Protein AF-0000000086188198 (afdb_homodimer)

Radius of gyration: 20.61 Å; Cα contacts (8 Å, |Δi|>4): 1036; chains: 2; bounding box: 50×57×45 Å

pLDDT: mean 93.38, std 11.37, range [44.91, 98.94]

Sequence (434 aa):
MPHGRLPADLADRFAPARVVSRSTAFEGRVWDVVTDRVDLGAAGEVTRDYVQHPGAVGVVAMRGAGGTEEVLLIQQYRHPVGTYDWEVPAGLLDVPGEDPQAAAARELSEEADLAADTWHVLVDLFTSPGGLSENIRYYLARDVKPCVATDFERAGEESDMPTGWLPLDDAVTAALAGRMHNGPGIAALLAAAAARARDWRDLRPADAPWPVHPAYRMPHGRLPADLADRFAPARVVSRSTAFEGRVWDVVTDRVDLGAAGEVTRDYVQHPGAVGVVAMRGAGGTEEVLLIQQYRHPVGTYDWEVPAGLLDVPGEDPQAAAARELSEEADLAADTWHVLVDLFTSPGGLSENIRYYLARDVKPCVATDFERAGEESDMPTGWLPLDDAVTAALAGRMHNGPGIAALLAAAAARARDWRDLRPADAPWPVHPAYR

Secondary structure (DSSP, 8-state):
---EEPPTT---EE-PPEEEEEEEEEE-SS-EEEEEEEE-GGG-EEEEEEEE---EEEEEEEE--TT--EEEEEEEEEGGGTEEEEE--EEE--STT--HHHHHHHHHHHHHSEEEEEEEEEEEEESSTTTB--EEEEEEEEEEEE----S----GGGTT--EEEEEHHHHHHHHHTTS--BHHHHHHHHHHHHHHHTTTTTPEETT---TTSGGG-/---EEPPTT---EE-PPEEEEEEEEEE-SS-EEEEEEEE-GGG-EEEEEEEE---EEEEEEEE--TT--EEEEEEEEEGGGTEEEEE--EEE--STT--HHHHHHHHHHHHHSEEEEEEEEEEEEESSTTTB--EEEEEEEEEEEE----S----GGGTT--EEEEEHHHHHHHHHTTS--BHHHHHHHHHHHHHHHTTTTTPEETT---TTSGGG-

Solvent-accessible surface area (backbone atoms only — not comparable to full-atom values): 22683 Å² total; per-residue (Å²): 128,85,66,44,78,48,64,76,80,55,57,46,42,83,56,63,65,53,68,77,44,76,46,79,72,34,87,53,95,86,41,32,31,34,37,33,35,32,44,59,64,93,66,34,74,46,78,46,69,28,36,48,43,70,26,32,27,26,35,48,38,36,44,78,62,95,86,60,32,26,29,46,38,35,39,45,78,23,70,52,57,20,23,38,35,48,34,42,42,54,44,71,46,79,55,86,85,58,54,66,61,58,50,29,48,50,31,34,26,76,73,65,31,29,42,60,77,41,62,25,34,45,40,43,25,26,37,45,34,86,40,24,31,32,37,36,42,30,28,38,29,27,72,61,41,83,37,84,63,62,91,66,67,69,64,69,79,63,65,77,42,58,53,21,34,33,46,45,68,41,52,49,48,23,31,42,66,58,31,32,39,38,27,62,40,47,29,50,53,36,45,49,52,54,33,53,75,56,73,51,71,63,60,36,57,55,80,56,85,46,61,80,40,81,90,49,94,130,84,66,45,79,47,63,76,79,54,55,45,43,83,58,63,64,52,66,78,44,77,46,79,71,36,87,54,94,85,38,33,31,34,36,32,35,32,45,58,63,94,64,35,74,47,78,44,69,27,36,48,44,71,26,31,26,26,34,49,36,35,45,78,62,94,88,59,32,26,30,47,37,35,38,44,78,22,71,51,57,20,24,37,34,49,33,42,41,52,42,72,45,80,57,89,82,58,54,63,60,58,51,30,50,50,30,34,25,76,72,66,30,29,43,61,76,41,62,24,34,46,39,45,27,25,36,46,34,84,41,23,31,32,37,36,41,30,28,39,30,27,72,60,40,84,36,84,64,62,90,67,68,71,64,68,79,63,65,79,41,60,53,21,36,33,46,45,69,39,53,50,48,22,31,43,66,58,29,32,38,38,26,61,42,47,30,50,53,36,46,49,53,53,34,55,76,53,72,52,70,64,61,35,56,55,80,55,85,45,62,82,40,82,88,49,93

Organism: NCBI:txid1656884

InterPro domains:
  IPR000086 NUDIX hydrolase domain [PF00293] (54-176)
  IPR000086 NUDIX hydrolase domain [PS51462] (52-193)
  IPR015797 NUDIX hydrolase-like domain superfamily [SSF55811] (19-194)

Structure (mmCIF, N/CA/C/O backbone):
data_AF-0000000086188198-model_v1
#
loop_
_entity.id
_entity.type
_entity.pdbx_description
1 polymer 'NUDIX hydrolase'
#
loop_
_atom_site.group_PDB
_atom_site.id
_atom_site.type_symbol
_atom_site.label_atom_id
_atom_site.label_alt_id
_atom_site.label_comp_id
_atom_site.label_asym_id
_atom_site.label_entity_id
_atom_site.label_seq_id
_atom_site.pdbx_PDB_ins_code
_atom_site.Cartn_x
_atom_site.Cartn_y
_atom_site.Cartn_z
_atom_site.occupancy
_atom_site.B_iso_or_equiv
_atom_site.auth_seq_id
_atom_site.auth_comp_id
_atom_site.auth_asym_id
_atom_site.auth_atom_id
_atom_site.pdbx_PDB_model_num
ATOM 1 N N . MET A 1 1 ? -3.91 -28.141 -11.5 1 55.56 1 MET A N 1
ATOM 2 C CA . MET A 1 1 ? -4.836 -28.625 -10.477 1 55.56 1 MET A CA 1
ATOM 3 C C . MET A 1 1 ? -5.773 -27.516 -10.016 1 55.56 1 MET A C 1
ATOM 5 O O . MET A 1 1 ? -5.406 -26.344 -10.031 1 55.56 1 MET A O 1
ATOM 9 N N . PRO A 1 2 ? -7.055 -27.875 -9.789 1 79.31 2 PRO A N 1
ATOM 10 C CA . PRO A 1 2 ? -8.016 -26.859 -9.352 1 79.31 2 PRO A CA 1
ATOM 11 C C . PRO A 1 2 ? -7.633 -26.203 -8.031 1 79.31 2 PRO A C 1
ATOM 13 O O . PRO A 1 2 ? -7.066 -26.859 -7.152 1 79.31 2 PRO A O 1
ATOM 16 N N . HIS A 1 3 ? -7.535 -24.984 -7.984 1 88.5 3 HIS A N 1
ATOM 17 C CA . HIS A 1 3 ? -7.316 -24.25 -6.738 1 88.5 3 HIS A CA 1
ATOM 18 C C . HIS A 1 3 ? -8.438 -24.531 -5.738 1 88.5 3 HIS A C 1
ATOM 20 O O . HIS A 1 3 ? -9.617 -24.438 -6.078 1 88.5 3 HIS A O 1
ATOM 26 N N . GLY A 1 4 ? -8.102 -24.969 -4.609 1 93.12 4 GLY A N 1
ATOM 27 C CA . GLY A 1 4 ? -9.086 -25.297 -3.588 1 93.12 4 GLY A CA 1
ATOM 28 C C . GLY A 1 4 ? -9.578 -24.094 -2.818 1 93.12 4 GLY A C 1
ATOM 29 O O . GLY A 1 4 ? -9.25 -22.953 -3.168 1 93.12 4 GLY A O 1
ATOM 30 N N . ARG A 1 5 ? -10.469 -24.406 -1.89 1 95.88 5 ARG A N 1
ATOM 31 C CA . ARG A 1 5 ? -10.977 -23.359 -1.006 1 95.88 5 ARG A CA 1
ATOM 32 C C . ARG A 1 5 ? -10.016 -23.094 0.143 1 95.88 5 ARG A C 1
ATOM 34 O O . ARG A 1 5 ? -9.477 -24.031 0.739 1 95.88 5 ARG A O 1
ATOM 41 N N . LEU A 1 6 ? -9.758 -21.828 0.383 1 97.56 6 LEU A N 1
ATOM 42 C CA . LEU A 1 6 ? -8.938 -21.438 1.518 1 97.56 6 LEU A CA 1
ATOM 43 C C . LEU A 1 6 ? -9.781 -21.281 2.777 1 97.56 6 LEU A C 1
ATOM 45 O O . LEU A 1 6 ? -10.977 -21 2.697 1 97.56 6 LEU A O 1
ATOM 49 N N . PRO A 1 7 ? -9.188 -21.5 3.91 1 96.75 7 PRO A N 1
ATOM 50 C CA . PRO A 1 7 ? -9.945 -21.359 5.156 1 96.75 7 PRO A CA 1
ATOM 51 C C . PRO A 1 7 ? -10.32 -19.906 5.449 1 96.75 7 PRO A C 1
ATOM 53 O O . PRO A 1 7 ? -9.531 -18.984 5.176 1 96.75 7 PRO A O 1
ATOM 56 N N . ALA A 1 8 ? -11.453 -19.734 6.074 1 95.94 8 ALA A N 1
ATOM 57 C CA . ALA A 1 8 ? -11.977 -18.406 6.375 1 95.94 8 ALA A CA 1
ATOM 58 C C . ALA A 1 8 ? -11.07 -17.656 7.352 1 95.94 8 ALA A C 1
ATOM 60 O O . ALA A 1 8 ? -11.023 -16.438 7.355 1 95.94 8 ALA A O 1
ATOM 61 N N . ASP A 1 9 ? -10.312 -18.375 8.133 1 96.38 9 ASP A N 1
ATOM 62 C CA . ASP A 1 9 ? -9.469 -17.75 9.148 1 96.38 9 ASP A CA 1
ATOM 63 C C . ASP A 1 9 ? -8.008 -17.719 8.711 1 96.38 9 ASP A C 1
ATOM 65 O O . ASP A 1 9 ? -7.102 -17.703 9.547 1 96.38 9 ASP A O 1
ATOM 69 N N . LEU A 1 10 ? -7.816 -17.734 7.383 1 97 10 LEU A N 1
ATOM 70 C CA . LEU A 1 10 ? -6.449 -17.703 6.871 1 97 10 LEU A CA 1
ATOM 71 C C . LEU A 1 10 ? -5.672 -16.531 7.469 1 97 10 LEU A C 1
ATOM 73 O O . LEU A 1 10 ? -6.246 -15.484 7.766 1 97 10 LEU A O 1
ATOM 77 N N . ALA A 1 11 ? -4.391 -16.672 7.672 1 98.19 11 ALA A N 1
ATOM 78 C CA . ALA A 1 11 ? -3.484 -15.672 8.227 1 98.19 11 ALA A CA 1
ATOM 79 C C . ALA A 1 11 ? -2.08 -15.82 7.645 1 98.19 11 ALA A C 1
ATOM 81 O O . ALA A 1 11 ? -1.656 -16.922 7.309 1 98.19 11 ALA A O 1
ATOM 82 N N . ASP A 1 12 ? -1.441 -14.703 7.508 1 98.12 12 ASP A N 1
ATOM 83 C CA . ASP A 1 12 ? -0.012 -14.758 7.215 1 98.12 12 ASP A CA 1
ATOM 84 C C . ASP A 1 12 ? 0.734 -15.562 8.273 1 98.12 12 ASP A C 1
ATOM 86 O O . ASP A 1 12 ? 0.235 -15.742 9.391 1 98.12 12 ASP A O 1
ATOM 90 N N . ARG A 1 13 ? 1.849 -16.078 7.832 1 96.06 13 ARG A N 1
ATOM 91 C CA . ARG A 1 13 ? 2.707 -16.781 8.781 1 96.06 13 ARG A CA 1
ATOM 92 C C . ARG A 1 13 ? 4.055 -16.078 8.922 1 96.06 13 ARG A C 1
ATOM 94 O O . ARG A 1 13 ? 4.852 -16.062 7.984 1 96.06 13 ARG A O 1
ATOM 101 N N . PHE A 1 14 ? 4.27 -15.5 10.062 1 94.94 14 PHE A N 1
ATOM 102 C CA . PHE A 1 14 ? 5.562 -14.898 10.367 1 94.94 14 PHE A CA 1
ATOM 103 C C . PHE A 1 14 ? 6.609 -15.969 10.648 1 94.94 14 PHE A C 1
ATOM 105 O O . PHE A 1 14 ? 6.531 -16.672 11.656 1 94.94 14 PHE A O 1
ATOM 112 N N . ALA A 1 15 ? 7.523 -16.094 9.773 1 9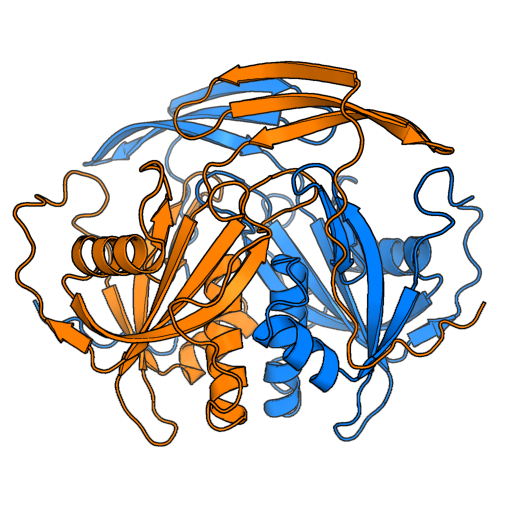3.88 15 ALA A N 1
ATOM 113 C CA . ALA A 1 15 ? 8.539 -17.141 9.844 1 93.88 15 ALA A CA 1
ATOM 114 C C . ALA A 1 15 ? 9.82 -16.719 9.133 1 93.88 15 ALA A C 1
ATOM 116 O O . ALA A 1 15 ? 10.117 -17.188 8.031 1 93.88 15 ALA A O 1
ATOM 117 N N . PRO A 1 16 ? 10.609 -15.883 9.781 1 94.12 16 PRO A N 1
ATOM 118 C CA . PRO A 1 16 ? 11.836 -15.422 9.133 1 94.12 16 PRO A CA 1
ATOM 119 C C . PRO A 1 16 ? 12.805 -16.562 8.82 1 94.12 16 PRO A C 1
ATOM 121 O O . PRO A 1 16 ? 13.016 -17.438 9.664 1 94.12 16 PRO A O 1
ATOM 124 N N . ALA A 1 17 ? 13.336 -16.547 7.586 1 95.69 17 ALA A N 1
ATOM 125 C CA . ALA A 1 17 ? 14.336 -17.531 7.18 1 95.69 17 ALA A CA 1
ATOM 126 C C . ALA A 1 17 ? 15.688 -17.234 7.82 1 95.69 17 ALA A C 1
ATOM 128 O O . ALA A 1 17 ? 15.961 -16.094 8.219 1 95.69 17 ALA A O 1
ATOM 129 N N . ARG A 1 18 ? 16.469 -18.234 7.879 1 96.5 18 ARG A N 1
ATOM 130 C CA . ARG A 1 18 ? 17.797 -18.062 8.461 1 96.5 18 ARG A CA 1
ATOM 131 C C . ARG A 1 18 ? 18.688 -17.219 7.562 1 96.5 18 ARG A C 1
ATOM 133 O O . ARG A 1 18 ? 18.859 -17.531 6.379 1 96.5 18 ARG A O 1
ATOM 140 N N . VAL A 1 19 ? 19.25 -16.172 8.094 1 97.69 19 VAL A N 1
ATOM 141 C CA . VAL A 1 19 ? 20.219 -15.328 7.402 1 97.69 19 VAL A CA 1
ATOM 142 C C . VAL A 1 19 ? 21.641 -15.828 7.684 1 97.69 19 VAL A C 1
ATOM 144 O O . VAL A 1 19 ? 22.078 -15.836 8.836 1 97.69 19 VAL A O 1
ATOM 147 N N . VAL A 1 20 ? 22.328 -16.219 6.652 1 98.06 20 VAL A N 1
ATOM 148 C CA . VAL A 1 20 ? 23.688 -16.734 6.746 1 98.06 20 VAL A CA 1
ATOM 149 C C . VAL A 1 20 ? 24.672 -15.586 6.957 1 98.06 20 VAL A C 1
ATOM 151 O O . VAL A 1 20 ? 25.625 -15.719 7.723 1 98.06 20 VAL A O 1
ATOM 154 N N . SER A 1 21 ? 24.5 -14.586 6.234 1 98.12 21 SER A N 1
ATOM 155 C CA . SER A 1 21 ? 25.297 -13.375 6.371 1 98.12 21 SER A CA 1
ATOM 156 C C . SER A 1 21 ? 24.5 -12.133 5.973 1 98.12 21 SER A C 1
ATOM 158 O O . SER A 1 21 ? 23.578 -12.219 5.16 1 98.12 21 SER A O 1
ATOM 160 N N . ARG A 1 22 ? 24.828 -11.094 6.578 1 97.88 22 ARG A N 1
ATOM 161 C CA . ARG A 1 22 ? 24.172 -9.812 6.32 1 97.88 22 ARG A CA 1
ATOM 162 C C . ARG A 1 22 ? 25.203 -8.695 6.195 1 97.88 22 ARG A C 1
ATOM 164 O O . ARG A 1 22 ? 26.188 -8.656 6.949 1 97.88 22 ARG A O 1
ATOM 171 N N . SER A 1 23 ? 25 -7.773 5.242 1 97.94 23 SER A N 1
ATOM 172 C CA . SER A 1 23 ? 25.812 -6.57 5.105 1 97.94 23 SER A CA 1
ATOM 173 C C . SER A 1 23 ? 24.969 -5.359 4.754 1 97.94 23 SER A C 1
ATOM 175 O O . SER A 1 23 ? 23.891 -5.5 4.172 1 97.94 23 SER A O 1
ATOM 177 N N . THR A 1 24 ? 25.391 -4.16 5.141 1 97.75 24 THR A N 1
ATOM 178 C CA . THR A 1 24 ? 24.781 -2.914 4.684 1 97.75 24 THR A CA 1
ATOM 179 C C . THR A 1 24 ? 25.359 -2.5 3.326 1 97.75 24 THR A C 1
ATOM 181 O O . THR A 1 24 ? 26.516 -2.094 3.23 1 97.75 24 THR A O 1
ATOM 184 N N . ALA A 1 25 ? 24.531 -2.566 2.336 1 97.06 25 ALA A N 1
ATOM 185 C CA . ALA A 1 25 ? 24.984 -2.338 0.969 1 97.06 25 ALA A CA 1
ATOM 186 C C . ALA A 1 25 ? 24.922 -0.85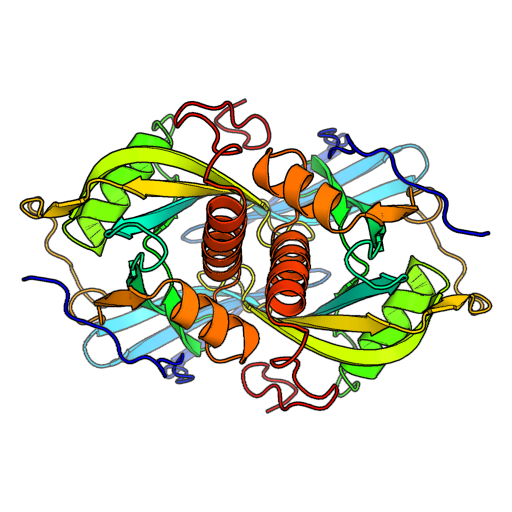5 0.611 1 97.06 25 ALA A C 1
ATOM 188 O O . ALA A 1 25 ? 25.609 -0.404 -0.313 1 97.06 25 ALA A O 1
ATOM 189 N N . PHE A 1 26 ? 24.047 -0.145 1.254 1 97.62 26 PHE A N 1
ATOM 190 C CA . PHE A 1 26 ? 23.875 1.293 1.083 1 97.62 26 PHE A CA 1
ATOM 191 C C . PHE A 1 26 ? 23.375 1.937 2.371 1 97.62 26 PHE A C 1
ATOM 193 O O . PHE A 1 26 ? 22.375 1.504 2.939 1 97.62 26 PHE A O 1
ATOM 200 N N . GLU A 1 27 ? 24.062 2.938 2.877 1 96.12 27 GLU A N 1
ATOM 201 C CA . GLU A 1 27 ? 23.641 3.746 4.012 1 96.12 27 GLU A CA 1
ATOM 202 C C . GLU A 1 27 ? 22.969 5.039 3.549 1 96.12 27 GLU A C 1
ATOM 204 O O . GLU A 1 27 ? 23.656 5.945 3.057 1 96.12 27 GLU A O 1
ATOM 209 N N . GLY A 1 28 ? 21.688 5.082 3.781 1 93 28 GLY A N 1
ATOM 210 C CA . GLY A 1 28 ? 20.969 6.258 3.314 1 93 28 GLY A CA 1
ATOM 211 C C . GLY A 1 28 ? 20.578 7.203 4.434 1 93 28 GLY A C 1
ATOM 212 O O . GLY A 1 28 ? 21.016 7.039 5.574 1 93 28 GLY A O 1
ATOM 213 N N . ARG A 1 29 ? 19.875 8.273 4.098 1 85.94 29 ARG A N 1
ATOM 214 C CA . ARG A 1 29 ? 19.484 9.32 5.035 1 85.94 29 ARG A CA 1
ATOM 215 C C . ARG A 1 29 ? 18.344 8.852 5.938 1 85.94 29 ARG A C 1
ATOM 217 O O . ARG A 1 29 ? 18.344 9.125 7.141 1 85.94 29 ARG A O 1
ATOM 224 N N . VAL A 1 30 ? 17.344 8.109 5.379 1 88.06 30 VAL A N 1
ATOM 225 C CA . VAL A 1 30 ? 16.156 7.688 6.102 1 88.06 30 VAL A CA 1
ATOM 226 C C . VAL A 1 30 ? 16.203 6.18 6.328 1 88.06 30 VAL A C 1
ATOM 228 O O . VAL A 1 30 ? 15.781 5.691 7.383 1 88.06 30 VAL A O 1
ATOM 231 N N . TRP A 1 31 ? 16.734 5.469 5.422 1 94.62 31 TRP A N 1
ATOM 232 C CA . TRP A 1 31 ? 16.797 4.012 5.426 1 94.62 31 TRP A CA 1
ATOM 233 C C . TRP A 1 31 ? 18.078 3.52 4.77 1 94.62 31 TRP A C 1
ATOM 235 O O . TRP A 1 31 ? 18.766 4.285 4.082 1 94.62 31 TRP A O 1
ATOM 245 N N . ASP A 1 32 ? 18.406 2.254 5.031 1 97.12 32 ASP A N 1
ATOM 246 C CA . ASP A 1 32 ? 19.562 1.575 4.441 1 97.12 32 ASP A CA 1
ATOM 247 C C . ASP A 1 32 ? 19.109 0.47 3.484 1 97.12 32 ASP A C 1
ATOM 249 O O . ASP A 1 32 ? 17.953 0.071 3.492 1 97.12 32 ASP A O 1
ATOM 253 N N . VAL A 1 33 ? 20 0.129 2.621 1 98.31 33 VAL A N 1
ATOM 254 C CA . VAL A 1 33 ? 19.859 -1.123 1.887 1 98.31 33 VAL A CA 1
ATOM 255 C C . VAL A 1 33 ? 20.719 -2.205 2.527 1 98.31 33 VAL A C 1
ATOM 257 O O . VAL A 1 33 ? 21.906 -1.993 2.771 1 98.31 33 VAL A O 1
ATOM 260 N N . VAL A 1 34 ? 20.062 -3.307 2.799 1 98.06 34 VAL A N 1
ATOM 261 C CA . VAL A 1 34 ? 20.781 -4.457 3.342 1 98.06 34 VAL A CA 1
ATOM 262 C C . VAL A 1 34 ? 20.766 -5.598 2.324 1 98.06 34 VAL A C 1
ATOM 264 O O . VAL A 1 34 ? 19.828 -5.734 1.545 1 98.06 34 VAL A O 1
ATOM 267 N N . THR A 1 35 ? 21.859 -6.348 2.303 1 97.94 35 THR A N 1
ATOM 268 C CA . THR A 1 35 ? 21.984 -7.566 1.511 1 97.94 35 THR A CA 1
ATOM 269 C C . THR A 1 35 ? 22.141 -8.781 2.414 1 97.94 35 THR A C 1
ATOM 271 O O . THR A 1 35 ? 23.078 -8.852 3.205 1 97.94 35 THR A O 1
ATOM 274 N N . ASP A 1 36 ? 21.203 -9.672 2.268 1 97.69 36 ASP A N 1
ATOM 275 C CA . ASP A 1 36 ? 21.234 -10.906 3.039 1 97.69 36 ASP A CA 1
ATOM 276 C C . ASP A 1 36 ? 21.547 -12.102 2.143 1 97.69 36 ASP A C 1
ATOM 278 O O . ASP A 1 36 ? 21.031 -12.195 1.025 1 97.69 36 ASP A O 1
ATOM 282 N N . ARG A 1 37 ? 22.406 -12.891 2.584 1 97.94 37 ARG A N 1
ATOM 283 C CA . ARG A 1 37 ? 22.391 -14.273 2.121 1 97.94 37 ARG A CA 1
ATOM 284 C C . ARG A 1 37 ? 21.469 -15.133 2.979 1 97.94 37 ARG A C 1
ATOM 286 O O . ARG A 1 37 ? 21.672 -15.258 4.188 1 97.94 37 ARG A O 1
ATOM 293 N N . VAL A 1 38 ? 20.469 -15.688 2.373 1 97.25 38 VAL A N 1
ATOM 294 C CA . VAL A 1 38 ? 19.375 -16.312 3.104 1 97.25 38 VAL A CA 1
ATOM 295 C C . VAL A 1 38 ? 19.312 -17.797 2.783 1 97.25 38 VAL A C 1
ATOM 297 O O . VAL A 1 38 ? 19.375 -18.188 1.616 1 97.25 38 VAL A O 1
ATOM 300 N N . ASP A 1 39 ? 19.188 -18.641 3.828 1 95.5 39 ASP A N 1
ATOM 301 C CA . ASP A 1 39 ? 18.984 -20.078 3.68 1 95.5 39 ASP A CA 1
ATOM 302 C C . ASP A 1 39 ? 17.5 -20.406 3.607 1 95.5 39 ASP A C 1
ATOM 304 O O . ASP A 1 39 ? 16.781 -20.297 4.605 1 95.5 39 ASP A O 1
ATOM 308 N N . LEU A 1 40 ? 17.047 -20.844 2.451 1 91.25 40 LEU A N 1
ATOM 309 C CA . LEU A 1 40 ? 15.625 -21.141 2.248 1 91.25 40 LEU A CA 1
ATOM 310 C C . LEU A 1 40 ? 15.383 -22.656 2.299 1 91.25 40 LEU A C 1
ATOM 312 O O . LEU A 1 40 ? 14.422 -23.141 1.714 1 91.25 40 LEU A O 1
ATOM 316 N N . GLY A 1 41 ? 16.297 -23.344 2.967 1 89.81 41 GLY A N 1
ATOM 317 C CA . GLY A 1 41 ? 16.156 -24.781 3.125 1 89.81 41 GLY A CA 1
ATOM 318 C C . GLY A 1 41 ? 16.375 -25.547 1.832 1 89.81 41 GLY A C 1
ATOM 319 O O . GLY A 1 41 ? 17.406 -25.406 1.183 1 89.81 41 GLY A O 1
ATOM 320 N N . ALA A 1 42 ? 15.289 -26.25 1.43 1 86.06 42 ALA A N 1
ATOM 321 C CA . ALA A 1 42 ? 15.375 -27.109 0.25 1 86.06 42 ALA A CA 1
ATOM 322 C C . ALA A 1 42 ? 15.586 -26.281 -1.015 1 86.06 42 ALA A C 1
ATOM 324 O O . ALA A 1 42 ? 16.219 -26.734 -1.969 1 86.06 42 ALA A O 1
ATOM 325 N N . ALA A 1 43 ? 15.141 -25.016 -0.957 1 82.94 43 ALA A N 1
ATOM 326 C CA . ALA A 1 43 ? 15.25 -24.141 -2.121 1 82.94 43 ALA A CA 1
ATOM 327 C C . ALA A 1 43 ? 16.656 -23.562 -2.248 1 82.94 43 ALA A C 1
ATOM 329 O O . ALA A 1 43 ? 16.984 -22.938 -3.262 1 82.94 43 ALA A O 1
ATOM 330 N N . GLY A 1 44 ? 17.516 -23.828 -1.195 1 90.06 44 GLY A N 1
ATOM 331 C CA . GLY A 1 44 ? 18.906 -23.391 -1.263 1 90.06 44 GLY A CA 1
ATOM 332 C C . GLY A 1 44 ? 19.109 -22 -0.694 1 90.06 44 GLY A C 1
ATOM 333 O O . GLY A 1 44 ? 18.25 -21.484 0.016 1 90.06 44 GLY A O 1
ATOM 334 N N . GLU A 1 45 ? 20.312 -21.547 -0.996 1 94.62 45 GLU A N 1
ATOM 335 C CA . GLU A 1 45 ? 20.672 -20.219 -0.527 1 94.62 45 GLU A CA 1
ATOM 336 C C . GLU A 1 45 ? 20.469 -19.172 -1.623 1 94.62 45 GLU A C 1
ATOM 338 O O . GLU A 1 45 ? 20.781 -19.422 -2.789 1 94.62 45 GLU A O 1
ATOM 343 N N . VAL A 1 46 ? 19.906 -18.031 -1.203 1 94.62 46 VAL A N 1
ATOM 344 C CA . VAL A 1 46 ? 19.703 -16.953 -2.152 1 94.62 46 VAL A CA 1
ATOM 345 C C . VAL A 1 46 ? 20.203 -15.641 -1.551 1 94.62 46 VAL A C 1
ATOM 347 O O . VAL A 1 46 ? 20.328 -15.516 -0.331 1 94.62 46 VAL A O 1
ATOM 350 N N . THR A 1 47 ? 20.609 -14.711 -2.396 1 95.69 47 THR A N 1
ATOM 351 C CA . THR A 1 47 ? 20.969 -13.359 -1.979 1 95.69 47 THR A CA 1
ATOM 352 C C . THR A 1 47 ? 19.812 -12.391 -2.229 1 95.69 47 THR A C 1
ATOM 354 O O . THR A 1 47 ? 19.234 -12.367 -3.316 1 95.69 47 THR A O 1
ATOM 357 N N . ARG A 1 48 ? 19.453 -11.641 -1.17 1 96.25 48 ARG A N 1
ATOM 358 C CA . ARG A 1 48 ? 18.359 -10.68 -1.27 1 96.25 48 ARG A CA 1
ATOM 359 C C . ARG A 1 48 ? 18.828 -9.281 -0.864 1 96.25 48 ARG A C 1
ATOM 361 O O . ARG A 1 48 ? 19.453 -9.109 0.184 1 96.25 48 ARG A O 1
ATOM 368 N N . ASP A 1 49 ? 18.609 -8.312 -1.758 1 97.44 49 ASP A N 1
ATOM 369 C CA . ASP A 1 49 ? 18.703 -6.902 -1.393 1 97.44 49 ASP A CA 1
ATOM 370 C C . ASP A 1 49 ? 17.344 -6.34 -1.011 1 97.44 49 ASP A C 1
ATOM 372 O O . ASP A 1 49 ? 16.344 -6.594 -1.695 1 97.44 49 ASP A O 1
ATOM 376 N N . TYR A 1 50 ? 17.312 -5.613 0.138 1 98.06 50 TYR A N 1
ATOM 377 C CA . TYR A 1 50 ? 16.062 -4.938 0.464 1 98.06 50 TYR A CA 1
ATOM 378 C C . TYR A 1 50 ? 16.312 -3.688 1.297 1 98.06 50 TYR A C 1
ATOM 380 O O . TYR A 1 50 ? 17.391 -3.529 1.873 1 98.06 50 TYR A O 1
ATOM 388 N N . VAL A 1 51 ? 15.383 -2.76 1.229 1 98.25 51 VAL A N 1
ATOM 389 C CA . VAL A 1 51 ? 15.422 -1.55 2.043 1 98.25 51 VAL A CA 1
ATOM 390 C C . VAL A 1 51 ? 14.992 -1.875 3.473 1 98.25 51 VAL A C 1
ATOM 392 O O . VAL A 1 51 ? 13.898 -2.398 3.693 1 98.25 51 VAL A O 1
ATOM 395 N N . GLN A 1 52 ? 15.867 -1.636 4.375 1 97.12 52 GLN A N 1
ATOM 396 C CA . GLN A 1 52 ? 15.523 -1.723 5.793 1 97.12 52 GLN A CA 1
ATOM 397 C C . GLN A 1 52 ? 14.93 -0.412 6.297 1 97.12 52 GLN A C 1
ATOM 399 O O . GLN A 1 52 ? 15.617 0.608 6.355 1 97.12 52 GLN A O 1
ATOM 404 N N . HIS A 1 53 ? 13.727 -0.431 6.691 1 96.5 53 HIS A N 1
ATOM 405 C CA . HIS A 1 53 ? 12.93 0.749 7.004 1 96.5 53 HIS A CA 1
ATOM 406 C C . HIS A 1 53 ? 12.477 0.742 8.461 1 96.5 53 HIS A C 1
ATOM 408 O O . HIS A 1 53 ? 12.102 -0.305 8.992 1 96.5 53 HIS A O 1
ATOM 414 N N . PRO A 1 54 ? 12.469 1.856 9.133 1 94.88 54 PRO A N 1
ATOM 415 C CA . PRO A 1 54 ? 12.125 1.892 10.555 1 94.88 54 PRO A CA 1
ATOM 416 C C . PRO A 1 54 ? 10.648 1.601 10.812 1 94.88 54 PRO A C 1
ATOM 418 O O . PRO A 1 54 ? 10.258 1.325 11.945 1 94.88 54 PRO A O 1
ATOM 421 N N . GLY A 1 55 ? 9.836 1.648 9.797 1 96.31 55 GLY A N 1
ATOM 422 C CA . GLY A 1 55 ? 8.391 1.581 9.953 1 96.31 55 GLY A CA 1
ATOM 423 C C . GLY A 1 55 ? 7.742 2.945 10.086 1 96.31 55 GLY A C 1
ATOM 424 O O . GLY A 1 55 ? 8.43 3.967 10.125 1 96.31 55 GLY A O 1
ATOM 425 N N . ALA A 1 56 ? 6.457 2.951 10.094 1 98.25 56 ALA A N 1
ATOM 426 C CA . ALA A 1 56 ? 5.711 4.207 10.133 1 98.25 56 ALA A CA 1
ATOM 427 C C . ALA A 1 56 ? 4.34 4.012 10.773 1 98.25 56 ALA A C 1
ATOM 429 O O . ALA A 1 56 ? 3.941 2.881 11.07 1 98.25 56 ALA A O 1
ATOM 430 N N . VAL A 1 57 ? 3.717 5.125 11.062 1 98.75 57 VAL A N 1
ATOM 431 C CA . VAL A 1 57 ? 2.318 5.172 11.484 1 98.75 57 VAL A CA 1
ATOM 432 C C . VAL A 1 57 ? 1.562 6.199 10.648 1 98.75 57 VAL A C 1
ATOM 434 O O . VAL A 1 57 ? 2.164 7.113 10.078 1 98.75 57 VAL A O 1
ATOM 437 N N . GLY A 1 58 ? 0.288 5.965 10.469 1 98.81 58 GLY A N 1
ATOM 438 C CA . GLY A 1 58 ? -0.613 6.91 9.836 1 98.81 58 GLY A CA 1
ATOM 439 C C . GLY A 1 58 ? -1.937 7.059 10.555 1 98.81 58 GLY A C 1
ATOM 440 O O . GLY A 1 58 ? -2.248 6.273 11.461 1 98.81 58 GLY A O 1
ATOM 441 N N . VAL A 1 59 ? -2.662 8.086 10.172 1 98.94 59 VAL A N 1
ATOM 442 C CA . VAL A 1 59 ? -3.889 8.398 10.898 1 98.94 59 VAL A CA 1
ATOM 443 C C . VAL A 1 59 ? -5 8.742 9.914 1 98.94 59 VAL A C 1
ATOM 445 O O . VAL A 1 59 ? -4.859 9.68 9.117 1 98.94 59 VAL A O 1
ATOM 448 N N . VAL A 1 60 ? -6.055 7.973 9.945 1 98.94 60 VAL A N 1
ATOM 449 C CA . VAL A 1 60 ? -7.316 8.422 9.367 1 98.94 60 VAL A CA 1
ATOM 450 C C . VAL A 1 60 ? -8.117 9.195 10.422 1 98.94 60 VAL A C 1
ATOM 452 O O . VAL A 1 60 ? -8.836 8.594 11.219 1 98.94 60 VAL A O 1
ATOM 455 N N . ALA A 1 61 ? -7.902 10.484 10.414 1 98.88 61 ALA A N 1
ATOM 456 C CA . ALA A 1 61 ? -8.727 11.344 11.266 1 98.88 61 ALA A CA 1
ATOM 457 C C . ALA A 1 61 ? -10.125 11.508 10.68 1 98.88 61 ALA A C 1
ATOM 459 O O . ALA A 1 61 ? -10.281 11.867 9.508 1 98.88 61 ALA A O 1
ATOM 460 N N . MET A 1 62 ? -11.094 11.242 11.461 1 98.75 62 MET A N 1
ATOM 461 C CA . MET A 1 62 ? -12.461 11.203 10.961 1 98.75 62 MET A CA 1
ATOM 462 C C . MET A 1 62 ? -13.391 12.023 11.859 1 98.75 62 MET A C 1
ATOM 464 O O . MET A 1 62 ? -13.281 11.969 13.086 1 98.75 62 MET A O 1
ATOM 468 N N . ARG A 1 63 ? -14.211 12.781 11.25 1 98.12 63 ARG A N 1
ATOM 469 C CA . ARG A 1 63 ? -15.281 13.492 11.953 1 98.12 63 ARG A CA 1
ATOM 470 C C . ARG A 1 63 ? -16.641 13.227 11.305 1 98.12 63 ARG A C 1
ATOM 472 O O . ARG A 1 63 ? -16.703 12.688 10.195 1 98.12 63 ARG A O 1
ATOM 479 N N . GLY A 1 64 ? -17.672 13.57 12.031 1 95.69 64 GLY A N 1
ATOM 480 C CA . GLY A 1 64 ? -19.016 13.336 11.531 1 95.69 64 GLY A CA 1
ATOM 481 C C . GLY A 1 64 ? -19.562 11.977 11.914 1 95.69 64 GLY A C 1
ATOM 482 O O . GLY A 1 64 ? -18.906 11.211 12.625 1 95.69 64 GLY A O 1
ATOM 483 N N . ALA A 1 65 ? -20.875 11.719 11.578 1 88.94 65 ALA A N 1
ATOM 484 C CA . ALA A 1 65 ? -21.531 10.461 11.906 1 88.94 65 ALA A CA 1
ATOM 485 C C . ALA A 1 65 ? -22.609 10.133 10.875 1 88.94 65 ALA A C 1
ATOM 487 O O . ALA A 1 65 ? -22.922 10.953 10.008 1 88.94 65 ALA A O 1
ATOM 488 N N . GLY A 1 66 ? -23.047 8.844 11.039 1 88.25 66 GLY A N 1
ATOM 489 C CA . GLY A 1 66 ? -24.266 8.469 10.336 1 88.25 66 GLY A CA 1
ATOM 490 C C . GLY A 1 66 ? -24.047 8.273 8.844 1 88.25 66 GLY A C 1
ATOM 491 O O . GLY A 1 66 ? -24.938 8.555 8.039 1 88.25 66 GLY A O 1
ATOM 492 N N . GLY A 1 67 ? -22.859 8 8.344 1 90.25 67 GLY A N 1
ATOM 493 C CA . GLY A 1 67 ? -22.609 7.699 6.938 1 90.25 67 GLY A CA 1
ATOM 494 C C . GLY A 1 67 ? -22.109 8.891 6.148 1 90.25 67 GLY A C 1
ATOM 495 O O . GLY A 1 67 ? -21.875 8.789 4.941 1 90.25 67 GLY A O 1
ATOM 496 N N . THR A 1 68 ? -21.969 9.969 6.816 1 93.31 68 THR A N 1
ATOM 497 C CA . THR A 1 68 ? -21.5 11.172 6.152 1 93.31 68 THR A CA 1
ATOM 498 C C . THR A 1 68 ? -20.141 11.602 6.707 1 93.31 68 THR A C 1
ATOM 500 O O . THR A 1 68 ? -19.812 12.789 6.711 1 93.31 68 THR A O 1
ATOM 503 N N . GLU A 1 69 ? -19.453 10.617 7.195 1 97.88 69 GLU A N 1
ATOM 504 C CA . GLU A 1 69 ? -18.156 10.93 7.816 1 97.88 69 GLU A CA 1
ATOM 505 C C . GLU A 1 69 ? -17.219 11.586 6.816 1 97.88 69 GLU A C 1
ATOM 507 O O . GLU A 1 69 ? -17.219 11.25 5.633 1 97.88 69 GLU A O 1
ATOM 512 N N . GLU A 1 70 ? -16.469 12.516 7.352 1 98.69 70 GLU A N 1
ATOM 513 C CA . GLU A 1 70 ? -15.391 13.156 6.602 1 98.69 70 GLU A CA 1
ATOM 514 C C . GLU A 1 70 ? -14.023 12.766 7.156 1 98.69 70 GLU A C 1
ATOM 516 O O . GLU A 1 70 ? -13.891 12.469 8.344 1 98.69 70 GLU A O 1
ATOM 521 N N . VAL A 1 71 ? -13.055 12.727 6.297 1 98.88 71 VAL A N 1
ATOM 522 C CA . VAL A 1 71 ? -11.68 12.398 6.676 1 98.88 71 VAL A CA 1
ATOM 523 C C . VAL A 1 71 ? -10.75 13.547 6.309 1 98.88 71 VAL A C 1
ATOM 525 O O . VAL A 1 71 ? -11.023 14.289 5.363 1 98.88 71 VAL A O 1
ATOM 528 N N . LEU A 1 72 ? -9.688 13.703 7.102 1 98.75 72 LEU A N 1
ATOM 529 C CA . LEU A 1 72 ? -8.695 14.742 6.859 1 98.75 72 LEU A CA 1
ATOM 530 C C . LEU A 1 72 ? -7.621 14.258 5.895 1 98.75 72 LEU A C 1
ATOM 532 O O . LEU A 1 72 ? -7.055 13.18 6.078 1 98.75 72 LEU A O 1
ATOM 536 N N . LEU A 1 73 ? -7.395 15 4.816 1 98.75 73 LEU A N 1
ATOM 537 C CA . LEU A 1 73 ? -6.297 14.742 3.893 1 98.75 73 LEU A CA 1
ATOM 538 C C . LEU A 1 73 ? -5.305 15.898 3.883 1 98.75 73 LEU A C 1
ATOM 540 O O . LEU A 1 73 ? -5.672 17.047 4.188 1 98.75 73 LEU A O 1
ATOM 544 N N . ILE A 1 74 ? -4.102 15.602 3.627 1 98 74 ILE A N 1
ATOM 545 C CA . ILE A 1 74 ? -3.039 16.562 3.387 1 98 74 ILE A CA 1
ATOM 546 C C . ILE A 1 74 ? -2.385 16.297 2.033 1 98 74 ILE A C 1
ATOM 548 O O . ILE A 1 74 ? -2.469 15.172 1.514 1 98 74 ILE A O 1
ATOM 552 N N . GLN A 1 75 ? -1.824 17.266 1.443 1 97 75 GLN A N 1
ATOM 553 C CA . GLN A 1 75 ? -1.081 17.062 0.204 1 97 75 GLN A CA 1
ATOM 554 C C . GLN A 1 75 ? 0.414 17.281 0.417 1 97 75 GLN A C 1
ATOM 556 O O . GLN A 1 75 ? 0.815 18.25 1.07 1 97 75 GLN A O 1
ATOM 561 N N . GLN A 1 76 ? 1.213 16.422 -0.023 1 94.94 76 GLN A N 1
ATOM 562 C CA . GLN A 1 76 ? 2.664 16.5 0.099 1 94.94 76 GLN A CA 1
ATOM 563 C C . GLN A 1 76 ? 3.346 16.125 -1.215 1 94.94 76 GLN A C 1
ATOM 565 O O . GLN A 1 76 ? 2.9 15.211 -1.917 1 94.94 76 GLN A O 1
ATOM 570 N N . TYR A 1 77 ? 4.438 16.859 -1.529 1 95.19 77 TYR A N 1
ATOM 571 C CA . TYR A 1 77 ? 5.238 16.469 -2.686 1 95.19 77 TYR A CA 1
ATOM 572 C C . TYR A 1 77 ? 6.074 15.234 -2.377 1 95.19 77 TYR A C 1
ATOM 574 O O . TYR A 1 77 ? 6.797 15.203 -1.378 1 95.19 77 TYR A O 1
ATOM 582 N N . ARG A 1 78 ? 5.973 14.25 -3.207 1 96.75 78 ARG A N 1
ATOM 583 C CA . ARG A 1 78 ? 6.766 13.031 -3.123 1 96.75 78 ARG A CA 1
ATOM 584 C C . ARG A 1 78 ? 7.684 12.891 -4.332 1 96.75 78 ARG A C 1
ATOM 586 O O . ARG A 1 78 ? 7.238 12.5 -5.414 1 96.75 78 ARG A O 1
ATOM 593 N N . HIS A 1 79 ? 8.906 13.039 -4.148 1 96.62 79 HIS A N 1
ATOM 594 C CA . HIS A 1 79 ? 9.883 13.164 -5.23 1 96.62 79 HIS A CA 1
ATOM 595 C C . HIS A 1 79 ? 10.016 11.852 -6.004 1 96.62 79 HIS A C 1
ATOM 597 O O . HIS A 1 79 ? 10.07 11.859 -7.234 1 96.62 79 HIS A O 1
ATOM 603 N N . PRO A 1 80 ? 10.062 10.688 -5.348 1 97.44 80 PRO A N 1
ATOM 604 C CA . PRO A 1 80 ? 10.281 9.453 -6.102 1 97.44 80 PRO A CA 1
ATOM 605 C C . PRO A 1 80 ? 9.234 9.234 -7.195 1 97.44 80 PRO A C 1
ATOM 607 O O . PRO A 1 80 ? 9.516 8.578 -8.203 1 97.44 80 PRO A O 1
ATOM 610 N N . VAL A 1 81 ? 8.055 9.836 -6.934 1 97.69 81 VAL A N 1
ATOM 611 C CA . VAL A 1 81 ? 6.984 9.625 -7.898 1 97.69 81 VAL A CA 1
ATOM 612 C C . VAL A 1 81 ? 6.656 10.938 -8.602 1 97.69 81 VAL A C 1
ATOM 614 O O . VAL A 1 81 ? 5.762 10.992 -9.453 1 97.69 81 VAL A O 1
ATOM 617 N N . GLY A 1 82 ? 7.316 12.031 -8.273 1 96.06 82 GLY A N 1
ATOM 618 C CA . GLY A 1 82 ? 7.148 13.328 -8.914 1 96.06 82 GLY A CA 1
ATOM 619 C C . GLY A 1 82 ? 5.738 13.875 -8.789 1 96.06 82 GLY A C 1
ATOM 620 O O . GLY A 1 82 ? 5.191 14.422 -9.742 1 96.06 82 GLY A O 1
ATOM 621 N N . THR A 1 83 ? 5.121 13.672 -7.633 1 96.81 83 THR A N 1
ATOM 622 C CA . THR A 1 83 ? 3.695 13.945 -7.512 1 96.81 83 THR A CA 1
ATOM 623 C C . THR A 1 83 ? 3.391 14.672 -6.203 1 96.81 83 THR A C 1
ATOM 625 O O . THR A 1 83 ? 3.943 14.328 -5.156 1 96.81 83 THR A O 1
ATOM 628 N N . TYR A 1 84 ? 2.578 15.758 -6.32 1 96.19 84 TYR A N 1
ATOM 629 C CA . TYR A 1 84 ? 1.884 16.234 -5.129 1 96.19 84 TYR A CA 1
ATOM 630 C C . TYR A 1 84 ? 0.731 15.305 -4.766 1 96.19 84 TYR A C 1
ATOM 632 O O . TYR A 1 84 ? -0.34 15.367 -5.371 1 96.19 84 TYR A O 1
ATOM 640 N N . ASP A 1 85 ? 1.024 14.5 -3.742 1 96.81 85 ASP A N 1
ATOM 641 C CA . ASP A 1 85 ? 0.173 13.367 -3.377 1 96.81 85 ASP A CA 1
ATOM 642 C C . ASP A 1 85 ? -0.789 13.75 -2.254 1 96.81 85 ASP A C 1
ATOM 644 O O . ASP A 1 85 ? -0.38 14.344 -1.251 1 96.81 85 ASP A O 1
ATOM 648 N N . TRP A 1 86 ? -2.094 13.438 -2.494 1 98.38 86 TRP A N 1
ATOM 649 C CA . TRP A 1 86 ? -3.01 13.469 -1.359 1 98.38 86 TRP A CA 1
ATOM 650 C C . TRP A 1 86 ? -2.848 12.227 -0.493 1 98.38 86 TRP A C 1
ATOM 652 O O . TRP A 1 86 ? -2.801 11.109 -1.008 1 98.38 86 TRP A O 1
ATOM 662 N N . GLU A 1 87 ? -2.691 12.422 0.766 1 98.5 87 GLU A N 1
ATOM 663 C CA . GLU A 1 87 ? -2.488 11.328 1.719 1 98.5 87 GLU A CA 1
ATOM 664 C C . GLU A 1 87 ? -3.111 11.664 3.072 1 98.5 87 GLU A C 1
ATOM 666 O O . GLU A 1 87 ? -3.684 12.742 3.252 1 98.5 87 GLU A O 1
ATOM 671 N N . VAL A 1 88 ? -3.152 10.719 3.98 1 98.75 88 VAL A N 1
ATOM 672 C CA . VAL A 1 88 ? -3.518 10.984 5.367 1 98.75 88 VAL A CA 1
ATOM 673 C C . VAL A 1 88 ? -2.262 11.289 6.184 1 98.75 88 VAL A C 1
ATOM 675 O O . VAL A 1 88 ? -1.158 10.883 5.809 1 98.75 88 VAL A O 1
ATOM 678 N N . PRO A 1 89 ? -2.406 12.008 7.266 1 97.94 89 PRO A N 1
ATOM 679 C CA . PRO A 1 89 ? -1.232 12.258 8.102 1 97.94 89 PRO A CA 1
ATOM 680 C C . PRO A 1 89 ? -0.497 10.977 8.484 1 97.94 89 PRO A C 1
ATOM 682 O O . PRO A 1 89 ? -1.132 9.961 8.781 1 97.94 89 PRO A O 1
ATOM 685 N N . ALA A 1 90 ? 0.785 11.047 8.398 1 98.31 90 ALA A N 1
ATOM 686 C CA . ALA A 1 90 ? 1.626 9.891 8.695 1 98.31 90 ALA A CA 1
ATOM 687 C C . ALA A 1 90 ? 3.053 10.32 9.023 1 98.31 90 ALA A C 1
ATOM 689 O O . ALA A 1 90 ? 3.438 11.461 8.766 1 98.31 90 ALA A O 1
ATOM 690 N N . GLY A 1 91 ? 3.83 9.359 9.602 1 97.06 91 GLY A N 1
ATOM 691 C CA . GLY A 1 91 ? 5.227 9.641 9.891 1 97.06 91 GLY A CA 1
ATOM 692 C C . GLY A 1 91 ? 6.012 8.406 10.289 1 97.06 91 GLY A C 1
ATOM 693 O O . GLY A 1 91 ? 5.426 7.363 10.586 1 97.06 91 GLY A O 1
ATOM 694 N N . LEU A 1 92 ? 7.301 8.586 10.32 1 96.38 92 LEU A N 1
ATOM 695 C CA . LEU A 1 92 ? 8.227 7.496 10.594 1 96.38 92 LEU A CA 1
ATOM 696 C C . LEU A 1 92 ? 8.211 7.133 12.078 1 96.38 92 LEU A C 1
ATOM 698 O O . LEU A 1 92 ? 7.992 7.992 12.93 1 96.38 92 LEU A O 1
ATOM 702 N N . LEU A 1 93 ? 8.352 5.832 12.32 1 95.88 93 LEU A N 1
ATOM 703 C CA . LEU A 1 93 ? 8.68 5.348 13.664 1 95.88 93 LEU A CA 1
ATOM 704 C C . LEU A 1 93 ? 10.188 5.367 13.891 1 95.88 93 LEU A C 1
ATOM 706 O O . LEU A 1 93 ? 10.828 4.316 13.922 1 95.88 93 LEU A O 1
ATOM 710 N N . ASP A 1 94 ? 10.703 6.594 14.141 1 87.75 94 ASP A N 1
ATOM 711 C CA . ASP A 1 94 ? 12.156 6.758 14.195 1 87.75 94 ASP A CA 1
ATOM 712 C C . ASP A 1 94 ? 12.633 6.945 15.633 1 87.75 94 ASP A C 1
ATOM 714 O O . ASP A 1 94 ? 13.828 7.07 15.883 1 87.75 94 ASP A O 1
ATOM 718 N N . VAL A 1 95 ? 11.695 6.965 16.562 1 90.25 95 VAL A N 1
ATOM 719 C CA . VAL A 1 95 ? 12.047 7.027 17.969 1 90.25 95 VAL A CA 1
ATOM 720 C C . VAL A 1 95 ? 11.953 5.633 18.594 1 90.25 95 VAL A C 1
ATOM 722 O O . VAL A 1 95 ? 10.859 5.07 18.703 1 90.25 95 VAL A O 1
ATOM 725 N N . PRO A 1 96 ? 13.094 5.121 19.016 1 87.94 96 PRO A N 1
ATOM 726 C CA . PRO A 1 96 ? 13.094 3.762 19.547 1 87.94 96 PRO A CA 1
ATOM 727 C C . PRO A 1 96 ? 12.141 3.594 20.734 1 87.94 96 PRO A C 1
ATOM 729 O O . PRO A 1 96 ? 12.18 4.383 21.672 1 87.94 96 PRO A O 1
ATOM 732 N N . GLY A 1 97 ? 11.289 2.662 20.672 1 86.06 97 GLY A N 1
ATOM 733 C CA . GLY A 1 97 ? 10.422 2.283 21.781 1 86.06 97 GLY A CA 1
ATOM 734 C C . GLY A 1 97 ? 9.188 3.154 21.891 1 86.06 97 GLY A C 1
ATOM 735 O O . GLY A 1 97 ? 8.383 2.977 22.812 1 86.06 97 GLY A O 1
ATOM 736 N N . GLU A 1 98 ? 9.078 4.074 21.031 1 93.56 98 GLU A N 1
ATOM 737 C CA . GLU A 1 98 ? 7.895 4.93 21.094 1 93.56 98 GLU A CA 1
ATOM 738 C C . GLU A 1 98 ? 6.617 4.121 20.875 1 93.56 98 GLU A C 1
ATOM 740 O O . GLU A 1 98 ? 6.566 3.26 20 1 93.56 98 GLU A O 1
ATOM 745 N N . ASP A 1 99 ? 5.664 4.398 21.781 1 96.69 99 ASP A N 1
ATOM 746 C CA . ASP A 1 99 ? 4.344 3.811 21.578 1 96.69 99 ASP A CA 1
ATOM 747 C C . ASP A 1 99 ? 3.76 4.234 20.234 1 96.69 99 ASP A C 1
ATOM 749 O O . ASP A 1 99 ? 3.719 5.426 19.922 1 96.69 99 ASP A O 1
ATOM 753 N N . PRO A 1 100 ? 3.318 3.246 19.438 1 97.81 100 PRO A N 1
ATOM 754 C CA . PRO A 1 100 ? 2.869 3.584 18.094 1 97.81 100 PRO A CA 1
ATOM 755 C C . PRO A 1 100 ? 1.697 4.562 18.078 1 97.81 100 PRO A C 1
ATOM 757 O O . PRO A 1 100 ? 1.623 5.438 17.219 1 97.81 100 PRO A O 1
ATOM 760 N N . GLN A 1 101 ? 0.755 4.414 18.984 1 98.44 101 GLN A N 1
ATOM 761 C CA . GLN A 1 101 ? -0.367 5.344 19.031 1 98.44 101 GLN A CA 1
ATOM 762 C C . GLN A 1 101 ? 0.099 6.75 19.406 1 98.44 101 GLN A C 1
ATOM 764 O O . GLN A 1 101 ? -0.407 7.738 18.875 1 98.44 101 GLN A O 1
ATOM 769 N N . ALA A 1 102 ? 1.004 6.816 20.328 1 97.88 102 ALA A N 1
ATOM 770 C CA . ALA A 1 102 ? 1.575 8.109 20.688 1 97.88 102 ALA A CA 1
ATOM 771 C C . ALA A 1 102 ? 2.264 8.758 19.5 1 97.88 102 ALA A C 1
ATOM 773 O O . ALA A 1 102 ? 2.141 9.969 19.281 1 97.88 102 ALA A O 1
ATOM 774 N N . ALA A 1 103 ? 2.994 7.965 18.766 1 97.75 103 ALA A N 1
ATOM 775 C CA . ALA A 1 103 ? 3.629 8.461 17.547 1 97.75 103 ALA A CA 1
ATOM 776 C C . ALA A 1 103 ? 2.59 8.992 16.562 1 97.75 103 ALA A C 1
ATOM 778 O O . ALA A 1 103 ? 2.77 10.07 15.977 1 97.75 103 ALA A O 1
ATOM 779 N N . ALA A 1 104 ? 1.5 8.25 16.391 1 98.5 104 ALA A N 1
ATOM 780 C CA . ALA A 1 104 ? 0.425 8.664 15.492 1 98.5 104 ALA A CA 1
ATOM 781 C C . ALA A 1 104 ? -0.181 9.992 15.945 1 98.5 104 ALA A C 1
ATOM 783 O O . ALA A 1 104 ? -0.425 10.875 15.117 1 98.5 104 ALA A O 1
ATOM 784 N N . ALA A 1 105 ? -0.38 10.078 17.234 1 98 105 ALA A N 1
ATOM 785 C CA . ALA A 1 105 ? -0.931 11.312 17.781 1 98 105 ALA A CA 1
ATOM 786 C C . ALA A 1 105 ? 0.019 12.492 17.562 1 98 105 ALA A C 1
ATOM 788 O O . ALA A 1 105 ? -0.417 13.594 17.234 1 98 105 ALA A O 1
ATOM 789 N N . ARG A 1 106 ? 1.254 12.242 17.766 1 96.38 106 ARG A N 1
ATOM 790 C CA . ARG A 1 106 ? 2.26 13.273 17.531 1 96.38 106 ARG A CA 1
ATOM 791 C C . ARG A 1 106 ? 2.236 13.727 16.078 1 96.38 106 ARG A C 1
ATOM 793 O O . ARG A 1 106 ? 2.225 14.93 15.797 1 96.38 106 ARG A O 1
ATOM 800 N N . GLU A 1 107 ? 2.234 12.781 15.141 1 96.81 107 GLU A N 1
ATOM 801 C CA . GLU A 1 107 ? 2.213 13.117 13.719 1 96.81 107 GLU A CA 1
ATOM 802 C C . GLU A 1 107 ? 0.955 13.898 13.359 1 96.81 107 GLU A C 1
ATOM 804 O O . GLU A 1 107 ? 1.005 14.82 12.539 1 96.81 107 GLU A O 1
ATOM 809 N N . LEU A 1 108 ? -0.229 13.477 13.875 1 97.25 108 LEU A N 1
ATOM 810 C CA . LEU A 1 108 ? -1.481 14.18 13.625 1 97.25 108 LEU A CA 1
ATOM 811 C C . LEU A 1 108 ? -1.395 15.633 14.078 1 97.25 108 LEU A C 1
ATOM 813 O O . LEU A 1 108 ? -1.833 16.531 13.367 1 97.25 108 LEU A O 1
ATOM 817 N N . SER A 1 109 ? -0.819 15.852 15.219 1 95.69 109 SER A N 1
ATOM 818 C CA . SER A 1 109 ? -0.635 17.203 15.742 1 95.69 109 SER A CA 1
ATOM 819 C C . SER A 1 109 ? 0.31 18.016 14.867 1 95.69 109 SER A C 1
ATOM 821 O O . SER A 1 109 ? 0 19.141 14.492 1 95.69 109 SER A O 1
ATOM 823 N N . GLU A 1 110 ? 1.438 17.469 14.469 1 93.19 110 GLU A N 1
ATOM 824 C CA . GLU A 1 110 ? 2.473 18.156 13.703 1 93.19 110 GLU A CA 1
ATOM 825 C C . GLU A 1 110 ? 1.983 18.5 12.297 1 93.19 110 GLU A C 1
ATOM 827 O O . GLU A 1 110 ? 2.277 19.578 11.781 1 93.19 110 GLU A O 1
ATOM 832 N N . GLU A 1 111 ? 1.224 17.594 11.711 1 94.38 111 GLU A N 1
ATOM 833 C CA . GLU A 1 111 ? 0.912 17.766 10.297 1 94.38 111 GLU A CA 1
ATOM 834 C C . GLU A 1 111 ? -0.454 18.422 10.102 1 94.38 111 GLU A C 1
ATOM 836 O O . GLU A 1 111 ? -0.755 18.938 9.031 1 94.38 111 GLU A O 1
ATOM 841 N N . ALA A 1 112 ? -1.334 18.422 11.148 1 94.44 112 ALA A N 1
ATOM 842 C CA . ALA A 1 112 ? -2.699 18.891 10.906 1 94.44 112 ALA A CA 1
ATOM 843 C C . ALA A 1 112 ? -3.188 19.75 12.062 1 94.44 112 ALA A C 1
ATOM 845 O O . ALA A 1 112 ? -4.316 20.25 12.047 1 94.44 112 ALA A O 1
ATOM 846 N N . ASP A 1 113 ? -2.34 19.906 13.078 1 94.38 113 ASP A N 1
ATOM 847 C CA . ASP A 1 113 ? -2.721 20.688 14.242 1 94.38 113 ASP A CA 1
ATOM 848 C C . ASP A 1 113 ? -4 20.156 14.883 1 94.38 113 ASP A C 1
ATOM 850 O O . ASP A 1 113 ? -4.883 20.922 15.258 1 94.38 113 ASP A O 1
ATOM 854 N N . LEU A 1 114 ? -4.09 18.828 14.93 1 96.62 114 LEU A N 1
ATOM 855 C CA . LEU A 1 114 ? -5.27 18.188 15.5 1 96.62 114 LEU A CA 1
ATOM 856 C C . LEU A 1 114 ? -4.875 17.188 16.578 1 96.62 114 LEU A C 1
ATOM 858 O O . LEU A 1 114 ? -3.77 16.641 16.562 1 96.62 114 LEU A O 1
ATOM 862 N N . ALA A 1 115 ? -5.746 17 17.516 1 97.81 115 ALA A N 1
ATOM 863 C CA . ALA A 1 115 ? -5.734 15.906 18.484 1 97.81 115 ALA A CA 1
ATOM 864 C C . ALA A 1 115 ? -7.012 15.078 18.406 1 97.81 115 ALA A C 1
ATOM 866 O O . ALA A 1 115 ? -7.98 15.492 17.75 1 97.81 115 ALA A O 1
ATOM 867 N N . ALA A 1 116 ? -7.012 13.93 18.969 1 98.44 116 ALA A N 1
ATOM 868 C CA . ALA A 1 116 ? -8.18 13.055 19 1 98.44 116 ALA A CA 1
ATOM 869 C C . ALA A 1 116 ? -8.289 12.312 20.328 1 98.44 116 ALA A C 1
ATOM 871 O O . ALA A 1 116 ? -7.285 12.094 21 1 98.44 116 ALA A O 1
ATOM 872 N N . ASP A 1 117 ? -9.508 11.891 20.641 1 98.31 117 ASP A N 1
ATOM 873 C CA . ASP A 1 117 ? -9.734 11.234 21.922 1 98.31 117 ASP A CA 1
ATOM 874 C C . ASP A 1 117 ? -9.984 9.742 21.75 1 98.31 117 ASP A C 1
ATOM 876 O O . ASP A 1 117 ? -9.82 8.961 22.688 1 98.31 117 ASP A O 1
ATOM 880 N N . THR A 1 118 ? -10.469 9.32 20.656 1 98.69 118 THR A N 1
ATOM 881 C CA . THR A 1 118 ? -10.797 7.926 20.406 1 98.69 118 THR A CA 1
ATOM 882 C C . THR A 1 118 ? -9.914 7.348 19.297 1 98.69 118 THR A C 1
ATOM 884 O O . THR A 1 118 ? -9.836 7.91 18.203 1 98.69 118 THR A O 1
ATOM 887 N N . TRP A 1 119 ? -9.266 6.277 19.672 1 98.88 119 TRP A N 1
ATOM 888 C CA . TRP A 1 119 ? -8.305 5.668 18.766 1 98.88 119 TRP A CA 1
ATOM 889 C C . TRP A 1 119 ? -8.562 4.172 18.609 1 98.88 119 TRP A C 1
ATOM 891 O O . TRP A 1 119 ? -8.859 3.488 19.594 1 98.88 119 TRP A O 1
ATOM 901 N N . HIS A 1 120 ? -8.477 3.66 17.422 1 98.94 120 HIS A N 1
ATOM 902 C CA . HIS A 1 120 ? -8.484 2.238 17.094 1 98.94 120 HIS A CA 1
ATOM 903 C C . HIS A 1 120 ? -7.457 1.914 16.016 1 98.94 120 HIS A C 1
ATOM 905 O O . HIS A 1 120 ? -7.117 2.771 15.195 1 98.94 120 HIS A O 1
ATOM 911 N N . VAL A 1 121 ? -6.879 0.73 16.047 1 98.88 121 VAL A N 1
ATOM 912 C CA . VAL A 1 121 ? -6.082 0.248 14.922 1 98.88 121 VAL A CA 1
ATOM 913 C C . VAL A 1 121 ? -7.004 -0.092 13.75 1 98.88 121 VAL A C 1
ATOM 915 O O . VAL A 1 121 ? -7.973 -0.837 13.906 1 98.88 121 VAL A O 1
ATOM 918 N N . LEU A 1 122 ? -6.703 0.503 12.68 1 98.75 122 LEU A N 1
ATOM 919 C CA . LEU A 1 122 ? -7.531 0.301 11.492 1 98.75 122 LEU A CA 1
ATOM 920 C C . LEU A 1 122 ? -6.969 -0.818 10.625 1 98.75 122 LEU A C 1
ATOM 922 O O . LEU A 1 122 ? -7.695 -1.736 10.234 1 98.75 122 LEU A O 1
ATOM 926 N N . VAL A 1 123 ? -5.664 -0.797 10.289 1 98.75 123 VAL A N 1
ATOM 927 C CA . VAL A 1 123 ? -5.051 -1.79 9.406 1 98.75 123 VAL A CA 1
ATOM 928 C C . VAL A 1 123 ? -3.531 -1.728 9.539 1 98.75 123 VAL A C 1
ATOM 930 O O . VAL A 1 123 ? -2.967 -0.662 9.797 1 98.75 123 VAL A O 1
ATOM 933 N N . ASP A 1 124 ? -2.807 -2.84 9.461 1 98.75 124 ASP A N 1
ATOM 934 C CA . ASP A 1 124 ? -1.357 -2.988 9.383 1 98.75 124 ASP A CA 1
ATOM 935 C C . ASP A 1 124 ? -0.925 -3.426 7.984 1 98.75 124 ASP A C 1
ATOM 937 O O . ASP A 1 124 ? -1.51 -4.344 7.41 1 98.75 124 ASP A O 1
ATOM 941 N N . LEU A 1 125 ? 0.118 -2.748 7.453 1 98.88 125 LEU A N 1
ATOM 942 C CA . LEU A 1 125 ? 0.484 -3.033 6.07 1 98.88 125 LEU A CA 1
ATOM 943 C C . LEU A 1 125 ? 1.993 -3.195 5.93 1 98.88 125 LEU A C 1
ATOM 945 O O . LEU A 1 125 ? 2.762 -2.443 6.531 1 98.88 125 LEU A O 1
ATOM 949 N N . PHE A 1 126 ? 2.412 -4.203 5.125 1 98.81 126 PHE A N 1
ATOM 950 C CA . PHE A 1 126 ? 3.699 -4.156 4.438 1 98.81 126 PHE A CA 1
ATOM 951 C C . PHE A 1 126 ? 3.59 -3.377 3.133 1 98.81 126 PHE A C 1
ATOM 953 O O . PHE A 1 126 ? 2.811 -3.74 2.25 1 98.81 126 PHE A O 1
ATOM 960 N N . THR A 1 127 ? 4.324 -2.332 2.939 1 98.75 127 THR A N 1
ATOM 961 C CA . THR A 1 127 ? 4.039 -1.417 1.841 1 98.75 127 THR A CA 1
ATOM 962 C C . THR A 1 127 ? 4.543 -1.985 0.518 1 98.75 127 THR A C 1
ATOM 964 O O . THR A 1 127 ? 3.918 -1.791 -0.526 1 98.75 127 THR A O 1
ATOM 967 N N . SER A 1 128 ? 5.613 -2.664 0.503 1 98.38 128 SER A N 1
ATOM 968 C CA . SER A 1 128 ? 6.211 -3.334 -0.647 1 98.38 128 SER A CA 1
ATOM 969 C C . SER A 1 128 ? 7.109 -4.484 -0.211 1 98.38 128 SER A C 1
ATOM 971 O O . SER A 1 128 ? 8.328 -4.422 -0.371 1 98.38 128 SER A O 1
ATOM 973 N N . PRO A 1 129 ? 6.52 -5.57 0.218 1 98 129 PRO A N 1
ATOM 974 C CA . PRO A 1 129 ? 7.246 -6.57 0.998 1 98 129 PRO A CA 1
ATOM 975 C C . PRO A 1 129 ? 8.25 -7.359 0.158 1 98 129 PRO A C 1
ATOM 977 O O . PRO A 1 129 ? 9.094 -8.07 0.706 1 98 129 PRO A O 1
ATOM 980 N N . GLY A 1 130 ? 8.211 -7.285 -1.122 1 96.44 130 GLY A N 1
ATOM 981 C CA . GLY A 1 130 ? 9.211 -7.941 -1.956 1 96.44 130 GLY A CA 1
ATOM 982 C C . GLY A 1 130 ? 10.586 -7.316 -1.85 1 96.44 130 GLY A C 1
ATOM 983 O O . GLY A 1 130 ? 11.594 -7.965 -2.152 1 96.44 130 GLY A O 1
ATOM 984 N N . GLY A 1 131 ? 10.641 -6.008 -1.436 1 97.44 131 GLY A N 1
ATOM 985 C CA . GLY A 1 131 ? 11.922 -5.324 -1.438 1 97.44 131 GLY A CA 1
ATOM 986 C C . GLY A 1 131 ? 12.062 -4.305 -0.324 1 97.44 131 GLY A C 1
ATOM 987 O O . GLY A 1 131 ? 13.07 -3.602 -0.238 1 97.44 131 GLY A O 1
ATOM 988 N N . LEU A 1 132 ? 11.117 -4.188 0.449 1 98.19 132 LEU A N 1
ATOM 989 C CA . LEU A 1 132 ? 11.039 -3.158 1.48 1 98.19 132 LEU A CA 1
ATOM 990 C C . LEU A 1 132 ? 10.508 -3.738 2.787 1 98.19 132 LEU A C 1
ATOM 992 O O . LEU A 1 132 ? 9.484 -4.422 2.793 1 98.19 132 LEU A O 1
ATOM 996 N N . SER A 1 133 ? 11.172 -3.461 3.914 1 97.94 133 SER A N 1
ATOM 997 C CA . SER A 1 133 ? 10.758 -4.02 5.195 1 97.94 133 SER A CA 1
ATOM 998 C C . SER A 1 133 ? 9.742 -3.117 5.891 1 97.94 133 SER A C 1
ATOM 1000 O O . SER A 1 133 ? 9.344 -3.381 7.027 1 97.94 133 SER A O 1
ATOM 1002 N N . GLU A 1 134 ? 9.312 -2.053 5.266 1 98 134 GLU A N 1
ATOM 1003 C CA . GLU A 1 134 ? 8.43 -1.058 5.875 1 98 134 GLU A CA 1
ATOM 1004 C C . GLU A 1 134 ? 7.109 -1.682 6.312 1 98 134 GLU A C 1
ATOM 1006 O O . GLU A 1 134 ? 6.375 -2.234 5.488 1 98 134 GLU A O 1
ATOM 1011 N N . ASN A 1 135 ? 6.867 -1.605 7.609 1 97.69 135 ASN A N 1
ATOM 1012 C CA . ASN A 1 135 ? 5.578 -1.829 8.25 1 97.69 135 ASN A CA 1
ATOM 1013 C C . ASN A 1 135 ? 4.898 -0.513 8.617 1 97.69 135 ASN A C 1
ATOM 1015 O O . ASN A 1 135 ? 5.523 0.363 9.227 1 97.69 135 ASN A O 1
ATOM 1019 N N . ILE A 1 136 ? 3.705 -0.365 8.211 1 98.75 136 ILE A N 1
ATOM 1020 C CA . ILE A 1 136 ? 2.988 0.84 8.617 1 98.75 136 ILE A CA 1
ATOM 1021 C C . ILE A 1 136 ? 1.66 0.457 9.266 1 98.75 136 ILE A C 1
ATOM 1023 O O . ILE A 1 136 ? 0.951 -0.421 8.773 1 98.75 136 ILE A O 1
ATOM 1027 N N . ARG A 1 137 ? 1.377 1.022 10.438 1 98.81 137 ARG A N 1
ATOM 1028 C CA . ARG A 1 137 ? 0.094 0.87 11.117 1 98.81 137 ARG A CA 1
ATOM 1029 C C . ARG A 1 137 ? -0.741 2.141 11 1 98.81 137 ARG A C 1
ATOM 1031 O O . ARG A 1 137 ? -0.262 3.234 11.305 1 98.81 137 ARG A O 1
ATOM 1038 N N . TYR A 1 138 ? -1.964 1.965 10.539 1 98.94 138 TYR A N 1
ATOM 1039 C CA . TYR A 1 138 ? -2.895 3.086 10.469 1 98.94 138 TYR A CA 1
ATOM 1040 C C . TYR A 1 138 ? -3.906 3.027 11.609 1 98.94 138 TYR A C 1
ATOM 1042 O O . TYR A 1 138 ? -4.484 1.972 11.883 1 98.94 138 TYR A O 1
ATOM 1050 N N . TYR A 1 139 ? -4.148 4.164 12.172 1 98.94 139 TYR A N 1
ATOM 1051 C CA . TYR A 1 139 ? -5.164 4.34 13.203 1 98.94 139 TYR A CA 1
ATOM 1052 C C . TYR A 1 139 ? -6.367 5.098 12.656 1 98.94 139 TYR A C 1
ATOM 1054 O O . TYR A 1 139 ? -6.227 5.949 11.773 1 98.94 139 TYR A O 1
ATOM 1062 N N . LEU A 1 140 ? -7.508 4.719 13.133 1 98.94 140 LEU A N 1
ATOM 1063 C CA . LEU A 1 140 ? -8.695 5.562 13.047 1 98.94 140 LEU A CA 1
ATOM 1064 C C . LEU A 1 140 ? -8.82 6.461 14.273 1 98.94 140 LEU A C 1
ATOM 1066 O O . LEU A 1 140 ? -8.875 5.973 15.398 1 98.94 140 LEU A O 1
ATOM 1070 N N . ALA A 1 141 ? -8.734 7.703 14.047 1 98.94 141 ALA A N 1
ATOM 1071 C CA . ALA A 1 141 ? -8.859 8.68 15.125 1 98.94 141 ALA A CA 1
ATOM 1072 C C . ALA A 1 141 ? -10.18 9.438 15.031 1 98.94 141 ALA A C 1
ATOM 1074 O O . ALA A 1 141 ? -10.492 10.031 14 1 98.94 141 ALA A O 1
ATOM 1075 N N . ARG A 1 142 ? -10.953 9.445 16.062 1 98.44 142 ARG A N 1
ATOM 1076 C CA . ARG A 1 142 ? -12.25 10.117 16.125 1 98.44 142 ARG A CA 1
ATOM 1077 C C . ARG A 1 142 ? -12.32 11.047 17.328 1 98.44 142 ARG A C 1
ATOM 1079 O O . ARG A 1 142 ? -11.383 11.109 18.125 1 98.44 142 ARG A O 1
ATOM 1086 N N . ASP A 1 143 ? -13.414 11.836 17.375 1 98.06 143 ASP A N 1
ATOM 1087 C CA . ASP A 1 143 ? -13.523 12.883 18.391 1 98.06 143 ASP A CA 1
ATOM 1088 C C . ASP A 1 143 ? -12.336 13.844 18.312 1 98.06 143 ASP A C 1
ATOM 1090 O O . ASP A 1 143 ? -11.664 14.094 19.312 1 98.06 143 ASP A O 1
ATOM 1094 N N . VAL A 1 144 ? -12.133 14.352 17.141 1 97.75 144 VAL A N 1
ATOM 1095 C CA . VAL A 1 144 ? -10.984 15.188 16.797 1 97.75 144 VAL A CA 1
ATOM 1096 C C . VAL A 1 144 ? -11.227 16.609 17.281 1 97.75 144 VAL A C 1
ATOM 1098 O O . VAL A 1 144 ? -12.359 17.094 17.266 1 97.75 144 VAL A O 1
ATOM 1101 N N . LYS A 1 145 ? -10.18 17.281 17.672 1 96.12 145 LYS A N 1
ATOM 1102 C CA . LYS A 1 145 ? -10.227 18.672 18.125 1 96.12 145 LYS A CA 1
ATOM 1103 C C . LYS A 1 145 ? -8.938 19.406 17.75 1 96.12 145 LYS A C 1
ATOM 1105 O O . LYS A 1 145 ? -7.883 18.781 17.594 1 96.12 145 LYS A O 1
ATOM 1110 N N . PRO A 1 146 ? -9.141 20.703 17.609 1 94.12 146 PRO A N 1
ATOM 1111 C CA . PRO A 1 146 ? -7.91 21.469 17.375 1 94.12 146 PRO A CA 1
ATOM 1112 C C . PRO A 1 146 ? -6.926 21.359 18.547 1 94.12 146 PRO A C 1
ATOM 1114 O O . PRO A 1 146 ? -7.336 21.234 19.703 1 94.12 146 PRO A O 1
ATOM 1117 N N . CYS A 1 147 ? -5.711 21.234 18.203 1 87.75 147 CYS A N 1
ATOM 1118 C CA . CYS A 1 147 ? -4.711 21.266 19.266 1 87.75 147 CYS A CA 1
ATOM 1119 C C . CYS A 1 147 ? -3.623 22.297 18.953 1 87.75 147 CYS A C 1
ATOM 1121 O O . CYS A 1 147 ? -3.381 22.609 17.797 1 87.75 147 CYS A O 1
ATOM 1123 N N . VAL A 1 148 ? -3.307 23.25 20 1 69.94 148 VAL A N 1
ATOM 1124 C CA . VAL A 1 148 ? -2.314 24.312 19.844 1 69.94 148 VAL A CA 1
ATOM 1125 C C . VAL A 1 148 ? -0.977 23.703 19.422 1 69.94 148 VAL A C 1
ATOM 1127 O O . VAL A 1 148 ? -0.527 22.703 20 1 69.94 148 VAL A O 1
ATOM 1130 N N . ALA A 1 149 ? -0.727 24.031 18.141 1 59.75 149 ALA A N 1
ATOM 1131 C CA . ALA A 1 149 ? 0.511 23.578 17.516 1 59.75 149 ALA A CA 1
ATOM 1132 C C . ALA A 1 149 ? 1.69 23.688 18.469 1 59.75 149 ALA A C 1
ATOM 1134 O O . ALA A 1 149 ? 1.816 24.688 19.188 1 59.75 149 ALA A O 1
ATOM 1135 N N . THR A 1 150 ? 2.076 22.625 18.984 1 54.81 150 THR A N 1
ATOM 1136 C CA . THR A 1 150 ? 3.365 22.766 19.641 1 54.81 150 THR A CA 1
ATOM 1137 C C . THR A 1 150 ? 4.328 23.578 18.797 1 54.81 150 THR A C 1
ATOM 1139 O O . THR A 1 150 ? 4.133 23.719 17.578 1 54.81 150 THR A O 1
ATOM 1142 N N . ASP A 1 151 ? 5.352 24.344 19.406 1 49.06 151 ASP A N 1
ATOM 1143 C CA . ASP A 1 151 ? 6.434 25.156 18.859 1 49.06 151 ASP A CA 1
ATOM 1144 C C . ASP A 1 151 ? 6.98 24.531 17.578 1 49.06 151 ASP A C 1
ATOM 1146 O O . ASP A 1 151 ? 8.094 24.859 17.156 1 49.06 151 ASP A O 1
ATOM 1150 N N . PHE A 1 152 ? 6.266 23.531 17.094 1 49.34 152 PHE A N 1
ATOM 1151 C CA . PHE A 1 152 ? 6.945 23 15.93 1 49.34 152 PHE A CA 1
ATOM 1152 C C . PHE A 1 152 ? 6.812 23.953 14.742 1 49.34 152 PHE A C 1
ATOM 1154 O O . PHE A 1 152 ? 5.703 24.219 14.273 1 49.34 152 PHE A O 1
ATOM 1161 N N . GLU A 1 153 ? 7.641 24.922 14.742 1 48.09 153 GLU A N 1
ATOM 1162 C CA . GLU A 1 153 ? 7.766 25.75 13.547 1 48.09 153 GLU A CA 1
ATOM 1163 C C . GLU A 1 153 ? 7.816 24.891 12.281 1 48.09 153 GLU A C 1
ATOM 1165 O O . GLU A 1 153 ? 8.648 24 12.164 1 48.09 153 GLU A O 1
ATOM 1170 N N . ARG A 1 154 ? 6.605 24.594 11.641 1 51.28 154 ARG A N 1
ATOM 1171 C CA . ARG A 1 154 ? 6.664 23.922 10.336 1 51.28 154 ARG A CA 1
ATOM 1172 C C . ARG A 1 154 ? 7.723 24.562 9.445 1 51.28 154 ARG A C 1
ATOM 1174 O O . ARG A 1 154 ? 7.664 25.766 9.164 1 51.28 154 ARG A O 1
ATOM 1181 N N . ALA A 1 155 ? 8.828 24.094 9.617 1 45.25 155 ALA A N 1
ATOM 1182 C CA . ALA A 1 155 ? 9.961 24.562 8.82 1 45.25 155 ALA A CA 1
ATOM 1183 C C . ALA A 1 155 ? 9.883 24.031 7.391 1 45.25 155 ALA A C 1
ATOM 1185 O O . ALA A 1 155 ? 9.438 22.906 7.16 1 45.25 155 ALA A O 1
ATOM 1186 N N . GLY A 1 156 ? 10.141 24.781 6.359 1 46.62 156 GLY A N 1
ATOM 1187 C CA . GLY A 1 156 ? 10.445 24.547 4.957 1 46.62 156 GLY A CA 1
ATOM 1188 C C . GLY A 1 156 ? 9.219 24.25 4.121 1 46.62 156 GLY A C 1
ATOM 1189 O O . GLY A 1 156 ? 8.234 25 4.164 1 46.62 156 GLY A O 1
ATOM 1190 N N . GLU A 1 157 ? 9.227 23.016 3.342 1 46.5 157 GLU A N 1
ATOM 1191 C CA . GLU A 1 157 ? 8.344 22.562 2.273 1 46.5 157 GLU A CA 1
ATOM 1192 C C . GLU A 1 157 ? 6.949 22.25 2.803 1 46.5 157 GLU A C 1
ATOM 1194 O O . GLU A 1 157 ? 5.984 22.203 2.039 1 46.5 157 GLU A O 1
ATOM 1199 N N . GLU A 1 158 ? 6.734 22.094 4.105 1 52.09 158 GLU A N 1
ATOM 1200 C CA . GLU A 1 158 ? 5.473 21.594 4.648 1 52.09 158 GLU A CA 1
ATOM 1201 C C . GLU A 1 158 ? 4.504 22.75 4.918 1 52.09 158 GLU A C 1
ATOM 1203 O O . GLU A 1 158 ? 3.299 22.531 5.066 1 52.09 158 GLU A O 1
ATOM 1208 N N . SER A 1 159 ? 5.004 24.031 4.992 1 50.59 159 SER A N 1
ATOM 1209 C CA . SER A 1 159 ? 4.188 25.141 5.473 1 50.59 159 SER A CA 1
ATOM 1210 C C . SER A 1 159 ? 3.033 25.422 4.52 1 50.59 159 SER A C 1
ATOM 1212 O O . SER A 1 159 ? 1.996 25.953 4.934 1 50.59 159 SER A O 1
ATOM 1214 N N . ASP A 1 160 ? 3.166 25.031 3.244 1 60.69 160 ASP A N 1
ATOM 1215 C CA . ASP A 1 160 ? 2.125 25.516 2.344 1 60.69 160 ASP A CA 1
ATOM 1216 C C . ASP A 1 160 ? 1.336 24.359 1.738 1 60.69 160 ASP A C 1
ATOM 1218 O O . ASP A 1 160 ? 0.666 24.516 0.717 1 60.69 160 ASP A O 1
ATOM 1222 N N . MET A 1 161 ? 1.329 23.297 2.605 1 76.44 161 MET A N 1
ATOM 1223 C CA . MET A 1 161 ? 0.661 22.219 1.883 1 76.44 161 MET A CA 1
ATOM 1224 C C . MET A 1 161 ? -0.825 22.188 2.223 1 76.44 161 MET A C 1
ATOM 1226 O O . MET A 1 161 ? -1.205 22.328 3.385 1 76.44 161 MET A O 1
ATOM 1230 N N . PRO A 1 162 ? -1.668 22.062 1.146 1 89.5 162 PRO A N 1
ATOM 1231 C CA . PRO A 1 162 ? -3.119 21.984 1.327 1 89.5 162 PRO A CA 1
ATOM 1232 C C . PRO A 1 162 ? -3.537 20.875 2.281 1 89.5 162 PRO A C 1
ATOM 1234 O O . PRO A 1 162 ? -2.932 19.797 2.281 1 89.5 162 PRO A O 1
ATOM 1237 N N . THR A 1 163 ? -4.391 21.219 3.182 1 95.38 163 THR A N 1
ATOM 1238 C CA . THR A 1 163 ? -5.016 20.297 4.129 1 95.38 163 THR A CA 1
ATOM 1239 C C . THR A 1 163 ? -6.508 20.594 4.258 1 95.38 163 THR A C 1
ATOM 1241 O O . THR A 1 163 ? -6.922 21.75 4.246 1 95.38 163 THR A O 1
ATOM 1244 N N . GLY A 1 164 ? -7.34 19.547 4.352 1 97.62 164 GLY A N 1
ATOM 1245 C CA . GLY A 1 164 ? -8.766 19.766 4.504 1 97.62 164 GLY A CA 1
ATOM 1246 C C . GLY A 1 164 ? -9.555 18.484 4.672 1 97.62 164 GLY A C 1
ATOM 1247 O O . GLY A 1 164 ? -8.984 17.391 4.691 1 97.62 164 GLY A O 1
ATOM 1248 N N . TRP A 1 165 ? -10.867 18.688 4.871 1 98.44 165 TRP A N 1
ATOM 1249 C CA . TRP A 1 165 ? -11.789 17.578 5.105 1 98.44 165 TRP A CA 1
ATOM 1250 C C . TRP A 1 165 ? -12.484 17.172 3.812 1 98.44 165 TRP A C 1
ATOM 1252 O O . TRP A 1 165 ? -12.883 18.016 3.018 1 98.44 165 TRP A O 1
ATOM 1262 N N . LEU A 1 166 ? -12.609 15.922 3.592 1 98.62 166 LEU A N 1
ATOM 1263 C CA . LEU A 1 166 ? -13.289 15.328 2.447 1 98.62 166 LEU A CA 1
ATOM 1264 C C . LEU A 1 166 ? -14.227 14.211 2.893 1 98.62 166 LEU A C 1
ATOM 1266 O O . LEU A 1 166 ? -13.859 13.383 3.727 1 98.62 166 LEU A O 1
ATOM 1270 N N . PRO A 1 167 ? -15.5 14.188 2.387 1 98.69 167 PRO A N 1
ATOM 1271 C CA . PRO A 1 167 ? -16.297 12.992 2.674 1 98.69 167 PRO A CA 1
ATOM 1272 C C . PRO A 1 167 ? -15.57 11.695 2.344 1 98.69 167 PRO A C 1
ATOM 1274 O O . PRO A 1 167 ? -14.93 11.594 1.295 1 98.69 167 PRO A O 1
ATOM 1277 N N . LEU A 1 168 ? -15.648 10.734 3.264 1 98.69 168 LEU A N 1
ATOM 1278 C CA . LEU A 1 168 ? -14.969 9.461 3.07 1 98.69 168 LEU A CA 1
ATOM 1279 C C . LEU A 1 168 ? -15.336 8.844 1.724 1 98.69 168 LEU A C 1
ATOM 1281 O O . LEU A 1 168 ? -14.469 8.32 1.02 1 98.69 168 LEU A O 1
ATOM 1285 N N . ASP A 1 169 ? -16.625 8.961 1.347 1 98.19 169 ASP A N 1
ATOM 1286 C CA . ASP A 1 169 ? -17.078 8.367 0.093 1 98.19 169 ASP A CA 1
ATOM 1287 C C . ASP A 1 169 ? -16.406 9.031 -1.105 1 98.19 169 ASP A C 1
ATOM 1289 O O . ASP A 1 169 ? -16.141 8.375 -2.117 1 98.19 169 ASP A O 1
ATOM 1293 N N . ASP A 1 170 ? -16.141 10.328 -1.024 1 98.5 170 ASP A N 1
ATOM 1294 C CA . ASP A 1 170 ? -15.445 11.016 -2.104 1 98.5 170 ASP A CA 1
ATOM 1295 C C . ASP A 1 170 ? -13.984 10.586 -2.176 1 98.5 170 ASP A C 1
ATOM 1297 O O . ASP A 1 170 ? -13.406 10.508 -3.262 1 98.5 170 ASP A O 1
ATOM 1301 N N . ALA A 1 171 ? -13.344 10.305 -1.044 1 98.75 171 ALA A N 1
ATOM 1302 C CA . ALA A 1 171 ? -11.984 9.781 -1.037 1 98.75 171 ALA A CA 1
ATOM 1303 C C . ALA A 1 171 ? -11.914 8.406 -1.697 1 98.75 171 ALA A C 1
ATOM 1305 O O . ALA A 1 171 ? -11 8.125 -2.473 1 98.75 171 ALA A O 1
ATOM 1306 N N . VAL A 1 172 ? -12.906 7.562 -1.366 1 98.62 172 VAL A N 1
ATOM 1307 C CA . VAL A 1 172 ? -13 6.25 -1.991 1 98.62 172 VAL A CA 1
ATOM 1308 C C . VAL A 1 172 ? -13.156 6.402 -3.502 1 98.62 172 VAL A C 1
ATOM 1310 O O . VAL A 1 172 ? -12.477 5.73 -4.277 1 98.62 172 VAL A O 1
ATOM 1313 N N . THR A 1 173 ? -14.008 7.34 -3.895 1 98.62 173 THR A N 1
ATOM 1314 C CA . THR A 1 173 ? -14.227 7.594 -5.316 1 98.62 173 THR A CA 1
ATOM 1315 C C . THR A 1 173 ? -12.93 8.055 -5.984 1 98.62 173 THR A C 1
ATOM 1317 O O . THR A 1 173 ? -12.602 7.602 -7.086 1 98.62 173 THR A O 1
ATOM 1320 N N . ALA A 1 174 ? -12.195 8.922 -5.34 1 98.62 174 ALA A N 1
ATOM 1321 C CA . ALA A 1 174 ? -10.938 9.422 -5.895 1 98.62 174 ALA A CA 1
ATOM 1322 C C . ALA A 1 174 ? -9.945 8.289 -6.102 1 98.62 174 ALA A C 1
ATOM 1324 O O . ALA A 1 174 ? -9.25 8.234 -7.125 1 98.62 174 ALA A O 1
ATOM 1325 N N . ALA A 1 175 ? -9.875 7.375 -5.164 1 98.5 175 ALA A N 1
ATOM 1326 C CA . ALA A 1 175 ? -8.984 6.23 -5.262 1 98.5 175 ALA A CA 1
ATOM 1327 C C . ALA A 1 175 ? -9.375 5.324 -6.426 1 98.5 175 ALA A C 1
ATOM 1329 O O . ALA A 1 175 ? -8.531 4.969 -7.258 1 98.5 175 ALA A O 1
ATOM 1330 N N . LEU A 1 176 ? -10.664 5.004 -6.539 1 98.56 176 LEU A N 1
ATOM 1331 C CA . LEU A 1 176 ? -11.141 4.078 -7.562 1 98.56 176 LEU A CA 1
ATOM 1332 C C . LEU A 1 176 ? -11.039 4.707 -8.945 1 98.56 176 LEU A C 1
ATOM 1334 O O . LEU A 1 176 ? -10.812 4.004 -9.938 1 98.56 176 LEU A O 1
ATOM 1338 N N . ALA A 1 177 ? -11.102 6.039 -8.977 1 98.12 177 ALA A N 1
ATOM 1339 C CA . ALA A 1 177 ? -11.062 6.758 -10.25 1 98.12 177 ALA A CA 1
ATOM 1340 C C . ALA A 1 177 ? -9.625 7.004 -10.695 1 98.12 177 ALA A C 1
ATOM 1342 O O . ALA A 1 177 ? -9.391 7.512 -11.797 1 98.12 177 ALA A O 1
ATOM 1343 N N . GLY A 1 178 ? -8.664 6.648 -9.906 1 97.88 178 GLY A N 1
ATOM 1344 C CA . GLY A 1 178 ? -7.273 6.875 -10.258 1 97.88 178 GLY A CA 1
ATOM 1345 C C . GLY A 1 178 ? -6.848 8.32 -10.102 1 97.88 178 GLY A C 1
ATOM 1346 O O . GLY A 1 178 ? -5.945 8.789 -10.805 1 97.88 178 GLY A O 1
ATOM 1347 N N . ARG A 1 179 ? -7.543 9.062 -9.219 1 98.19 179 ARG A N 1
ATOM 1348 C CA . ARG A 1 179 ? -7.188 10.453 -8.969 1 98.19 179 ARG A CA 1
ATOM 1349 C C . ARG A 1 179 ? -6.254 10.57 -7.77 1 98.19 179 ARG A C 1
ATOM 1351 O O . ARG A 1 179 ? -5.586 11.594 -7.594 1 98.19 179 ARG A O 1
ATOM 1358 N N . MET A 1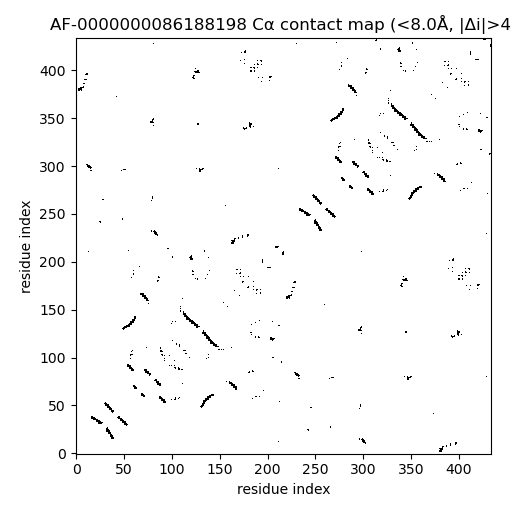 180 ? -6.262 9.641 -6.852 1 98.38 180 MET A N 1
ATOM 1359 C CA . MET A 1 180 ? -5.34 9.492 -5.727 1 98.38 180 MET A CA 1
ATOM 1360 C C . MET A 1 180 ? -4.492 8.234 -5.875 1 98.38 180 MET A C 1
ATOM 1362 O O . MET A 1 180 ? -4.992 7.191 -6.305 1 98.38 180 MET A O 1
ATOM 1366 N N . HIS A 1 181 ? -3.182 8.312 -5.387 1 98.75 181 HIS A N 1
ATOM 1367 C CA . HIS A 1 181 ? -2.318 7.188 -5.711 1 98.75 181 HIS A CA 1
ATOM 1368 C C . HIS A 1 181 ? -1.526 6.73 -4.492 1 98.75 181 HIS A C 1
ATOM 1370 O O . HIS A 1 181 ? -0.872 5.684 -4.527 1 98.75 181 HIS A O 1
ATOM 1376 N N . ASN A 1 182 ? -1.514 7.48 -3.379 1 98.81 182 ASN A N 1
ATOM 1377 C CA . ASN A 1 182 ? -0.773 7.062 -2.193 1 98.81 182 ASN A CA 1
ATOM 1378 C C . ASN A 1 182 ? -1.282 5.73 -1.657 1 98.81 182 ASN A C 1
ATOM 1380 O O . ASN A 1 182 ? -2.316 5.68 -0.987 1 98.81 182 ASN A O 1
ATOM 1384 N N . GLY A 1 183 ? -0.592 4.672 -1.93 1 98.81 183 GLY A N 1
ATOM 1385 C CA . GLY A 1 183 ? -1.039 3.309 -1.698 1 98.81 183 GLY A CA 1
ATOM 1386 C C . GLY A 1 183 ? -1.439 3.049 -0.259 1 98.81 183 GLY A C 1
ATOM 1387 O O . GLY A 1 183 ? -2.572 2.645 0.013 1 98.81 183 GLY A O 1
ATOM 1388 N N . PRO A 1 184 ? -0.493 3.287 0.672 1 98.75 184 PRO A N 1
ATOM 1389 C CA . PRO A 1 184 ? -0.841 3.049 2.074 1 98.75 184 PRO A CA 1
ATOM 1390 C C . PRO A 1 184 ? -2.039 3.875 2.535 1 98.75 184 PRO A C 1
ATOM 1392 O O . PRO A 1 184 ? -2.92 3.359 3.227 1 98.75 184 PRO A O 1
ATOM 1395 N N . GLY A 1 185 ? -2.084 5.137 2.146 1 98.81 185 GLY A N 1
ATOM 1396 C CA . GLY A 1 185 ? -3.225 5.977 2.484 1 98.81 185 GLY A CA 1
ATOM 1397 C C . GLY A 1 185 ? -4.527 5.48 1.888 1 98.81 185 GLY A C 1
ATOM 1398 O O . GLY A 1 185 ? -5.566 5.492 2.553 1 98.81 185 GLY A O 1
ATOM 1399 N N . ILE A 1 186 ? -4.477 5.074 0.635 1 98.94 186 ILE A N 1
ATOM 1400 C CA . ILE A 1 186 ? -5.648 4.527 -0.046 1 98.94 186 ILE A CA 1
ATOM 1401 C C . ILE A 1 186 ? -6.133 3.277 0.683 1 98.94 186 ILE A C 1
ATOM 1403 O O . ILE A 1 186 ? -7.332 3.115 0.919 1 98.94 186 ILE A O 1
ATOM 1407 N N . ALA A 1 187 ? -5.199 2.379 1.052 1 98.94 187 ALA A N 1
ATOM 1408 C CA . ALA A 1 187 ? -5.582 1.184 1.802 1 98.94 187 ALA A CA 1
ATOM 1409 C C . ALA A 1 187 ? -6.289 1.553 3.102 1 98.94 187 ALA A C 1
ATOM 1411 O O . ALA A 1 187 ? -7.293 0.936 3.465 1 98.94 187 ALA A O 1
ATOM 1412 N N . ALA A 1 188 ? -5.773 2.539 3.785 1 98.94 188 ALA A N 1
ATOM 1413 C CA . ALA A 1 188 ? -6.359 2.965 5.055 1 98.94 188 ALA A CA 1
ATOM 1414 C C . ALA A 1 188 ? -7.758 3.535 4.852 1 98.94 188 ALA A C 1
ATOM 1416 O O . ALA A 1 188 ? -8.672 3.238 5.621 1 98.94 188 ALA A O 1
ATOM 1417 N N . LEU A 1 189 ? -7.918 4.371 3.816 1 98.94 189 LEU A N 1
ATOM 1418 C CA . LEU A 1 189 ? -9.219 4.973 3.529 1 98.94 189 LEU A CA 1
ATOM 1419 C C . LEU A 1 189 ? -10.234 3.908 3.131 1 98.94 189 LEU A C 1
ATOM 1421 O O . LEU A 1 189 ? -11.383 3.939 3.58 1 98.94 189 LEU A O 1
ATOM 1425 N N . LEU A 1 190 ? -9.797 2.986 2.311 1 98.94 190 LEU A N 1
ATOM 1426 C CA . LEU A 1 190 ? -10.672 1.895 1.915 1 98.94 190 LEU A CA 1
ATOM 1427 C C . LEU A 1 190 ? -11.008 1.003 3.107 1 98.94 190 LEU A C 1
ATOM 1429 O O . LEU A 1 190 ? -12.117 0.485 3.213 1 98.94 190 LEU A O 1
ATOM 1433 N N . ALA A 1 191 ? -10.023 0.772 3.984 1 98.94 191 ALA A N 1
ATOM 1434 C CA . ALA A 1 191 ? -10.273 0.025 5.215 1 98.94 191 ALA A CA 1
ATOM 1435 C C . ALA A 1 191 ? -11.32 0.724 6.078 1 98.94 191 ALA A C 1
ATOM 1437 O O . ALA A 1 191 ? -12.195 0.072 6.652 1 98.94 191 ALA A O 1
ATOM 1438 N N . ALA A 1 192 ? -11.211 2.041 6.188 1 98.88 192 ALA A N 1
ATOM 1439 C CA . ALA A 1 192 ? -12.203 2.799 6.941 1 98.88 192 ALA A CA 1
ATOM 1440 C C . ALA A 1 192 ? -13.602 2.615 6.352 1 98.88 192 ALA A C 1
ATOM 1442 O O . ALA A 1 192 ? -14.57 2.426 7.09 1 98.88 192 ALA A O 1
ATOM 1443 N N . ALA A 1 193 ? -13.711 2.689 5.02 1 98.62 193 ALA A N 1
ATOM 1444 C CA . ALA A 1 193 ? -15 2.49 4.355 1 98.62 193 ALA A CA 1
ATOM 1445 C C . ALA A 1 193 ? -15.547 1.092 4.629 1 98.62 193 ALA A C 1
ATOM 1447 O O . ALA A 1 193 ? -16.734 0.923 4.871 1 98.62 193 ALA A O 1
ATOM 1448 N N . ALA A 1 194 ? -14.664 0.093 4.586 1 98.56 194 ALA A N 1
ATOM 1449 C CA . ALA A 1 194 ? -15.078 -1.279 4.867 1 98.56 194 ALA A CA 1
ATOM 1450 C C . ALA A 1 194 ? -15.547 -1.427 6.309 1 98.56 194 ALA A C 1
ATOM 1452 O O . ALA A 1 194 ? -16.547 -2.086 6.578 1 98.56 194 ALA A O 1
ATOM 1453 N N . ALA A 1 195 ? -14.781 -0.856 7.227 1 98.44 195 ALA A N 1
ATOM 1454 C CA . ALA A 1 195 ? -15.156 -0.898 8.641 1 98.44 195 ALA A CA 1
ATOM 1455 C C . ALA A 1 195 ? -16.516 -0.23 8.859 1 98.44 195 ALA A C 1
ATOM 1457 O O . ALA A 1 195 ? -17.344 -0.751 9.602 1 98.44 195 ALA A O 1
ATOM 1458 N N . ARG A 1 196 ? -16.672 0.915 8.227 1 98.19 196 ARG A N 1
ATOM 1459 C CA . ARG A 1 196 ? -17.953 1.627 8.336 1 98.19 196 ARG A CA 1
ATOM 1460 C C . ARG A 1 196 ? -19.109 0.77 7.836 1 98.19 196 ARG A C 1
ATOM 1462 O O . ARG A 1 196 ? -20.156 0.712 8.469 1 98.19 196 ARG A O 1
ATOM 1469 N N . ALA A 1 197 ? -18.891 0.145 6.742 1 96.69 197 ALA A N 1
ATOM 1470 C CA . ALA A 1 197 ? -19.922 -0.699 6.152 1 96.69 197 ALA A CA 1
ATOM 1471 C C . ALA A 1 197 ? -20.297 -1.851 7.082 1 96.69 197 ALA A C 1
ATOM 1473 O O . ALA A 1 197 ? -21.359 -2.459 6.938 1 96.69 197 ALA A O 1
ATOM 1474 N N . ARG A 1 198 ? -19.438 -2.125 7.992 1 96.75 198 ARG A N 1
ATOM 1475 C CA . ARG A 1 198 ? -19.641 -3.201 8.953 1 96.75 198 ARG A CA 1
ATOM 1476 C C . ARG A 1 198 ? -20 -2.645 10.328 1 96.75 198 ARG A C 1
ATOM 1478 O O . ARG A 1 198 ? -19.797 -3.314 11.344 1 96.75 198 ARG A O 1
ATOM 1485 N N . ASP A 1 199 ? -20.359 -1.417 10.383 1 96.81 199 ASP A N 1
ATOM 1486 C CA . ASP A 1 199 ? -20.781 -0.704 11.586 1 96.81 199 ASP A CA 1
ATOM 1487 C C . ASP A 1 199 ? -19.656 -0.644 12.617 1 96.81 199 ASP A C 1
ATOM 1489 O O . ASP A 1 199 ? -19.906 -0.757 13.82 1 96.81 199 ASP A O 1
ATOM 1493 N N . TRP A 1 200 ? -18.406 -0.671 12.188 1 96.62 200 TRP A N 1
ATOM 1494 C CA . TRP A 1 200 ? -17.203 -0.488 12.992 1 96.62 200 TRP A CA 1
ATOM 1495 C C . TRP A 1 200 ? -17.016 -1.648 13.969 1 96.62 200 TRP A C 1
ATOM 1497 O O . TRP A 1 200 ? -16.312 -1.521 14.969 1 96.62 200 TRP A O 1
ATOM 1507 N N . ARG A 1 201 ? -17.547 -2.791 13.719 1 95.12 201 ARG A N 1
ATOM 1508 C CA . ARG A 1 201 ? -17.547 -3.916 14.648 1 95.12 201 ARG A CA 1
ATOM 1509 C C . ARG A 1 201 ? -16.172 -4.594 14.672 1 95.12 201 ARG A C 1
ATOM 1511 O O . ARG A 1 201 ? -15.844 -5.293 15.633 1 95.12 201 ARG A O 1
ATOM 1518 N N . ASP A 1 202 ? -15.367 -4.391 13.664 1 90 202 ASP A N 1
ATOM 1519 C CA . ASP A 1 202 ? -14.117 -5.137 13.523 1 90 202 ASP A CA 1
ATOM 1520 C C . ASP A 1 202 ? -12.922 -4.289 13.953 1 90 202 ASP A C 1
ATOM 1522 O O . ASP A 1 202 ? -11.773 -4.703 13.797 1 90 202 ASP A O 1
ATOM 1526 N N . LEU A 1 203 ? -13.148 -3.123 14.484 1 97.94 203 LEU A N 1
ATOM 1527 C CA . LEU A 1 203 ? -12.031 -2.27 14.875 1 97.94 203 LEU A CA 1
ATOM 1528 C C . LEU A 1 203 ? -11.242 -2.893 16.016 1 97.94 203 LEU A C 1
ATOM 1530 O O . LEU A 1 203 ? -11.828 -3.385 16.984 1 97.94 203 LEU A O 1
ATOM 1534 N N . ARG A 1 204 ? -9.977 -2.863 15.883 1 98.75 204 ARG A N 1
ATOM 1535 C CA . ARG A 1 204 ? -9.109 -3.375 16.938 1 98.75 204 ARG A CA 1
ATOM 1536 C C . ARG A 1 204 ? -8.766 -2.281 17.938 1 98.75 204 ARG A C 1
ATOM 1538 O O . ARG A 1 204 ? -8.703 -1.103 17.594 1 98.75 204 ARG A O 1
ATOM 1545 N N . PRO A 1 205 ? -8.562 -2.676 19.234 1 98.56 205 PRO A N 1
ATOM 1546 C CA . PRO A 1 205 ? -8.164 -1.662 20.219 1 98.56 205 PRO A CA 1
ATOM 1547 C C . PRO A 1 205 ? -6.859 -0.965 19.844 1 98.56 205 PRO A C 1
ATOM 1549 O O . PRO A 1 205 ? -6.02 -1.541 19.141 1 98.56 205 PRO A O 1
ATOM 1552 N N . ALA A 1 206 ? -6.711 0.239 20.281 1 98.44 206 ALA A N 1
ATOM 1553 C CA . ALA A 1 206 ? -5.57 1.078 19.922 1 98.44 206 ALA A CA 1
ATOM 1554 C C . ALA A 1 206 ? -4.258 0.43 20.344 1 98.44 206 ALA A C 1
ATOM 1556 O O . ALA A 1 206 ? -3.213 0.673 19.719 1 98.44 206 ALA A O 1
ATOM 1557 N N . ASP A 1 207 ? -4.305 -0.409 21.344 1 97.19 207 ASP A N 1
ATOM 1558 C CA . ASP A 1 207 ? -3.088 -1.026 21.875 1 97.19 207 ASP A CA 1
ATOM 1559 C C . ASP A 1 207 ? -2.953 -2.469 21.391 1 97.19 207 ASP A C 1
ATOM 1561 O O . ASP A 1 207 ? -2.246 -3.271 22 1 97.19 207 ASP A O 1
ATOM 1565 N N . ALA A 1 208 ? -3.719 -2.783 20.328 1 97.88 208 ALA A N 1
ATOM 1566 C CA . ALA A 1 208 ? -3.594 -4.125 19.766 1 97.88 208 ALA A CA 1
ATOM 1567 C C . ALA A 1 208 ? -2.135 -4.461 19.469 1 97.88 208 ALA A C 1
ATOM 1569 O O . ALA A 1 208 ? -1.388 -3.611 18.969 1 97.88 208 ALA A O 1
ATOM 1570 N N . PRO A 1 209 ? -1.74 -5.699 19.75 1 95.81 209 PRO A N 1
ATOM 1571 C CA . PRO A 1 209 ? -0.36 -6.098 19.453 1 95.81 209 PRO A CA 1
ATOM 1572 C C . PRO A 1 209 ? 0.004 -5.926 17.984 1 95.81 209 PRO A C 1
ATOM 1574 O O . PRO A 1 209 ? -0.872 -5.984 17.125 1 95.81 209 PRO A O 1
ATOM 1577 N N . TRP A 1 210 ? 1.232 -5.645 17.734 1 95.75 210 TRP A N 1
ATOM 1578 C CA . TRP A 1 210 ? 1.795 -5.484 16.391 1 95.75 210 TRP A CA 1
ATOM 1579 C C . TRP A 1 210 ? 3.041 -6.344 16.219 1 95.75 210 TRP A C 1
ATOM 1581 O O . TRP A 1 210 ? 4.129 -5.828 15.961 1 95.75 210 TRP A O 1
ATOM 1591 N N . PRO A 1 211 ? 2.898 -7.684 16.219 1 92 211 PRO A N 1
ATOM 1592 C CA . PRO A 1 211 ? 4.055 -8.578 16.312 1 92 211 PRO A CA 1
ATOM 1593 C C . PRO A 1 211 ? 4.863 -8.633 15.016 1 92 211 PRO A C 1
ATOM 1595 O O . PRO A 1 211 ? 6.02 -9.062 15.023 1 92 211 PRO A O 1
ATOM 1598 N N . VAL A 1 212 ? 4.309 -8.203 13.945 1 92.19 212 VAL A N 1
ATOM 1599 C CA . VAL A 1 212 ? 5.035 -8.32 12.688 1 92.19 212 VAL A CA 1
ATOM 1600 C C . VAL A 1 212 ? 6.078 -7.207 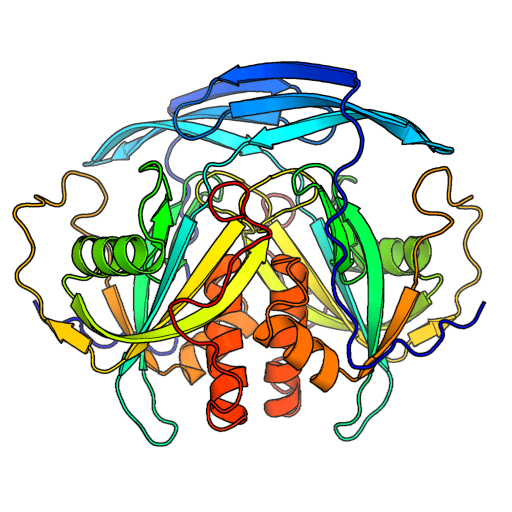12.586 1 92.19 212 VAL A C 1
ATOM 1602 O O . VAL A 1 212 ? 7.008 -7.289 11.781 1 92.19 212 VAL A O 1
ATOM 1605 N N . HIS A 1 213 ? 5.816 -6.148 13.281 1 93.56 213 HIS A N 1
ATOM 1606 C CA . HIS A 1 213 ? 6.848 -5.121 13.375 1 93.56 213 HIS A CA 1
ATOM 1607 C C . HIS A 1 213 ? 7.941 -5.523 14.359 1 93.56 213 HIS A C 1
ATOM 1609 O O . HIS A 1 213 ? 7.66 -5.812 15.523 1 93.56 213 HIS A O 1
ATOM 1615 N N . PRO A 1 214 ? 9.164 -5.477 13.922 1 89 214 PRO A N 1
ATOM 1616 C CA . PRO A 1 214 ? 10.25 -5.992 14.75 1 89 214 PRO A CA 1
ATOM 1617 C C . PRO A 1 214 ? 10.383 -5.254 16.078 1 89 214 PRO A C 1
ATOM 1619 O O . PRO A 1 214 ? 10.758 -5.855 17.094 1 89 214 PRO A O 1
ATOM 1622 N N . ALA A 1 215 ? 10.016 -4.016 16.141 1 90.75 215 ALA A N 1
ATOM 1623 C CA . ALA A 1 215 ? 10.211 -3.213 17.344 1 90.75 215 ALA A CA 1
ATOM 1624 C C . ALA A 1 215 ? 9.102 -3.479 18.359 1 90.75 215 ALA A C 1
ATOM 1626 O O . ALA A 1 215 ? 9.195 -3.07 19.516 1 90.75 215 ALA A O 1
ATOM 1627 N N . TYR A 1 216 ? 8.094 -4.207 17.969 1 90.38 216 TYR A N 1
ATOM 1628 C CA . TYR A 1 216 ? 6.93 -4.312 18.844 1 90.38 216 TYR A CA 1
ATOM 1629 C C . TYR A 1 216 ? 6.508 -5.77 19.016 1 90.38 216 TYR A C 1
ATOM 1631 O O . TYR A 1 216 ? 5.332 -6.055 19.25 1 90.38 216 TYR A O 1
ATOM 1639 N N . ARG A 1 217 ? 7.449 -6.582 18.812 1 84.06 217 ARG A N 1
ATOM 1640 C CA . ARG A 1 217 ? 7.215 -8.008 19.016 1 84.06 217 ARG A CA 1
ATOM 1641 C C . ARG A 1 217 ? 7.078 -8.336 20.484 1 84.06 217 ARG A C 1
ATOM 1643 O O . ARG A 1 217 ? 7.695 -7.688 21.344 1 84.06 217 ARG A O 1
ATOM 1650 N N . MET B 1 1 ? -5.48 27.359 12 1 55.56 1 MET B N 1
ATOM 1651 C CA . MET B 1 1 ? -6.625 27.688 11.156 1 55.56 1 MET B CA 1
ATOM 1652 C C . MET B 1 1 ? -7.469 26.453 10.859 1 55.56 1 MET B C 1
ATOM 1654 O O . MET B 1 1 ? -6.945 25.344 10.805 1 55.56 1 MET B O 1
ATOM 1658 N N . PRO B 1 2 ? -8.797 26.609 10.867 1 79.31 2 PRO B N 1
ATOM 1659 C CA . PRO B 1 2 ? -9.672 25.469 10.609 1 79.31 2 PRO B CA 1
ATOM 1660 C C . PRO B 1 2 ? -9.438 24.844 9.234 1 79.31 2 PRO B C 1
ATOM 1662 O O . PRO B 1 2 ? -9.133 25.562 8.273 1 79.31 2 PRO B O 1
ATOM 1665 N N . HIS B 1 3 ? -9.203 23.641 9.164 1 88.5 3 HIS B N 1
ATOM 1666 C CA . HIS B 1 3 ? -9.117 22.922 7.898 1 88.5 3 HIS B CA 1
ATOM 1667 C C . HIS B 1 3 ? -10.414 23.047 7.105 1 88.5 3 HIS B C 1
ATOM 1669 O O . HIS B 1 3 ? -11.5 22.828 7.648 1 88.5 3 HIS B O 1
ATOM 1675 N N . GLY B 1 4 ? -10.336 23.531 5.938 1 93.06 4 GLY B N 1
ATOM 1676 C CA . GLY B 1 4 ? -11.508 23.719 5.102 1 93.06 4 GLY B CA 1
ATOM 1677 C C . GLY B 1 4 ? -11.961 22.438 4.414 1 93.06 4 GLY B C 1
ATOM 1678 O O . GLY B 1 4 ? -11.445 21.359 4.695 1 93.06 4 GLY B O 1
ATOM 1679 N N . ARG B 1 5 ? -13.031 22.625 3.654 1 95.88 5 ARG B N 1
ATOM 1680 C CA . ARG B 1 5 ? -13.547 21.516 2.859 1 95.88 5 ARG B CA 1
ATOM 1681 C C . ARG B 1 5 ? -12.766 21.359 1.563 1 95.88 5 ARG B C 1
ATOM 1683 O O . ARG B 1 5 ? -12.461 22.344 0.891 1 95.88 5 ARG B O 1
ATOM 1690 N N . LEU B 1 6 ? -12.391 20.141 1.275 1 97.56 6 LEU B N 1
ATOM 1691 C CA . LEU B 1 6 ? -11.727 19.828 0.015 1 97.56 6 LEU B CA 1
ATOM 1692 C C . LEU B 1 6 ? -12.742 19.562 -1.089 1 97.56 6 LEU B C 1
ATOM 1694 O O . LEU B 1 6 ? -13.859 19.125 -0.813 1 97.56 6 LEU B O 1
ATOM 1698 N N . PRO B 1 7 ? -12.367 19.859 -2.303 1 96.75 7 PRO B N 1
ATOM 1699 C CA . PRO B 1 7 ? -13.297 19.594 -3.404 1 96.75 7 PRO B CA 1
ATOM 1700 C C . PRO B 1 7 ? -13.531 18.109 -3.645 1 96.75 7 PRO B C 1
ATOM 1702 O O . PRO B 1 7 ? -12.602 17.312 -3.516 1 96.75 7 PRO B O 1
ATOM 1705 N N . ALA B 1 8 ? -14.727 17.781 -4.07 1 95.94 8 ALA B N 1
ATOM 1706 C CA . ALA B 1 8 ? -15.117 16.391 -4.289 1 95.94 8 ALA B CA 1
ATOM 1707 C C . ALA B 1 8 ? -14.297 15.766 -5.414 1 95.94 8 ALA B C 1
ATOM 1709 O O . ALA B 1 8 ? -14.102 14.555 -5.441 1 95.94 8 ALA B O 1
ATOM 1710 N N . ASP B 1 9 ? -13.781 16.562 -6.305 1 96.38 9 ASP B N 1
ATOM 1711 C CA . ASP B 1 9 ? -13.055 16.047 -7.457 1 96.38 9 ASP B CA 1
ATOM 1712 C C . ASP B 1 9 ? -11.547 16.188 -7.277 1 96.38 9 ASP B C 1
ATOM 1714 O O . ASP B 1 9 ? -10.805 16.281 -8.258 1 96.38 9 ASP B O 1
ATOM 1718 N N . LEU B 1 10 ? -11.133 16.266 -5.992 1 97 10 LEU B N 1
ATOM 1719 C CA . LEU B 1 10 ? -9.711 16.422 -5.73 1 97 10 LEU B CA 1
ATOM 1720 C C . LEU B 1 10 ? -8.898 15.344 -6.461 1 97 10 LEU B C 1
ATOM 1722 O O . LEU B 1 10 ? -9.383 14.227 -6.656 1 97 10 LEU B O 1
ATOM 1726 N N . ALA B 1 11 ? -7.695 15.664 -6.883 1 98.19 11 ALA B N 1
ATOM 1727 C CA . ALA B 1 11 ? -6.781 14.766 -7.586 1 98.19 11 ALA B CA 1
ATOM 1728 C C . ALA B 1 11 ? -5.328 15.094 -7.258 1 98.19 11 ALA B C 1
ATOM 1730 O O . ALA B 1 11 ? -4.996 16.25 -6.98 1 98.19 11 ALA B O 1
ATOM 1731 N N . ASP B 1 12 ? -4.543 14.062 -7.246 1 98.06 12 ASP B N 1
ATOM 1732 C CA . ASP B 1 12 ? -3.102 14.297 -7.199 1 98.06 12 ASP B CA 1
ATOM 1733 C C . ASP B 1 12 ? -2.65 15.172 -8.359 1 98.06 12 ASP B C 1
ATOM 1735 O O . ASP B 1 12 ? -3.342 15.273 -9.375 1 98.06 12 ASP B O 1
ATOM 1739 N N . ARG B 1 13 ? -1.564 15.828 -8.109 1 95.94 13 ARG B N 1
ATOM 1740 C CA . ARG B 1 13 ? -0.972 16.625 -9.172 1 95.94 13 ARG B CA 1
ATOM 1741 C C . ARG B 1 13 ? 0.407 16.094 -9.555 1 95.94 13 ARG B C 1
ATOM 1743 O O . ARG B 1 13 ? 1.35 16.188 -8.766 1 95.94 13 ARG B O 1
ATOM 1750 N N . PHE B 1 14 ? 0.505 15.547 -10.719 1 94.75 14 PHE B N 1
ATOM 1751 C CA . PHE B 1 14 ? 1.792 15.102 -11.242 1 94.75 14 PHE B CA 1
ATOM 1752 C C . PHE B 1 14 ? 2.635 16.297 -11.688 1 94.75 14 PHE B C 1
ATOM 1754 O O . PHE B 1 14 ? 2.305 16.969 -12.664 1 94.75 14 PHE B O 1
ATOM 1761 N N . ALA B 1 15 ? 3.658 16.547 -10.969 1 93.75 15 ALA B N 1
ATOM 1762 C CA . ALA B 1 15 ? 4.504 17.719 -11.203 1 93.75 15 ALA B CA 1
ATOM 1763 C C . ALA B 1 15 ? 5.93 17.469 -10.719 1 93.75 15 ALA B C 1
ATOM 1765 O O . ALA B 1 15 ? 6.336 17.984 -9.672 1 93.75 15 ALA B O 1
ATOM 1766 N N . PRO B 1 16 ? 6.699 16.734 -11.5 1 94 16 PRO B N 1
ATOM 1767 C CA . PRO B 1 16 ? 8.07 16.438 -11.07 1 94 16 PRO B CA 1
ATOM 1768 C C . PRO B 1 16 ? 8.922 17.688 -10.914 1 94 16 PRO B C 1
ATOM 1770 O O . PRO B 1 16 ? 8.883 18.578 -11.781 1 94 16 PRO B O 1
ATOM 1773 N N . ALA B 1 17 ? 9.648 17.766 -9.789 1 95.62 17 ALA B N 1
ATOM 1774 C CA . ALA B 1 17 ? 10.57 18.875 -9.547 1 95.62 17 ALA B CA 1
ATOM 1775 C C . ALA B 1 17 ? 11.82 18.734 -10.406 1 95.62 17 ALA B C 1
ATOM 1777 O O . ALA B 1 17 ? 12.164 17.641 -10.852 1 95.62 17 ALA B O 1
ATOM 1778 N N . ARG B 1 18 ? 12.438 19.828 -10.594 1 96.44 18 ARG B N 1
ATOM 1779 C CA . ARG B 1 18 ? 13.656 19.828 -11.398 1 96.44 18 ARG B CA 1
ATOM 1780 C C . ARG B 1 18 ? 14.789 19.109 -10.672 1 96.44 18 ARG B C 1
ATOM 1782 O O . ARG B 1 18 ? 15.109 19.453 -9.523 1 96.44 18 ARG B O 1
ATOM 1789 N N . VAL B 1 19 ? 15.391 18.141 -11.297 1 97.69 19 VAL B N 1
ATOM 1790 C CA . VAL B 1 19 ? 16.562 17.438 -10.789 1 97.69 19 VAL B CA 1
ATOM 1791 C C . VAL B 1 19 ? 17.828 18.109 -11.297 1 97.69 19 VAL B C 1
ATOM 1793 O O . VAL B 1 19 ? 18.078 18.156 -12.508 1 97.69 19 VAL B O 1
ATOM 1796 N N . VAL B 1 20 ? 18.641 18.594 -10.398 1 98.06 20 VAL B N 1
ATOM 1797 C CA . VAL B 1 20 ? 19.875 19.281 -10.719 1 98.06 20 VAL B CA 1
ATOM 1798 C C . VAL B 1 20 ? 20.953 18.266 -11.102 1 98.06 20 VAL B C 1
ATOM 1800 O O . VAL B 1 20 ? 21.75 18.516 -12.016 1 98.06 20 VAL B O 1
ATOM 1803 N N . SER B 1 21 ? 21.031 17.25 -10.359 1 98.12 21 SER B N 1
ATOM 1804 C CA . SER B 1 21 ? 21.953 16.156 -10.641 1 98.12 21 SER B CA 1
ATOM 1805 C C . SER B 1 21 ? 21.391 14.836 -10.133 1 98.12 21 SER B C 1
ATOM 1807 O O . SER B 1 21 ? 20.609 14.805 -9.172 1 98.12 21 SER B O 1
ATOM 1809 N N . ARG B 1 22 ? 21.734 13.844 -10.797 1 97.88 22 ARG B N 1
ATOM 1810 C CA . ARG B 1 22 ? 21.312 12.484 -10.453 1 97.88 22 ARG B CA 1
ATOM 1811 C C . ARG B 1 22 ? 22.484 11.516 -10.508 1 97.88 22 ARG B C 1
ATOM 1813 O O . ARG B 1 22 ? 23.312 11.586 -11.414 1 97.88 22 ARG B O 1
ATOM 1820 N N . SER B 1 23 ? 22.562 10.586 -9.531 1 97.94 23 SER B N 1
ATOM 1821 C CA . SER B 1 23 ? 23.531 9.5 -9.539 1 97.94 23 SER B CA 1
ATOM 1822 C C . SER B 1 23 ? 22.906 8.195 -9.055 1 97.94 23 SER B C 1
ATOM 1824 O O . SER B 1 23 ? 21.938 8.203 -8.312 1 97.94 23 SER B O 1
ATOM 1826 N N . THR B 1 24 ? 23.438 7.055 -9.516 1 97.75 24 THR B N 1
ATOM 1827 C CA . THR B 1 24 ? 23.078 5.75 -8.977 1 97.75 24 THR B CA 1
ATOM 1828 C C . THR B 1 24 ? 23.906 5.43 -7.734 1 97.75 24 THR B C 1
ATOM 1830 O O . THR B 1 24 ? 25.109 5.172 -7.836 1 97.75 24 THR B O 1
ATOM 1833 N N . ALA B 1 25 ? 23.25 5.406 -6.613 1 97 25 ALA B N 1
ATOM 1834 C CA . ALA B 1 25 ? 23.953 5.254 -5.344 1 97 25 ALA B CA 1
ATOM 1835 C C . ALA B 1 25 ? 24.141 3.779 -4.996 1 97 25 ALA B C 1
ATOM 1837 O O . ALA B 1 25 ? 25.031 3.43 -4.203 1 97 25 ALA B O 1
ATOM 1838 N N . PHE B 1 26 ? 23.266 2.955 -5.492 1 97.56 26 PHE B N 1
ATOM 1839 C CA . PHE B 1 26 ? 23.312 1.509 -5.312 1 97.56 26 PHE B CA 1
ATOM 1840 C C . PHE B 1 26 ? 22.703 0.795 -6.512 1 97.56 26 PHE B C 1
ATOM 1842 O O . PHE B 1 26 ? 21.578 1.093 -6.902 1 97.56 26 PHE B O 1
ATOM 1849 N N . GLU B 1 27 ? 23.422 -0.12 -7.133 1 96.12 27 GLU B N 1
ATOM 1850 C CA . GLU B 1 27 ? 22.922 -0.99 -8.188 1 96.12 27 GLU B CA 1
ATOM 1851 C C . GLU B 1 27 ? 22.516 -2.355 -7.637 1 96.12 27 GLU B C 1
ATOM 1853 O O . GLU B 1 27 ? 23.391 -3.158 -7.273 1 96.12 27 GLU B O 1
ATOM 1858 N N . GLY B 1 28 ? 21.234 -2.568 -7.656 1 92.94 28 GLY B N 1
ATOM 1859 C CA . GLY B 1 28 ? 20.766 -3.822 -7.09 1 92.94 28 GLY B CA 1
ATOM 1860 C C . GLY B 1 28 ? 20.312 -4.82 -8.141 1 92.94 28 GLY B C 1
ATOM 1861 O O . GLY B 1 28 ? 20.547 -4.621 -9.336 1 92.94 28 GLY B O 1
ATOM 1862 N N . ARG B 1 29 ? 19.797 -5.961 -7.707 1 86.06 29 ARG B N 1
ATOM 1863 C CA . ARG B 1 29 ? 19.391 -7.055 -8.586 1 86.06 29 ARG B CA 1
ATOM 1864 C C . ARG B 1 29 ? 18.062 -6.746 -9.281 1 86.06 29 ARG B C 1
ATOM 1866 O O . ARG B 1 29 ? 17.906 -7.02 -10.469 1 86.06 29 ARG B O 1
ATOM 1873 N N . VAL B 1 30 ? 17.094 -6.145 -8.547 1 88.06 30 VAL B N 1
ATOM 1874 C CA . VAL B 1 30 ? 15.758 -5.883 -9.062 1 88.06 30 VAL B CA 1
ATOM 1875 C C . VAL B 1 30 ? 15.57 -4.379 -9.273 1 88.06 30 VAL B C 1
ATOM 1877 O O . VAL B 1 30 ? 14.914 -3.959 -10.227 1 88.06 30 VAL B O 1
ATOM 1880 N N . TRP B 1 31 ? 16.156 -3.6 -8.461 1 94.44 31 TRP B N 1
ATOM 1881 C CA . TRP B 1 31 ? 16.031 -2.146 -8.453 1 94.44 31 TRP B CA 1
ATOM 1882 C C . TRP B 1 31 ? 17.328 -1.488 -8.016 1 94.44 31 TRP B C 1
ATOM 1884 O O . TRP B 1 31 ? 18.219 -2.152 -7.477 1 94.44 31 TRP B O 1
ATOM 1894 N N . ASP B 1 32 ? 17.438 -0.19 -8.305 1 97.06 32 ASP B N 1
ATOM 1895 C CA . ASP B 1 32 ? 18.578 0.64 -7.91 1 97.06 32 ASP B CA 1
ATOM 1896 C C . ASP B 1 32 ? 18.156 1.688 -6.883 1 97.06 32 ASP B C 1
ATOM 1898 O O . ASP B 1 32 ? 16.953 1.935 -6.691 1 97.06 32 ASP B O 1
ATOM 1902 N N . VAL B 1 33 ? 19.125 2.152 -6.18 1 98.31 33 VAL B N 1
ATOM 1903 C CA . VAL B 1 33 ? 18.938 3.383 -5.418 1 98.31 33 VAL B CA 1
ATOM 1904 C C . VAL B 1 33 ? 19.531 4.559 -6.184 1 98.31 33 VAL B C 1
ATOM 1906 O O . VAL B 1 33 ? 20.688 4.5 -6.613 1 98.31 33 VAL B O 1
ATOM 1909 N N . VAL B 1 34 ? 18.719 5.555 -6.344 1 98.06 34 VAL B N 1
ATOM 1910 C CA . VAL B 1 34 ? 19.172 6.781 -6.992 1 98.06 34 VAL B CA 1
ATOM 1911 C C . VAL B 1 34 ? 19.188 7.926 -5.98 1 98.06 34 VAL B C 1
ATOM 1913 O O . VAL B 1 34 ? 18.375 7.953 -5.051 1 98.06 34 VAL B O 1
ATOM 1916 N N . THR B 1 35 ? 20.156 8.812 -6.125 1 97.94 35 THR B N 1
ATOM 1917 C CA . THR B 1 35 ? 20.266 10.047 -5.352 1 97.94 35 THR B CA 1
ATOM 1918 C C . THR B 1 35 ? 20.109 11.258 -6.262 1 97.94 35 THR B C 1
ATOM 1920 O O . THR B 1 35 ? 20.891 11.445 -7.199 1 97.94 35 THR B O 1
ATOM 1923 N N . ASP B 1 36 ? 19.109 12.016 -5.949 1 97.75 36 ASP B N 1
ATOM 1924 C CA . ASP B 1 36 ? 18.844 13.242 -6.703 1 97.75 36 ASP B CA 1
ATOM 1925 C C . ASP B 1 36 ? 19.141 14.477 -5.863 1 97.75 36 ASP B C 1
ATOM 1927 O O . ASP B 1 36 ? 18.812 14.516 -4.676 1 97.75 36 ASP B O 1
ATOM 1931 N N . ARG B 1 37 ? 19.797 15.367 -6.43 1 98 37 ARG B N 1
ATOM 1932 C CA . ARG B 1 37 ? 19.703 16.75 -5.961 1 98 37 ARG B CA 1
ATOM 1933 C C . ARG B 1 37 ? 18.547 17.469 -6.641 1 98 37 ARG B C 1
ATOM 1935 O O . ARG B 1 37 ? 18.516 17.609 -7.867 1 98 37 ARG B O 1
ATOM 1942 N N . VAL B 1 38 ? 17.609 17.891 -5.859 1 97.25 38 VAL B N 1
ATOM 1943 C CA . VAL B 1 38 ? 16.328 18.359 -6.391 1 97.25 38 VAL B CA 1
ATOM 1944 C C . VAL B 1 38 ? 16.141 19.828 -6.051 1 97.25 38 VAL B C 1
ATOM 1946 O O . VAL B 1 38 ? 16.344 20.25 -4.91 1 97.25 38 VAL B O 1
ATOM 1949 N N . ASP B 1 39 ? 15.742 20.625 -7.055 1 95.56 39 ASP B N 1
ATOM 1950 C CA . ASP B 1 39 ? 15.375 22.031 -6.859 1 95.56 39 ASP B CA 1
ATOM 1951 C C . ASP B 1 39 ? 13.891 22.172 -6.535 1 95.56 39 ASP B C 1
ATOM 1953 O O . ASP B 1 39 ? 13.039 21.969 -7.406 1 95.56 39 ASP B O 1
ATOM 1957 N N . LEU B 1 40 ? 13.578 22.562 -5.312 1 91.12 40 LEU B N 1
ATOM 1958 C CA . LEU B 1 40 ? 12.188 22.688 -4.875 1 91.12 40 LEU B CA 1
ATOM 1959 C C . LEU B 1 40 ? 11.75 24.141 -4.875 1 91.12 40 LEU B C 1
ATOM 1961 O O . LEU B 1 40 ? 10.828 24.516 -4.148 1 91.12 40 LEU B O 1
ATOM 1965 N N . GLY B 1 41 ? 12.445 24.938 -5.664 1 89.81 41 GLY B N 1
ATOM 1966 C CA . GLY B 1 41 ? 12.102 26.344 -5.789 1 89.81 41 GLY B CA 1
ATOM 1967 C C . GLY B 1 41 ? 12.43 27.156 -4.543 1 89.81 41 GLY B C 1
ATOM 1968 O O . GLY B 1 41 ? 13.57 27.156 -4.082 1 89.81 41 GLY B O 1
ATOM 1969 N N . ALA B 1 42 ? 11.359 27.719 -3.963 1 86.06 42 ALA B N 1
ATOM 1970 C CA . ALA B 1 42 ? 11.523 28.594 -2.807 1 86.06 42 ALA B CA 1
ATOM 1971 C C . ALA B 1 42 ? 12.047 27.812 -1.602 1 86.06 42 ALA B C 1
ATOM 1973 O O . ALA B 1 42 ? 12.766 28.375 -0.765 1 86.06 42 ALA B O 1
ATOM 1974 N N . ALA B 1 43 ? 11.766 26.5 -1.595 1 82.94 43 ALA B N 1
ATOM 1975 C CA . ALA B 1 43 ? 12.172 25.672 -0.469 1 82.94 43 ALA B CA 1
ATOM 1976 C C . ALA B 1 43 ? 13.641 25.266 -0.584 1 82.94 43 ALA B C 1
ATOM 1978 O O . ALA B 1 43 ? 14.219 24.719 0.356 1 82.94 43 ALA B O 1
ATOM 1979 N N . GLY B 1 44 ? 14.281 25.641 -1.772 1 90.12 44 GLY B N 1
ATOM 1980 C CA . GLY B 1 44 ? 15.695 25.375 -1.938 1 90.12 44 GLY B CA 1
ATOM 1981 C C . GLY B 1 44 ? 15.984 24.016 -2.553 1 90.12 44 GLY B C 1
ATOM 1982 O O . GLY B 1 44 ? 15.086 23.391 -3.117 1 90.12 44 GLY B O 1
ATOM 1983 N N . GLU B 1 45 ? 17.266 23.719 -2.459 1 94.62 45 GLU B N 1
ATOM 1984 C CA . GLU B 1 45 ? 17.703 22.438 -2.996 1 94.62 45 GLU B CA 1
ATOM 1985 C C . GLU B 1 45 ? 17.828 21.391 -1.892 1 94.62 45 GLU B C 1
ATOM 1987 O O . GLU B 1 45 ? 18.297 21.688 -0.792 1 94.62 45 GLU B O 1
ATOM 1992 N N . VAL B 1 46 ? 17.344 20.188 -2.227 1 94.69 46 VAL B N 1
ATOM 1993 C CA . VAL B 1 46 ? 17.438 19.094 -1.269 1 94.69 46 VAL B CA 1
ATOM 1994 C C . VAL B 1 46 ? 18 17.859 -1.959 1 94.69 46 VAL B C 1
ATOM 1996 O O . VAL B 1 46 ? 17.938 17.734 -3.186 1 94.69 46 VAL B O 1
ATOM 1999 N N . THR B 1 47 ? 18.656 17 -1.2 1 95.75 47 THR B N 1
ATOM 2000 C CA . THR B 1 47 ? 19.125 15.695 -1.686 1 95.75 47 THR B CA 1
ATOM 2001 C C . THR B 1 47 ? 18.172 14.586 -1.253 1 95.75 47 THR B C 1
ATOM 2003 O O . THR B 1 47 ? 17.781 14.508 -0.083 1 95.75 47 THR B O 1
ATOM 2006 N N . ARG B 1 48 ? 17.734 13.789 -2.258 1 96.31 48 ARG B N 1
ATOM 2007 C CA . ARG B 1 48 ? 16.812 12.695 -1.984 1 96.31 48 ARG B CA 1
ATOM 2008 C C . ARG B 1 48 ? 17.375 11.367 -2.473 1 96.31 48 ARG B C 1
ATOM 2010 O O . ARG B 1 48 ? 17.828 11.258 -3.613 1 96.31 48 ARG B O 1
ATOM 2017 N N . ASP B 1 49 ? 17.422 10.391 -1.555 1 97.44 49 ASP B N 1
ATOM 2018 C CA . ASP B 1 49 ? 17.641 9 -1.939 1 97.44 49 ASP B CA 1
ATOM 2019 C C . ASP B 1 49 ? 16.312 8.258 -2.088 1 97.44 49 ASP B C 1
ATOM 2021 O O . ASP B 1 49 ? 15.43 8.383 -1.239 1 97.44 49 ASP B O 1
ATOM 2025 N N . TYR B 1 50 ? 16.172 7.516 -3.227 1 98.06 50 TYR B N 1
ATOM 2026 C CA . TYR B 1 50 ? 14.984 6.68 -3.346 1 98.06 50 TYR B CA 1
ATOM 2027 C C . TYR B 1 50 ? 15.258 5.465 -4.223 1 98.06 50 TYR B C 1
ATOM 2029 O O . TYR B 1 50 ? 16.234 5.438 -4.973 1 98.06 50 TYR B O 1
ATOM 2037 N N . VAL B 1 51 ? 14.469 4.43 -4 1 98.19 51 VAL B N 1
ATOM 2038 C CA . VAL B 1 51 ? 14.523 3.227 -4.824 1 98.19 51 VAL B CA 1
ATOM 2039 C C . VAL B 1 51 ? 13.82 3.479 -6.156 1 98.19 51 VAL B C 1
ATOM 2041 O O . VAL B 1 51 ? 12.648 3.852 -6.18 1 98.19 51 VAL B O 1
ATOM 2044 N N . GLN B 1 52 ? 14.562 3.348 -7.199 1 97 52 GLN B N 1
ATOM 2045 C CA . GLN B 1 52 ? 13.984 3.373 -8.531 1 97 52 GLN B CA 1
ATOM 2046 C C . GLN B 1 52 ? 13.477 1.99 -8.945 1 97 52 GLN B C 1
ATOM 2048 O O . GLN B 1 52 ? 14.273 1.066 -9.133 1 97 52 GLN B O 1
ATOM 2053 N N . HIS B 1 53 ? 12.227 1.852 -9.125 1 96.38 53 HIS B N 1
ATOM 2054 C CA . HIS B 1 53 ? 11.547 0.575 -9.312 1 96.38 53 HIS B CA 1
ATOM 2055 C C . HIS B 1 53 ? 10.859 0.509 -10.672 1 96.38 53 HIS B C 1
ATOM 2057 O O . HIS B 1 53 ? 10.273 1.494 -11.125 1 96.38 53 HIS B O 1
ATOM 2063 N N . PRO B 1 54 ? 10.883 -0.605 -11.336 1 94.62 54 PRO B N 1
ATOM 2064 C CA . PRO B 1 54 ? 10.305 -0.7 -12.688 1 94.62 54 PRO B CA 1
ATOM 2065 C C . PRO B 1 54 ? 8.781 -0.604 -12.688 1 94.62 54 PRO B C 1
ATOM 2067 O O . PRO B 1 54 ? 8.172 -0.397 -13.734 1 94.62 54 PRO B O 1
ATOM 2070 N N . GLY B 1 55 ? 8.164 -0.75 -11.555 1 96.19 55 GLY B N 1
ATOM 2071 C CA . GLY B 1 55 ? 6.719 -0.867 -11.461 1 96.19 55 GLY B CA 1
ATOM 2072 C C . GLY B 1 55 ? 6.23 -2.303 -11.5 1 96.19 55 GLY B C 1
ATOM 2073 O O . GLY B 1 55 ? 7.027 -3.229 -11.664 1 96.19 55 GLY B O 1
ATOM 2074 N N . ALA B 1 56 ? 4.977 -2.465 -11.289 1 98.19 56 ALA B N 1
ATOM 2075 C CA . ALA B 1 56 ? 4.398 -3.805 -11.219 1 98.19 56 ALA B CA 1
ATOM 2076 C C . ALA B 1 56 ? 2.926 -3.789 -11.625 1 98.19 56 ALA B C 1
ATOM 2078 O O . ALA B 1 56 ? 2.342 -2.721 -11.828 1 98.19 56 ALA B O 1
ATOM 2079 N N . VAL B 1 57 ? 2.402 -4.984 -11.82 1 98.75 57 VAL B N 1
ATOM 2080 C CA . VAL B 1 57 ? 0.971 -5.211 -12 1 98.75 57 VAL B CA 1
ATOM 2081 C C . VAL B 1 57 ? 0.504 -6.32 -11.062 1 98.75 57 VAL B C 1
ATOM 2083 O O . VAL B 1 57 ? 1.307 -7.145 -10.617 1 98.75 57 VAL B O 1
ATOM 2086 N N . GLY B 1 58 ? -0.738 -6.246 -10.672 1 98.81 58 GLY B N 1
ATOM 2087 C CA . GLY B 1 58 ? -1.387 -7.301 -9.906 1 98.81 58 GLY B CA 1
ATOM 2088 C C . GLY B 1 58 ? -2.787 -7.617 -10.398 1 98.81 58 GLY B C 1
ATOM 2089 O O . GLY B 1 58 ? -3.342 -6.891 -11.219 1 98.81 58 GLY B O 1
ATOM 2090 N N . VAL B 1 59 ? -3.301 -8.734 -9.914 1 98.94 59 VAL B N 1
ATOM 2091 C CA . VAL B 1 59 ? -4.586 -9.203 -10.422 1 98.94 59 VAL B CA 1
ATOM 2092 C C . VAL B 1 59 ? -5.461 -9.68 -9.266 1 98.94 59 VAL B C 1
ATOM 2094 O O . VAL B 1 59 ? -5.066 -10.578 -8.516 1 98.94 59 VAL B O 1
ATOM 2097 N N . VAL B 1 60 ? -6.59 -9.047 -9.102 1 98.94 60 VAL B N 1
ATOM 2098 C CA . VAL B 1 60 ? -7.668 -9.648 -8.32 1 98.94 60 VAL B CA 1
ATOM 2099 C C . VAL B 1 60 ? -8.531 -10.523 -9.227 1 98.94 60 VAL B C 1
ATOM 2101 O O . VAL B 1 60 ? -9.453 -10.039 -9.883 1 98.94 60 VAL B O 1
ATOM 2104 N N . ALA B 1 61 ? -8.156 -11.781 -9.273 1 98.88 61 ALA B N 1
ATOM 2105 C CA . ALA B 1 61 ? -8.992 -12.742 -9.977 1 98.88 61 ALA B CA 1
ATOM 2106 C C . ALA B 1 61 ? -10.242 -13.078 -9.164 1 98.88 61 ALA B C 1
ATOM 2108 O O . ALA B 1 61 ? -10.148 -13.445 -7.992 1 98.88 61 ALA B O 1
ATOM 2109 N N . MET B 1 62 ? -11.344 -12.945 -9.766 1 98.75 62 MET B N 1
ATOM 2110 C CA . MET B 1 62 ? -12.609 -13.078 -9.039 1 98.75 62 MET B CA 1
ATOM 2111 C C . MET B 1 62 ? -13.562 -14.016 -9.773 1 98.75 62 MET B C 1
ATOM 2113 O O . MET B 1 62 ? -13.672 -13.961 -11 1 98.75 62 MET B O 1
ATOM 2117 N N . ARG B 1 63 ? -14.18 -14.859 -9.047 1 98.12 63 ARG B N 1
ATOM 2118 C CA . ARG B 1 63 ? -15.242 -15.711 -9.57 1 98.12 63 ARG B CA 1
ATOM 2119 C C . ARG B 1 63 ? -16.484 -15.617 -8.695 1 98.12 63 ARG B C 1
ATOM 2121 O O . ARG B 1 63 ? -16.438 -15.086 -7.582 1 98.12 63 ARG B O 1
ATOM 2128 N N . GLY B 1 64 ? -17.578 -16.109 -9.242 1 95.69 64 GLY B N 1
ATOM 2129 C CA . GLY B 1 64 ? -18.844 -16.047 -8.523 1 95.69 64 GLY B CA 1
ATOM 2130 C C . GLY B 1 64 ? -19.609 -14.766 -8.781 1 95.69 64 GLY B C 1
ATOM 2131 O O . GLY B 1 64 ? -19.203 -13.93 -9.586 1 95.69 64 GLY B O 1
ATOM 2132 N N . ALA B 1 65 ? -20.859 -14.672 -8.211 1 89.31 65 ALA B N 1
ATOM 2133 C CA . ALA B 1 65 ? -21.734 -13.516 -8.406 1 89.31 65 ALA B CA 1
ATOM 2134 C C . ALA B 1 65 ? -22.656 -13.312 -7.199 1 89.31 65 ALA B C 1
ATOM 2136 O O . ALA B 1 65 ? -22.703 -14.156 -6.301 1 89.31 65 ALA B O 1
ATOM 2137 N N . GLY B 1 66 ? -23.281 -12.094 -7.277 1 88.19 66 GLY B N 1
ATOM 2138 C CA . GLY B 1 66 ? -24.391 -11.867 -6.359 1 88.19 66 GLY B CA 1
ATOM 2139 C C . GLY B 1 66 ? -23.938 -11.617 -4.934 1 88.19 66 GLY B C 1
ATOM 2140 O O . GLY B 1 66 ? -24.641 -11.992 -3.986 1 88.19 66 GLY B O 1
ATOM 2141 N N . GLY B 1 67 ? -22.734 -11.211 -4.648 1 90.25 67 GLY B N 1
ATOM 2142 C CA . GLY B 1 67 ? -22.297 -10.859 -3.309 1 90.25 67 GLY B CA 1
ATOM 2143 C C . GLY B 1 67 ? -21.516 -11.969 -2.625 1 90.25 67 GLY B C 1
ATOM 2144 O O . GLY B 1 67 ? -21.094 -11.82 -1.477 1 90.25 67 GLY B O 1
ATOM 2145 N N . THR B 1 68 ? -21.344 -13.023 -3.32 1 93.25 68 THR B N 1
ATOM 2146 C CA . THR B 1 68 ? -20.609 -14.156 -2.758 1 93.25 68 THR B CA 1
ATOM 2147 C C . THR B 1 68 ? -19.328 -14.414 -3.545 1 93.25 68 THR B C 1
ATOM 2149 O O . THR B 1 68 ? -18.859 -15.547 -3.611 1 93.25 68 THR B O 1
ATOM 2152 N N . GLU B 1 69 ? -18.875 -13.359 -4.145 1 97.88 69 GLU B N 1
ATOM 2153 C CA . GLU B 1 69 ? -17.688 -13.516 -4.977 1 97.88 69 GLU B CA 1
ATOM 2154 C C . GLU B 1 69 ? -16.5 -14.031 -4.16 1 97.88 69 GLU B C 1
ATOM 2156 O O . GLU B 1 69 ? -16.344 -13.68 -2.99 1 97.88 69 GLU B O 1
ATOM 2161 N N . GLU B 1 70 ? -15.734 -14.859 -4.824 1 98.62 70 GLU B N 1
ATOM 2162 C CA . GLU B 1 70 ? -14.477 -15.344 -4.273 1 98.62 70 GLU B CA 1
ATOM 2163 C C . GLU B 1 70 ? -13.281 -14.789 -5.047 1 98.62 70 GLU B C 1
ATOM 2165 O O . GLU B 1 70 ? -13.391 -14.5 -6.238 1 98.62 70 GLU B O 1
ATOM 2170 N N . VAL B 1 71 ? -12.195 -14.617 -4.363 1 98.88 71 VAL B N 1
ATOM 2171 C CA . VAL B 1 71 ? -10.969 -14.125 -4.969 1 98.88 71 VAL B CA 1
ATOM 2172 C C . VAL B 1 71 ? -9.844 -15.141 -4.777 1 98.88 71 VAL B C 1
ATOM 2174 O O . VAL B 1 71 ? -9.859 -15.914 -3.811 1 98.88 71 VAL B O 1
ATOM 2177 N N . LEU B 1 72 ? -8.93 -15.172 -5.742 1 98.75 72 LEU B N 1
ATOM 2178 C CA . LEU B 1 72 ? -7.785 -16.078 -5.688 1 98.75 72 LEU B CA 1
ATOM 2179 C C . LEU B 1 72 ? -6.633 -15.445 -4.914 1 98.75 72 LEU B C 1
ATOM 2181 O O . LEU B 1 72 ? -6.246 -14.305 -5.184 1 98.75 72 LEU B O 1
ATOM 2185 N N . LEU B 1 73 ? -6.137 -16.141 -3.902 1 98.75 73 LEU B N 1
ATOM 2186 C CA . LEU B 1 73 ? -4.938 -15.734 -3.178 1 98.75 73 LEU B CA 1
ATOM 2187 C C . LEU B 1 73 ? -3.82 -16.75 -3.35 1 98.75 73 LEU B C 1
ATOM 2189 O O . LEU B 1 73 ? -4.086 -17.938 -3.596 1 98.75 73 LEU B O 1
ATOM 2193 N N . ILE B 1 74 ? -2.635 -16.297 -3.309 1 98 74 ILE B N 1
ATOM 2194 C CA . ILE B 1 74 ? -1.431 -17.109 -3.26 1 98 74 ILE B CA 1
ATOM 2195 C C . ILE B 1 74 ? -0.598 -16.75 -2.035 1 98 74 ILE B C 1
ATOM 2197 O O . ILE B 1 74 ? -0.731 -15.641 -1.499 1 98 74 ILE B O 1
ATOM 2201 N N . GLN B 1 75 ? 0.172 -17.641 -1.553 1 97 75 GLN B N 1
ATOM 2202 C CA . GLN B 1 75 ? 1.081 -17.328 -0.452 1 97 75 GLN B CA 1
ATOM 2203 C C . GLN B 1 75 ? 2.535 -17.359 -0.916 1 97 75 GLN B C 1
ATOM 2205 O O . GLN B 1 75 ? 2.943 -18.281 -1.636 1 97 75 GLN B O 1
ATOM 2210 N N . GLN B 1 76 ? 3.277 -16.391 -0.606 1 94.94 76 GLN B N 1
ATOM 2211 C CA . GLN B 1 76 ? 4.684 -16.281 -0.975 1 94.94 76 GLN B CA 1
ATOM 2212 C C . GLN B 1 76 ? 5.527 -15.812 0.209 1 94.94 76 GLN B C 1
ATOM 2214 O O . GLN B 1 76 ? 5.098 -14.961 0.985 1 94.94 76 GLN B O 1
ATOM 2219 N N . TYR B 1 77 ? 6.742 -16.406 0.322 1 95.19 77 TYR B N 1
ATOM 2220 C CA . TYR B 1 77 ? 7.668 -15.898 1.332 1 95.19 77 TYR B CA 1
ATOM 2221 C C . TYR B 1 77 ? 8.273 -14.57 0.902 1 95.19 77 TYR B C 1
ATOM 2223 O O . TYR B 1 77 ? 8.805 -14.453 -0.204 1 95.19 77 TYR B O 1
ATOM 2231 N N . ARG B 1 78 ? 8.195 -13.602 1.749 1 96.75 78 ARG B N 1
ATOM 2232 C CA . ARG B 1 78 ? 8.797 -12.289 1.552 1 96.75 78 ARG B CA 1
ATOM 2233 C C . ARG B 1 78 ? 9.883 -12.023 2.592 1 96.75 78 ARG B C 1
ATOM 2235 O O . ARG B 1 78 ? 9.578 -11.68 3.736 1 96.75 78 ARG B O 1
ATOM 2242 N N . HIS B 1 79 ? 11.062 -12.023 2.201 1 96.62 79 HIS B N 1
ATOM 2243 C CA . HIS B 1 79 ? 12.211 -12.008 3.104 1 96.62 79 HIS B CA 1
ATOM 2244 C C . HIS B 1 79 ? 12.305 -10.688 3.857 1 96.62 79 HIS B C 1
ATOM 2246 O O . HIS B 1 79 ? 12.562 -10.672 5.062 1 96.62 79 HIS B O 1
ATOM 2252 N N . PRO B 1 80 ? 12.094 -9.523 3.215 1 97.44 80 PRO B N 1
ATOM 2253 C CA . PRO B 1 80 ? 12.281 -8.266 3.934 1 97.44 80 PRO B CA 1
ATOM 2254 C C . PRO B 1 80 ? 11.414 -8.164 5.188 1 97.44 80 PRO B C 1
ATOM 2256 O O . PRO B 1 80 ? 11.773 -7.465 6.137 1 97.44 80 PRO B O 1
ATOM 2259 N N . VAL B 1 81 ? 10.297 -8.914 5.125 1 97.69 81 VAL B N 1
ATOM 2260 C CA . VAL B 1 81 ? 9.383 -8.828 6.262 1 97.69 81 VAL B CA 1
ATOM 2261 C C . VAL B 1 81 ? 9.344 -10.164 6.996 1 97.69 81 VAL B C 1
ATOM 2263 O O . VAL B 1 81 ? 8.617 -10.32 7.984 1 97.69 81 VAL B O 1
ATOM 2266 N N . GLY B 1 82 ? 10.062 -11.172 6.547 1 96.19 82 GLY B N 1
ATOM 2267 C CA . GLY B 1 82 ? 10.172 -12.469 7.195 1 96.19 82 GLY B CA 1
ATOM 2268 C C . GLY B 1 82 ? 8.844 -13.203 7.297 1 96.19 82 GLY B C 1
ATOM 2269 O O . GLY B 1 82 ? 8.547 -13.812 8.328 1 96.19 82 GLY B O 1
ATOM 2270 N N . THR B 1 83 ? 8.031 -13.094 6.266 1 96.81 83 THR B N 1
ATOM 2271 C CA . THR B 1 83 ? 6.648 -13.547 6.383 1 96.81 83 THR B CA 1
ATOM 2272 C C . THR B 1 83 ? 6.227 -14.32 5.137 1 96.81 83 THR B C 1
ATOM 2274 O O . THR B 1 83 ? 6.547 -13.914 4.016 1 96.81 83 THR B O 1
ATOM 2277 N N . TYR B 1 84 ? 5.59 -15.5 5.371 1 96.19 84 TYR B N 1
ATOM 2278 C CA . TYR B 1 84 ? 4.77 -16.078 4.305 1 96.19 84 TYR B CA 1
ATOM 2279 C C . TYR B 1 84 ? 3.465 -15.297 4.152 1 96.19 84 TYR B C 1
ATOM 2281 O O . TYR B 1 84 ? 2.529 -15.484 4.934 1 96.19 84 TYR B O 1
ATOM 2289 N N . ASP B 1 85 ? 3.475 -14.477 3.107 1 96.75 85 ASP B N 1
ATOM 2290 C CA . ASP B 1 85 ? 2.441 -13.469 2.906 1 96.75 85 ASP B CA 1
ATOM 2291 C C . ASP B 1 85 ? 1.356 -13.977 1.957 1 96.75 85 ASP B C 1
ATOM 2293 O O . ASP B 1 85 ? 1.66 -14.508 0.89 1 96.75 85 ASP B O 1
ATOM 2297 N N . TRP B 1 86 ? 0.08 -13.828 2.414 1 98.38 86 TRP B N 1
ATOM 2298 C CA . TRP B 1 86 ? -1.007 -13.984 1.453 1 98.38 86 TRP B CA 1
ATOM 2299 C C . TRP B 1 86 ? -1.153 -12.742 0.587 1 98.38 86 TRP B C 1
ATOM 2301 O O . TRP B 1 86 ? -1.165 -11.617 1.1 1 98.38 86 TRP B O 1
ATOM 2311 N N . GLU B 1 87 ? -1.184 -12.922 -0.678 1 98.5 87 GLU B N 1
ATOM 2312 C CA . GLU B 1 87 ? -1.288 -11.828 -1.639 1 98.5 87 GLU B CA 1
ATOM 2313 C C . GLU B 1 87 ? -2.082 -12.25 -2.871 1 98.5 87 GLU B C 1
ATOM 2315 O O . GLU B 1 87 ? -2.535 -13.398 -2.963 1 98.5 87 GLU B O 1
ATOM 2320 N N . VAL B 1 88 ? -2.398 -11.328 -3.746 1 98.75 88 VAL B N 1
ATOM 2321 C CA . VAL B 1 88 ? -2.955 -11.656 -5.055 1 98.75 88 VAL B CA 1
ATOM 2322 C C . VAL B 1 88 ? -1.829 -11.805 -6.074 1 98.75 88 VAL B C 1
ATOM 2324 O O . VAL B 1 88 ? -0.739 -11.258 -5.887 1 98.75 88 VAL B O 1
ATOM 2327 N N . PRO B 1 89 ? -2.059 -12.555 -7.129 1 97.94 89 PRO B N 1
ATOM 2328 C CA . PRO B 1 89 ? -1.022 -12.664 -8.156 1 97.94 89 PRO B CA 1
ATOM 2329 C C . PRO B 1 89 ? -0.531 -11.305 -8.648 1 97.94 89 PRO B C 1
ATOM 2331 O O . PRO B 1 89 ? -1.331 -10.383 -8.82 1 97.94 89 PRO B O 1
ATOM 2334 N N . ALA B 1 90 ? 0.741 -11.211 -8.781 1 98.25 90 ALA B N 1
ATOM 2335 C CA . ALA B 1 90 ? 1.366 -9.961 -9.203 1 98.25 90 ALA B CA 1
ATOM 2336 C C . ALA B 1 90 ? 2.758 -10.203 -9.773 1 98.25 90 ALA B C 1
ATOM 2338 O O . ALA B 1 90 ? 3.316 -11.297 -9.617 1 98.25 90 ALA B O 1
ATOM 2339 N N . GLY B 1 91 ? 3.303 -9.164 -10.445 1 97 91 GLY B N 1
ATOM 2340 C CA . GLY B 1 91 ? 4.652 -9.266 -10.977 1 97 91 GLY B CA 1
ATOM 2341 C C . GLY B 1 91 ? 5.195 -7.941 -11.484 1 97 91 GLY B C 1
ATOM 2342 O O . GLY B 1 91 ? 4.441 -6.984 -11.664 1 97 91 GLY B O 1
ATOM 2343 N N . LEU B 1 92 ? 6.477 -7.949 -11.727 1 96.25 92 LEU B N 1
ATOM 2344 C CA . LEU B 1 92 ? 7.199 -6.75 -12.133 1 96.25 92 LEU B CA 1
ATOM 2345 C C . LEU B 1 92 ? 6.895 -6.402 -13.586 1 96.25 92 LEU B C 1
ATOM 2347 O O . LEU B 1 92 ? 6.648 -7.293 -14.406 1 96.25 92 LEU B O 1
ATOM 2351 N N . LEU B 1 93 ? 6.828 -5.102 -13.844 1 95.62 93 LEU B N 1
ATOM 2352 C CA . LEU B 1 93 ? 6.859 -4.594 -15.211 1 95.62 93 LEU B CA 1
ATOM 2353 C C . LEU B 1 93 ? 8.297 -4.414 -15.688 1 95.62 93 LEU B C 1
ATOM 2355 O O . LEU B 1 93 ? 8.781 -3.285 -15.789 1 95.62 93 LEU B O 1
ATOM 2359 N N . ASP B 1 94 ? 8.922 -5.562 -16.047 1 87.56 94 ASP B N 1
ATOM 2360 C CA . ASP B 1 94 ? 10.352 -5.531 -16.344 1 87.56 94 ASP B CA 1
ATOM 2361 C C . ASP B 1 94 ? 10.594 -5.652 -17.844 1 87.56 94 ASP B C 1
ATOM 2363 O O . ASP B 1 94 ? 11.742 -5.605 -18.297 1 87.56 94 ASP B O 1
ATOM 2367 N N . VAL B 1 95 ? 9.531 -5.793 -18.594 1 90.12 95 VAL B N 1
ATOM 2368 C CA . VAL B 1 95 ? 9.641 -5.809 -20.047 1 90.12 95 VAL B CA 1
ATOM 2369 C C . VAL B 1 95 ? 9.258 -4.441 -20.609 1 90.12 95 VAL B C 1
ATOM 2371 O O . VAL B 1 95 ? 8.102 -4.027 -20.516 1 90.12 95 VAL B O 1
ATOM 2374 N N . PRO B 1 96 ? 10.234 -3.781 -21.219 1 87.69 96 PRO B N 1
ATOM 2375 C CA . PRO B 1 96 ? 9.969 -2.428 -21.703 1 87.69 96 PRO B CA 1
ATOM 2376 C C . PRO B 1 96 ? 8.805 -2.383 -22.703 1 87.69 96 PRO B C 1
ATOM 2378 O O . PRO B 1 96 ? 8.781 -3.146 -23.672 1 87.69 96 PRO B O 1
ATOM 2381 N N . GLY B 1 97 ? 7.859 -1.571 -22.453 1 85.94 97 GLY B N 1
ATOM 2382 C CA . GLY B 1 97 ? 6.77 -1.294 -23.375 1 85.94 97 GLY B CA 1
ATOM 2383 C C . GLY B 1 97 ? 5.668 -2.334 -23.328 1 85.94 97 GLY B C 1
ATOM 2384 O O . GLY B 1 97 ? 4.707 -2.266 -24.094 1 85.94 97 GLY B O 1
ATOM 2385 N N . GLU B 1 98 ? 5.828 -3.289 -22.484 1 93.38 98 GLU B N 1
ATOM 2386 C CA . GLU B 1 98 ? 4.777 -4.301 -22.391 1 93.38 98 GLU B CA 1
ATOM 2387 C C . GLU B 1 98 ? 3.453 -3.68 -21.953 1 93.38 98 GLU B C 1
ATOM 2389 O O . GLU B 1 98 ? 3.422 -2.832 -21.062 1 93.38 98 GLU B O 1
ATOM 2394 N N . ASP B 1 99 ? 2.41 -4.09 -22.703 1 96.56 99 ASP B N 1
ATOM 2395 C CA . ASP B 1 99 ? 1.073 -3.691 -22.281 1 96.56 99 ASP B CA 1
ATOM 2396 C C . ASP B 1 99 ? 0.783 -4.176 -20.859 1 96.56 99 ASP B C 1
ATOM 2398 O O . ASP B 1 99 ? 0.951 -5.359 -20.562 1 96.56 99 ASP B O 1
ATOM 2402 N N . PRO B 1 100 ? 0.362 -3.252 -19.984 1 97.75 100 PRO B N 1
ATOM 2403 C CA . PRO B 1 100 ? 0.197 -3.633 -18.594 1 97.75 100 PRO B CA 1
ATOM 2404 C C . PRO B 1 100 ? -0.819 -4.758 -18.391 1 97.75 100 PRO B C 1
ATOM 2406 O O . PRO B 1 100 ? -0.628 -5.629 -17.547 1 97.75 100 PRO B O 1
ATOM 2409 N N . GLN B 1 101 ? -1.912 -4.73 -19.125 1 98.38 101 GLN B N 1
ATOM 2410 C CA . GLN B 1 101 ? -2.896 -5.801 -18.984 1 98.38 101 GLN B CA 1
ATOM 2411 C C . GLN B 1 101 ? -2.322 -7.137 -19.453 1 98.38 101 GLN B C 1
ATOM 2413 O O . GLN B 1 101 ? -2.596 -8.18 -18.859 1 98.38 101 GLN B O 1
ATOM 2418 N N . ALA B 1 102 ? -1.586 -7.094 -20.516 1 97.88 102 ALA B N 1
ATOM 2419 C CA . ALA B 1 102 ? -0.921 -8.305 -21 1 97.88 102 ALA B CA 1
ATOM 2420 C C . ALA B 1 102 ? 0.035 -8.852 -19.938 1 97.88 102 ALA B C 1
ATOM 2422 O O . ALA B 1 102 ? 0.104 -10.062 -19.719 1 97.88 102 ALA B O 1
ATOM 2423 N N . ALA B 1 103 ? 0.768 -7.969 -19.328 1 97.69 103 ALA B N 1
ATOM 2424 C CA . ALA B 1 103 ? 1.658 -8.367 -18.25 1 97.69 103 ALA B CA 1
ATOM 2425 C C . ALA B 1 103 ? 0.877 -9.016 -17.109 1 97.69 103 ALA B C 1
ATOM 2427 O O . ALA B 1 103 ? 1.287 -10.055 -16.578 1 97.69 103 ALA B O 1
ATOM 2428 N N . ALA B 1 104 ? -0.254 -8.422 -16.75 1 98.5 104 ALA B N 1
ATOM 2429 C CA . ALA B 1 104 ? -1.1 -8.961 -15.688 1 98.5 104 ALA B CA 1
ATOM 2430 C C . ALA B 1 104 ? -1.599 -10.359 -16.031 1 98.5 104 ALA B C 1
ATOM 2432 O O . ALA B 1 104 ? -1.585 -11.258 -15.195 1 98.5 104 ALA B O 1
ATOM 2433 N N . ALA B 1 105 ? -1.999 -10.484 -17.281 1 98 105 ALA B N 1
ATOM 2434 C CA . ALA B 1 105 ? -2.473 -11.781 -17.734 1 98 105 ALA B CA 1
ATOM 2435 C C . ALA B 1 105 ? -1.357 -12.82 -17.688 1 98 105 ALA B C 1
ATOM 2437 O O . ALA B 1 105 ? -1.588 -13.969 -17.297 1 98 105 ALA B O 1
ATOM 2438 N N . ARG B 1 106 ? -0.221 -12.422 -18.094 1 96.31 106 ARG B N 1
ATOM 2439 C CA . ARG B 1 106 ? 0.934 -13.312 -18.047 1 96.31 106 ARG B CA 1
ATOM 2440 C C . ARG B 1 106 ? 1.213 -13.758 -16.609 1 96.31 106 ARG B C 1
ATOM 2442 O O . ARG B 1 106 ? 1.398 -14.945 -16.344 1 96.31 106 ARG B O 1
ATOM 2449 N N . GLU B 1 107 ? 1.25 -12.812 -15.68 1 96.88 107 GLU B N 1
ATOM 2450 C CA . GLU B 1 107 ? 1.511 -13.133 -14.273 1 96.88 107 GLU B CA 1
ATOM 2451 C C . GLU B 1 107 ? 0.442 -14.062 -13.719 1 96.88 107 GLU B C 1
ATOM 2453 O O . GLU B 1 107 ? 0.747 -14.961 -12.93 1 96.88 107 GLU B O 1
ATOM 2458 N N . LEU B 1 108 ? -0.86 -13.805 -14.023 1 97.31 108 LEU B N 1
ATOM 2459 C CA . LEU B 1 108 ? -1.953 -14.656 -13.57 1 97.31 108 LEU B CA 1
ATOM 2460 C C . LEU B 1 108 ? -1.76 -16.094 -14.055 1 97.31 108 LEU B C 1
ATOM 2462 O O . LEU B 1 108 ? -1.954 -17.031 -13.289 1 97.31 108 LEU B O 1
ATOM 2466 N N . SER B 1 109 ? -1.354 -16.234 -15.273 1 95.75 109 SER B N 1
ATOM 2467 C CA . SER B 1 109 ? -1.092 -17.562 -15.844 1 95.75 109 SER B CA 1
ATOM 2468 C C . SER B 1 109 ? 0.083 -18.234 -15.141 1 95.75 109 SER B C 1
ATOM 2470 O O . SER B 1 109 ? -0.014 -19.391 -14.734 1 95.75 109 SER B O 1
ATOM 2472 N N . GLU B 1 110 ? 1.185 -17.562 -14.945 1 93.25 110 GLU B N 1
ATOM 2473 C CA . GLU B 1 110 ? 2.412 -18.109 -14.367 1 93.25 110 GLU B CA 1
ATOM 2474 C C . GLU B 1 110 ? 2.215 -18.484 -12.906 1 93.25 110 GLU B C 1
ATOM 2476 O O . GLU B 1 110 ? 2.727 -19.516 -12.453 1 93.25 110 GLU B O 1
ATOM 2481 N N . GLU B 1 111 ? 1.457 -17.672 -12.188 1 94.38 111 GLU B N 1
ATOM 2482 C CA . GLU B 1 111 ? 1.413 -17.859 -10.742 1 94.38 111 GLU B CA 1
ATOM 2483 C C . GLU B 1 111 ? 0.194 -18.688 -10.328 1 94.38 111 GLU B C 1
ATOM 2485 O O . GLU B 1 111 ? 0.148 -19.219 -9.219 1 94.38 111 GLU B O 1
ATOM 2490 N N . ALA B 1 112 ? -0.847 -18.812 -11.203 1 94.44 112 ALA B N 1
ATOM 2491 C CA . ALA B 1 112 ? -2.08 -19.453 -10.742 1 94.44 112 ALA B CA 1
ATOM 2492 C C . ALA B 1 112 ? -2.646 -20.375 -11.812 1 94.44 112 ALA B C 1
ATOM 2494 O O . ALA B 1 112 ? -3.682 -21.016 -11.602 1 94.44 112 ALA B O 1
ATOM 2495 N N . ASP B 1 113 ? -1.969 -20.422 -12.961 1 94.38 113 ASP B N 1
ATOM 2496 C CA . ASP B 1 113 ? -2.439 -21.281 -14.047 1 94.38 113 ASP B CA 1
ATOM 2497 C C . ASP B 1 113 ? -3.865 -20.906 -14.453 1 94.38 113 ASP B C 1
ATOM 2499 O O . ASP B 1 113 ? -4.699 -21.781 -14.68 1 94.38 113 ASP B O 1
ATOM 2503 N N . LEU B 1 114 ? -4.129 -19.609 -14.469 1 96.62 114 LEU B N 1
ATOM 2504 C CA . LEU B 1 114 ? -5.461 -19.125 -14.82 1 96.62 114 LEU B CA 1
ATOM 2505 C C . LEU B 1 114 ? -5.391 -18.094 -15.945 1 96.62 114 LEU B C 1
ATOM 2507 O O . LEU B 1 114 ? -4.375 -17.406 -16.109 1 96.62 114 LEU B O 1
ATOM 2511 N N . ALA B 1 115 ? -6.422 -18.031 -16.719 1 97.75 115 ALA B N 1
ATOM 2512 C CA . ALA B 1 115 ? -6.715 -16.953 -17.656 1 97.75 115 ALA B CA 1
ATOM 2513 C C . ALA B 1 115 ? -8.055 -16.297 -17.344 1 97.75 115 ALA B C 1
ATOM 2515 O O . ALA B 1 115 ? -8.836 -16.812 -16.547 1 97.75 115 ALA B O 1
ATOM 2516 N N . ALA B 1 116 ? -8.305 -15.172 -17.906 1 98.44 116 ALA B N 1
ATOM 2517 C CA . ALA B 1 116 ? -9.562 -14.453 -17.719 1 98.44 116 ALA B CA 1
ATOM 2518 C C . ALA B 1 116 ? -9.984 -13.75 -19 1 98.44 116 ALA B C 1
ATOM 2520 O O . ALA B 1 116 ? -9.148 -13.398 -19.828 1 98.44 116 ALA B O 1
ATOM 2521 N N . ASP B 1 117 ? -11.281 -13.492 -19.109 1 98.31 117 ASP B N 1
ATOM 2522 C CA . ASP B 1 117 ? -11.805 -12.883 -20.328 1 98.31 117 ASP B CA 1
ATOM 2523 C C . ASP B 1 117 ? -12.203 -11.43 -20.078 1 98.31 117 ASP B C 1
ATOM 2525 O O . ASP B 1 117 ? -12.297 -10.641 -21.031 1 98.31 117 ASP B O 1
ATOM 2529 N N . THR B 1 118 ? -12.547 -11.062 -18.922 1 98.69 118 THR B N 1
ATOM 2530 C CA . THR B 1 118 ? -13.016 -9.719 -18.609 1 98.69 118 THR B CA 1
ATOM 2531 C C . THR B 1 118 ? -12.039 -9.016 -17.656 1 98.69 118 THR B C 1
ATOM 2533 O O . THR B 1 118 ? -11.703 -9.555 -16.594 1 98.69 118 THR B O 1
ATOM 2536 N N . TRP B 1 119 ? -11.594 -7.879 -18.125 1 98.88 119 TRP B N 1
ATOM 2537 C CA . TRP B 1 119 ? -10.578 -7.141 -17.375 1 98.88 119 TRP B CA 1
ATOM 2538 C C . TRP B 1 119 ? -11 -5.691 -17.172 1 98.88 119 TRP B C 1
ATOM 2540 O O . TRP B 1 119 ? -11.539 -5.062 -18.078 1 98.88 119 TRP B O 1
ATOM 2550 N N . HIS B 1 120 ? -10.781 -5.156 -16 1 98.94 120 HIS B N 1
ATOM 2551 C CA . HIS B 1 120 ? -10.914 -3.744 -15.664 1 98.94 120 HIS B CA 1
ATOM 2552 C C . HIS B 1 120 ? -9.766 -3.279 -14.773 1 98.94 120 HIS B C 1
ATOM 2554 O O . HIS B 1 120 ? -9.188 -4.078 -14.031 1 98.94 120 HIS B O 1
ATOM 2560 N N . VAL B 1 121 ? -9.359 -2.041 -14.891 1 98.88 121 VAL B N 1
ATOM 2561 C CA . VAL B 1 121 ? -8.453 -1.448 -13.914 1 98.88 121 VAL B CA 1
ATOM 2562 C C . VAL B 1 121 ? -9.195 -1.215 -12.602 1 98.88 121 VAL B 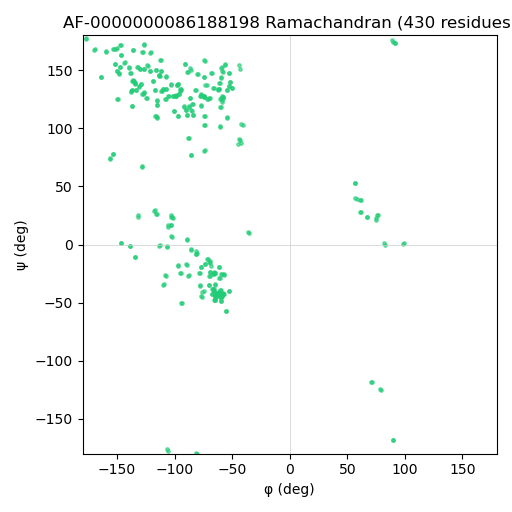C 1
ATOM 2564 O O . VAL B 1 121 ? -10.266 -0.609 -12.586 1 98.88 121 VAL B O 1
ATOM 2567 N N . LEU B 1 122 ? -8.641 -1.745 -11.594 1 98.75 122 LEU B N 1
ATOM 2568 C CA . LEU B 1 122 ? -9.273 -1.636 -10.281 1 98.75 122 LEU B CA 1
ATOM 2569 C C . LEU B 1 122 ? -8.719 -0.445 -9.508 1 98.75 122 LEU B C 1
ATOM 2571 O O . LEU B 1 122 ? -9.484 0.379 -9 1 98.75 122 LEU B O 1
ATOM 2575 N N . VAL B 1 123 ? -7.387 -0.296 -9.398 1 98.75 123 VAL B N 1
ATOM 2576 C CA . VAL B 1 123 ? -6.766 0.775 -8.625 1 98.75 123 VAL B CA 1
ATOM 2577 C C . VAL B 1 123 ? -5.297 0.908 -9.008 1 98.75 123 VAL B C 1
ATOM 2579 O O . VAL B 1 123 ? -4.652 -0.078 -9.383 1 98.75 123 VAL B O 1
ATOM 2582 N N . ASP B 1 124 ? -4.723 2.105 -9.047 1 98.75 124 ASP B N 1
ATOM 2583 C CA . ASP B 1 124 ? -3.311 2.439 -9.211 1 98.75 124 ASP B CA 1
ATOM 2584 C C . ASP B 1 124 ? -2.709 2.945 -7.902 1 98.75 124 ASP B C 1
ATOM 2586 O O . ASP B 1 124 ? -3.299 3.791 -7.227 1 98.75 124 ASP B O 1
ATOM 2590 N N . LEU B 1 125 ? -1.513 2.41 -7.555 1 98.88 125 LEU B N 1
ATOM 2591 C CA . LEU B 1 125 ? -0.956 2.754 -6.25 1 98.88 125 LEU B CA 1
ATOM 2592 C C . LEU B 1 125 ? 0.523 3.104 -6.363 1 98.88 125 LEU B C 1
ATOM 2594 O O . LEU B 1 125 ? 1.265 2.451 -7.102 1 98.88 125 LEU B O 1
ATOM 2598 N N . PHE B 1 126 ? 0.945 4.16 -5.633 1 98.81 126 PHE B N 1
ATOM 2599 C CA . PHE B 1 126 ? 2.326 4.285 -5.184 1 98.81 126 PHE B CA 1
ATOM 2600 C C . PHE B 1 126 ? 2.545 3.521 -3.885 1 98.81 126 PHE B C 1
ATOM 2602 O O . PHE B 1 126 ? 1.892 3.801 -2.877 1 98.81 126 PHE B O 1
ATOM 2609 N N . THR B 1 127 ? 3.422 2.578 -3.834 1 98.69 127 THR B N 1
ATOM 2610 C CA . THR B 1 127 ? 3.451 1.647 -2.711 1 98.69 127 THR B CA 1
ATOM 2611 C C . THR B 1 127 ? 4.094 2.295 -1.488 1 98.69 127 THR B C 1
ATOM 2613 O O . THR B 1 127 ? 3.682 2.039 -0.355 1 98.69 127 THR B O 1
ATOM 2616 N N . SER B 1 128 ? 5.051 3.104 -1.647 1 98.38 128 SER B N 1
ATOM 2617 C CA . SER B 1 128 ? 5.742 3.859 -0.609 1 98.38 128 SER B CA 1
ATOM 2618 C C . SER B 1 128 ? 6.402 5.109 -1.184 1 98.38 128 SER B C 1
ATOM 2620 O O . SER B 1 128 ? 7.629 5.199 -1.234 1 98.38 128 SER B O 1
ATOM 2622 N N . PRO B 1 129 ? 5.613 6.094 -1.502 1 98 129 PRO B N 1
ATOM 2623 C CA . PRO B 1 129 ? 6.07 7.172 -2.387 1 98 129 PRO B CA 1
ATOM 2624 C C . PRO B 1 129 ? 7.09 8.094 -1.721 1 98 129 PRO B C 1
ATOM 2626 O O . PRO B 1 129 ? 7.734 8.898 -2.398 1 98 129 PRO B O 1
ATOM 2629 N N . GLY B 1 130 ? 7.277 8.031 -0.448 1 96.5 130 GLY B N 1
ATOM 2630 C CA . GLY B 1 130 ? 8.305 8.82 0.213 1 96.5 130 GLY B CA 1
ATOM 2631 C C . GLY B 1 130 ? 9.711 8.375 -0.126 1 96.5 130 GLY B C 1
ATOM 2632 O O . GLY B 1 130 ? 10.664 9.141 0.01 1 96.5 130 GLY B O 1
ATOM 2633 N N . GLY B 1 131 ? 9.875 7.082 -0.549 1 97.5 131 GLY B N 1
ATOM 2634 C CA . GLY B 1 131 ? 11.211 6.566 -0.767 1 97.5 131 GLY B CA 1
ATOM 2635 C C . GLY B 1 131 ? 11.289 5.562 -1.899 1 97.5 131 GLY B C 1
ATOM 2636 O O . GLY B 1 131 ? 12.352 4.996 -2.164 1 97.5 131 GLY B O 1
ATOM 2637 N N . LEU B 1 132 ? 10.258 5.32 -2.506 1 98.19 132 LEU B N 1
ATOM 2638 C CA . LEU B 1 132 ? 10.133 4.281 -3.521 1 98.19 132 LEU B CA 1
ATOM 2639 C C . LEU B 1 132 ? 9.32 4.773 -4.711 1 98.19 132 LEU B C 1
ATOM 2641 O O . LEU B 1 132 ? 8.234 5.328 -4.539 1 98.19 132 LEU B O 1
ATOM 2645 N N . SER B 1 133 ? 9.812 4.566 -5.945 1 97.88 133 SER B N 1
ATOM 2646 C CA . SER B 1 133 ? 9.117 5.051 -7.133 1 97.88 133 SER B CA 1
ATOM 2647 C C . SER B 1 133 ? 8.125 4.016 -7.652 1 97.88 133 SER B C 1
ATOM 2649 O O . SER B 1 133 ? 7.504 4.215 -8.703 1 97.88 133 SER B O 1
ATOM 2651 N N . GLU B 1 134 ? 7.941 2.914 -6.977 1 97.94 134 GLU B N 1
ATOM 2652 C CA . GLU B 1 134 ? 7.109 1.807 -7.438 1 97.94 134 GLU B CA 1
ATOM 2653 C C . GLU B 1 134 ? 5.664 2.25 -7.637 1 97.94 134 GLU B C 1
ATOM 2655 O O . GLU B 1 134 ? 5.012 2.713 -6.699 1 97.94 134 GLU B O 1
ATOM 2660 N N . ASN B 1 135 ? 5.211 2.131 -8.875 1 97.62 135 ASN B N 1
ATOM 2661 C CA . ASN B 1 135 ? 3.814 2.184 -9.289 1 97.62 135 ASN B CA 1
ATOM 2662 C C . ASN B 1 135 ? 3.256 0.788 -9.555 1 97.62 135 ASN B C 1
ATOM 2664 O O . ASN B 1 135 ? 3.867 -0.003 -10.273 1 97.62 135 ASN B O 1
ATOM 2668 N N . ILE B 1 136 ? 2.174 0.502 -8.945 1 98.69 136 ILE B N 1
ATOM 2669 C CA . ILE B 1 136 ? 1.56 -0.788 -9.242 1 98.69 136 ILE B CA 1
ATOM 2670 C C . ILE B 1 136 ? 0.103 -0.584 -9.648 1 98.69 136 ILE B C 1
ATOM 2672 O O . ILE B 1 136 ? -0.617 0.205 -9.031 1 98.69 136 ILE B O 1
ATOM 2676 N N . ARG B 1 137 ? -0.304 -1.204 -10.758 1 98.81 137 ARG B N 1
ATOM 2677 C CA . ARG B 1 137 ? -1.691 -1.225 -11.211 1 98.81 137 ARG B CA 1
ATOM 267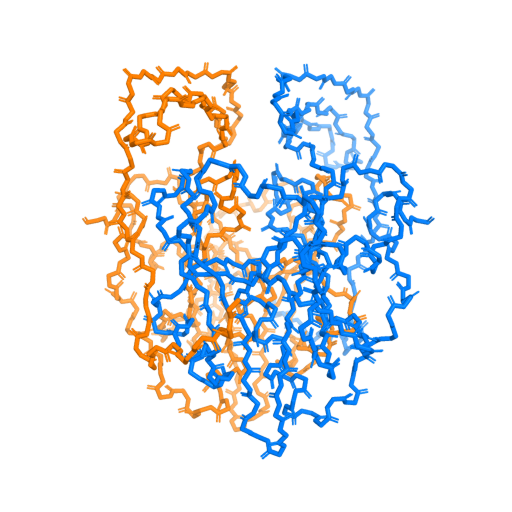8 C C . ARG B 1 137 ? -2.324 -2.59 -10.969 1 98.81 137 ARG B C 1
ATOM 2680 O O . ARG B 1 137 ? -1.77 -3.617 -11.367 1 98.81 137 ARG B O 1
ATOM 2687 N N . TYR B 1 138 ? -3.473 -2.57 -10.312 1 98.94 138 TYR B N 1
ATOM 2688 C CA . TYR B 1 138 ? -4.223 -3.803 -10.102 1 98.94 138 TYR B CA 1
ATOM 2689 C C . TYR B 1 138 ? -5.414 -3.885 -11.055 1 98.94 138 TYR B C 1
ATOM 2691 O O . TYR B 1 138 ? -6.156 -2.914 -11.211 1 98.94 138 TYR B O 1
ATOM 2699 N N . TYR B 1 139 ? -5.598 -5.047 -11.578 1 98.94 139 TYR B N 1
ATOM 2700 C CA . TYR B 1 139 ? -6.746 -5.359 -12.422 1 98.94 139 TYR B CA 1
ATOM 2701 C C . TYR B 1 139 ? -7.73 -6.262 -11.688 1 98.94 139 TYR B C 1
ATOM 2703 O O . TYR B 1 139 ? -7.332 -7.078 -10.859 1 98.94 139 TYR B O 1
ATOM 2711 N N . LEU B 1 140 ? -8.969 -6.039 -11.961 1 98.94 140 LEU B N 1
ATOM 2712 C CA . LEU B 1 140 ? -10.008 -7.027 -11.68 1 98.94 140 LEU B CA 1
ATOM 2713 C C . LEU B 1 140 ? -10.219 -7.949 -12.875 1 98.94 140 LEU B C 1
ATOM 2715 O O . LEU B 1 140 ? -10.539 -7.484 -13.969 1 98.94 140 LEU B O 1
ATOM 2719 N N . ALA B 1 141 ? -9.93 -9.164 -12.68 1 98.94 141 ALA B N 1
ATOM 2720 C CA . ALA B 1 141 ? -10.109 -10.164 -13.727 1 98.94 141 ALA B CA 1
ATOM 2721 C C . ALA B 1 141 ? -11.289 -11.078 -13.422 1 98.94 141 ALA B C 1
ATOM 2723 O O . ALA B 1 141 ? -11.344 -11.703 -12.359 1 98.94 141 ALA B O 1
ATOM 2724 N N . ARG B 1 142 ? -12.219 -11.195 -14.305 1 98.44 142 ARG B N 1
ATOM 2725 C CA . ARG B 1 142 ? -13.414 -12.031 -14.156 1 98.44 142 ARG B CA 1
ATOM 2726 C C . ARG B 1 142 ? -13.562 -12.977 -15.344 1 98.44 142 ARG B C 1
ATOM 2728 O O . ARG B 1 142 ? -12.781 -12.922 -16.297 1 98.44 142 ARG B O 1
ATOM 2735 N N . ASP B 1 143 ? -14.547 -13.898 -15.211 1 98 143 ASP B N 1
ATOM 2736 C CA . ASP B 1 143 ? -14.688 -14.961 -16.203 1 98 143 ASP B CA 1
ATOM 2737 C C . ASP B 1 143 ? -13.398 -15.758 -16.328 1 98 143 ASP B C 1
ATOM 2739 O O . ASP B 1 143 ? -12.875 -15.93 -17.438 1 98 143 ASP B O 1
ATOM 2743 N N . VAL B 1 144 ? -12.914 -16.219 -15.227 1 97.75 144 VAL B N 1
ATOM 2744 C CA . VAL B 1 144 ? -11.633 -16.891 -15.094 1 97.75 144 VAL B CA 1
ATOM 2745 C C . VAL B 1 144 ? -11.766 -18.344 -15.539 1 97.75 144 VAL B C 1
ATOM 2747 O O . VAL B 1 144 ? -12.812 -18.969 -15.352 1 97.75 144 VAL B O 1
ATOM 2750 N N . LYS B 1 145 ? -10.734 -18.875 -16.109 1 96.06 145 LYS B N 1
ATOM 2751 C CA . LYS B 1 145 ? -10.672 -20.266 -16.562 1 96.06 145 LYS B CA 1
ATOM 2752 C C . LYS B 1 145 ? -9.258 -20.828 -16.438 1 96.06 145 LYS B C 1
ATOM 2754 O O . LYS B 1 145 ? -8.281 -20.078 -16.453 1 96.06 145 LYS B O 1
ATOM 2759 N N . PRO B 1 146 ? -9.281 -22.141 -16.266 1 94.19 146 PRO B N 1
ATOM 2760 C CA . PRO B 1 146 ? -7.945 -22.75 -16.266 1 94.19 146 PRO B CA 1
ATOM 2761 C C . PRO B 1 146 ? -7.191 -22.531 -17.578 1 94.19 146 PRO B C 1
ATOM 2763 O O . PRO B 1 146 ? -7.805 -22.453 -18.641 1 94.19 146 PRO B O 1
ATOM 2766 N N . CYS B 1 147 ? -5.957 -22.25 -17.438 1 87.81 147 CYS B N 1
ATOM 2767 C CA . CYS B 1 147 ? -5.152 -22.172 -18.656 1 87.81 147 CYS B CA 1
ATOM 2768 C C . CYS B 1 147 ? -3.902 -23.031 -18.531 1 87.81 147 CYS B C 1
ATOM 2770 O O . CYS B 1 147 ? -3.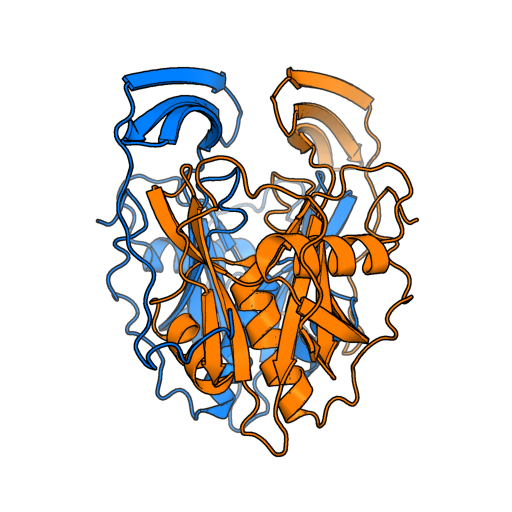438 -23.312 -17.438 1 87.81 147 CYS B O 1
ATOM 2772 N N . VAL B 1 148 ? -3.645 -23.953 -19.609 1 70.19 148 VAL B N 1
ATOM 2773 C CA . VAL B 1 148 ? -2.51 -24.859 -19.625 1 70.19 148 VAL B CA 1
ATOM 2774 C C . VAL B 1 148 ? -1.211 -24.078 -19.438 1 70.19 148 VAL B C 1
ATOM 2776 O O . VAL B 1 148 ? -0.996 -23.062 -20.094 1 70.19 148 VAL B O 1
ATOM 2779 N N . ALA B 1 149 ? -0.699 -24.328 -18.219 1 59.81 149 ALA B N 1
ATOM 2780 C CA . ALA B 1 149 ? 0.557 -23.688 -17.828 1 59.81 149 ALA B CA 1
ATOM 2781 C C . ALA B 1 149 ? 1.561 -23.703 -18.969 1 59.81 149 ALA B C 1
ATOM 2783 O O . ALA B 1 149 ? 1.698 -24.719 -19.672 1 59.81 149 ALA B O 1
ATOM 2784 N N . THR B 1 150 ? 1.712 -22.625 -19.562 1 55.06 150 THR B N 1
ATOM 2785 C CA . THR B 1 150 ? 2.875 -22.641 -20.438 1 55.06 150 THR B CA 1
ATOM 2786 C C . THR B 1 150 ? 4.07 -23.281 -19.75 1 55.06 150 THR B C 1
ATOM 2788 O O . THR B 1 150 ? 4.098 -23.406 -18.531 1 55.06 150 THR B O 1
ATOM 2791 N N . ASP B 1 151 ? 5.09 -23.891 -20.531 1 49.12 151 ASP B N 1
ATOM 2792 C CA . ASP B 1 151 ? 6.355 -24.531 -20.172 1 49.12 151 ASP B CA 1
ATOM 2793 C C . ASP B 1 151 ? 7.012 -23.828 -19 1 49.12 151 ASP B C 1
ATOM 2795 O O . ASP B 1 151 ? 8.211 -24.016 -18.75 1 49.12 151 ASP B O 1
ATOM 2799 N N . PHE B 1 152 ? 6.254 -22.938 -18.391 1 49.44 152 PHE B N 1
ATOM 2800 C CA . PHE B 1 152 ? 7.035 -22.281 -17.344 1 49.44 152 PHE B CA 1
ATOM 2801 C C . PHE B 1 152 ? 7.227 -23.219 -16.156 1 49.44 152 PHE B C 1
ATOM 2803 O O . PHE B 1 152 ? 6.258 -23.625 -15.516 1 49.44 152 PHE B O 1
ATOM 2810 N N . GLU B 1 153 ? 8.164 -24.094 -16.297 1 48.12 153 GLU B N 1
ATOM 2811 C CA . GLU B 1 153 ? 8.594 -24.859 -15.133 1 48.12 153 GLU B CA 1
ATOM 2812 C C . GLU B 1 153 ? 8.742 -23.984 -13.898 1 48.12 153 GLU B C 1
ATOM 2814 O O . GLU B 1 153 ? 9.461 -22.984 -13.93 1 48.12 153 GLU B O 1
ATOM 2819 N N . ARG B 1 154 ? 7.621 -23.812 -13.047 1 51.34 154 ARG B N 1
ATOM 2820 C CA . ARG B 1 154 ? 7.805 -23.125 -11.781 1 51.34 154 ARG B CA 1
ATOM 2821 C C . ARG B 1 154 ? 9.086 -23.578 -11.086 1 51.34 154 ARG B C 1
ATOM 2823 O O . ARG B 1 154 ? 9.266 -24.766 -10.82 1 51.34 154 ARG B O 1
ATOM 2830 N N . ALA B 1 155 ? 10.055 -22.922 -11.461 1 44.91 155 ALA B N 1
ATOM 2831 C CA . ALA B 1 155 ? 11.359 -23.188 -10.875 1 44.91 155 ALA B CA 1
ATOM 2832 C C . ALA B 1 155 ? 11.445 -22.688 -9.438 1 44.91 155 ALA B C 1
ATOM 2834 O O . ALA B 1 155 ? 10.875 -21.641 -9.109 1 44.91 155 ALA B O 1
ATOM 2835 N N . GLY B 1 156 ? 12.008 -23.375 -8.477 1 46.38 156 GLY B N 1
ATOM 2836 C CA . GLY B 1 156 ? 12.516 -23.078 -7.148 1 46.38 156 GLY B CA 1
ATOM 2837 C C . GLY B 1 156 ? 11.43 -22.953 -6.102 1 46.38 156 GLY B C 1
ATOM 2838 O O . GLY B 1 156 ? 10.562 -23.828 -5.992 1 46.38 156 GLY B O 1
ATOM 2839 N N . GLU B 1 157 ? 11.383 -21.719 -5.336 1 47.16 157 GLU B N 1
ATOM 2840 C CA . GLU B 1 157 ? 10.664 -21.344 -4.125 1 47.16 157 GLU B CA 1
ATOM 2841 C C . GLU B 1 157 ? 9.164 -21.266 -4.379 1 47.16 157 GLU B C 1
ATOM 2843 O O . GLU B 1 157 ? 8.359 -21.375 -3.447 1 47.16 157 GLU B O 1
ATOM 2848 N N . GLU B 1 158 ? 8.688 -21.156 -5.613 1 52.16 158 GLU B N 1
ATOM 2849 C CA . GLU B 1 158 ? 7.289 -20.859 -5.898 1 52.16 158 GLU B CA 1
ATOM 2850 C C . GLU B 1 158 ? 6.469 -22.141 -6.02 1 52.16 158 GLU B C 1
ATOM 2852 O O . GLU B 1 158 ? 5.238 -22.109 -5.945 1 52.16 158 GLU B O 1
ATOM 2857 N N . SER B 1 159 ? 7.125 -23.344 -6.207 1 50.31 159 SER B N 1
ATOM 2858 C CA . SER B 1 159 ? 6.406 -24.562 -6.574 1 50.31 159 SER B CA 1
ATOM 2859 C C . SER B 1 159 ? 5.477 -25.016 -5.449 1 50.31 159 SER B C 1
ATOM 2861 O O . SER B 1 159 ? 4.469 -25.672 -5.699 1 50.31 159 SER B O 1
ATOM 2863 N N . ASP B 1 160 ? 5.777 -24.625 -4.207 1 60.66 160 ASP B N 1
ATOM 2864 C CA . ASP B 1 160 ? 4.973 -25.25 -3.164 1 60.66 160 ASP B CA 1
ATOM 2865 C C . ASP B 1 160 ? 4.145 -24.219 -2.408 1 60.66 160 ASP B C 1
ATOM 2867 O O . ASP B 1 160 ? 3.676 -24.484 -1.299 1 60.66 160 ASP B O 1
ATOM 2871 N N . MET B 1 161 ? 3.84 -23.172 -3.232 1 76.81 161 MET B N 1
ATOM 2872 C CA . MET B 1 161 ? 3.158 -22.203 -2.391 1 76.81 161 MET B CA 1
ATOM 2873 C C . MET B 1 161 ? 1.645 -22.359 -2.484 1 76.81 161 MET B C 1
ATOM 2875 O O . MET B 1 161 ? 1.104 -22.562 -3.572 1 76.81 161 MET B O 1
ATOM 2879 N N . PRO B 1 162 ? 0.97 -22.344 -1.282 1 89.75 162 PRO B N 1
ATOM 2880 C CA . PRO B 1 162 ? -0.489 -22.469 -1.23 1 89.75 162 PRO B CA 1
ATOM 2881 C C . PRO B 1 162 ? -1.196 -21.422 -2.098 1 89.75 162 PRO B C 1
ATOM 2883 O O . PRO B 1 162 ? -0.745 -20.281 -2.188 1 89.75 162 PRO B O 1
ATOM 2886 N N . THR B 1 163 ? -2.127 -21.891 -2.848 1 95.38 163 THR B N 1
ATOM 2887 C CA . THR B 1 163 ? -3.014 -21.078 -3.67 1 95.38 163 THR B CA 1
ATOM 2888 C C . THR B 1 163 ? -4.457 -21.562 -3.549 1 95.38 163 THR B C 1
ATOM 2890 O O . THR B 1 163 ? -4.711 -22.766 -3.475 1 95.38 163 THR B O 1
ATOM 2893 N N . GLY B 1 164 ? -5.418 -20.625 -3.498 1 97.62 164 GLY B N 1
ATOM 2894 C CA . GLY B 1 164 ? -6.812 -21.031 -3.412 1 97.62 164 GLY B CA 1
ATOM 2895 C C . GLY B 1 164 ? -7.777 -19.859 -3.426 1 97.62 164 GLY B C 1
ATOM 2896 O O . GLY B 1 164 ? -7.359 -18.703 -3.52 1 97.62 164 GLY B O 1
ATOM 2897 N N . TRP B 1 165 ? -9.062 -20.234 -3.4 1 98.44 165 TRP B N 1
ATOM 2898 C CA . TRP B 1 165 ? -10.148 -19.25 -3.463 1 98.44 165 TRP B CA 1
ATOM 2899 C C . TRP B 1 165 ? -10.664 -18.922 -2.066 1 98.44 165 TRP B C 1
ATOM 2901 O O . TRP B 1 165 ? -10.805 -19.812 -1.224 1 98.44 165 TRP B O 1
ATOM 2911 N N . LEU B 1 166 ? -10.906 -17.703 -1.812 1 98.62 166 LEU B N 1
ATOM 2912 C CA . LEU B 1 166 ? -11.453 -17.188 -0.56 1 98.62 166 LEU B CA 1
ATOM 2913 C C . LEU B 1 166 ? -12.586 -16.203 -0.825 1 98.62 166 LEU B C 1
ATOM 2915 O O . LEU B 1 166 ? -12.477 -15.344 -1.699 1 98.62 166 LEU B O 1
ATOM 2919 N N . PRO B 1 167 ? -13.742 -16.344 -0.117 1 98.69 167 PRO B N 1
ATOM 2920 C CA . PRO B 1 167 ? -14.734 -15.273 -0.25 1 98.69 167 PRO B CA 1
ATOM 2921 C C . PRO B 1 167 ? -14.125 -13.883 -0.035 1 98.69 167 PRO B C 1
ATOM 2923 O O . PRO B 1 167 ? -13.328 -13.695 0.889 1 98.69 167 PRO B O 1
ATOM 2926 N N . LEU B 1 168 ? -14.477 -12.945 -0.913 1 98.69 168 LEU B N 1
ATOM 2927 C CA . LEU B 1 168 ? -13.945 -11.594 -0.826 1 98.69 168 LEU B CA 1
ATOM 2928 C C . LEU B 1 168 ? -14.148 -11.016 0.571 1 98.69 168 LEU B C 1
ATOM 2930 O O . LEU B 1 168 ? -13.25 -10.375 1.121 1 98.69 168 LEU B O 1
ATOM 2934 N N . ASP B 1 169 ? -15.328 -11.281 1.167 1 98.19 169 ASP B N 1
ATOM 2935 C CA . ASP B 1 169 ? -15.633 -10.734 2.486 1 98.19 169 ASP B CA 1
ATOM 2936 C C . ASP B 1 169 ? -14.688 -11.297 3.545 1 98.19 169 ASP B C 1
ATOM 2938 O O . ASP B 1 169 ? -14.336 -10.602 4.5 1 98.19 169 ASP B O 1
ATOM 2942 N N . ASP B 1 170 ? -14.281 -12.547 3.404 1 98.5 170 ASP B N 1
ATOM 2943 C CA . ASP B 1 170 ? -13.328 -13.133 4.34 1 98.5 170 ASP B CA 1
ATOM 2944 C C . ASP B 1 170 ? -11.938 -12.523 4.164 1 98.5 170 ASP B C 1
ATOM 2946 O O . ASP B 1 170 ? -11.195 -12.367 5.137 1 98.5 170 ASP B O 1
ATOM 2950 N N . ALA B 1 171 ? -11.547 -12.18 2.945 1 98.75 171 ALA B N 1
ATOM 2951 C CA . ALA B 1 171 ? -10.281 -11.484 2.711 1 98.75 171 ALA B CA 1
ATOM 2952 C C . ALA B 1 171 ? -10.281 -10.109 3.365 1 98.75 171 ALA B C 1
ATOM 2954 O O . ALA B 1 171 ? -9.289 -9.703 3.977 1 98.75 171 ALA B O 1
ATOM 2955 N N . VAL B 1 172 ? -11.414 -9.398 3.211 1 98.62 172 VAL B N 1
ATOM 2956 C CA . VAL B 1 172 ? -11.562 -8.094 3.855 1 98.62 172 VAL B CA 1
ATOM 2957 C C . VAL B 1 172 ? -11.445 -8.25 5.371 1 98.62 172 VAL B C 1
ATOM 2959 O O . VAL B 1 172 ? -10.727 -7.488 6.027 1 98.62 172 VAL B O 1
ATOM 2962 N N . THR B 1 173 ? -12.094 -9.289 5.895 1 98.62 173 THR B N 1
ATOM 2963 C CA . THR B 1 173 ? -12.023 -9.547 7.328 1 98.62 173 THR B CA 1
ATOM 2964 C C . THR B 1 173 ? -10.594 -9.828 7.762 1 98.62 173 THR B C 1
ATOM 2966 O O . THR B 1 173 ? -10.141 -9.32 8.797 1 98.62 173 THR B O 1
ATOM 2969 N N . ALA B 1 174 ? -9.867 -10.602 6.996 1 98.62 174 ALA B N 1
ATOM 2970 C CA . ALA B 1 174 ? -8.484 -10.93 7.324 1 98.62 174 ALA B CA 1
ATOM 2971 C C . ALA B 1 174 ? -7.617 -9.68 7.371 1 98.62 174 ALA B C 1
ATOM 2973 O O . ALA B 1 174 ? -6.777 -9.523 8.258 1 98.62 174 ALA B O 1
ATOM 2974 N N . ALA B 1 175 ? -7.832 -8.781 6.445 1 98.5 175 ALA B N 1
ATOM 2975 C CA . ALA B 1 175 ? -7.086 -7.523 6.402 1 98.5 175 ALA B CA 1
ATOM 2976 C C . ALA B 1 175 ? -7.387 -6.664 7.625 1 98.5 175 ALA B C 1
ATOM 2978 O O . ALA B 1 175 ? -6.473 -6.199 8.305 1 98.5 175 ALA B O 1
ATOM 2979 N N . LEU B 1 176 ? -8.672 -6.508 7.957 1 98.56 176 LEU B N 1
ATOM 2980 C CA . LEU B 1 176 ? -9.094 -5.641 9.055 1 98.56 176 LEU B CA 1
ATOM 2981 C C . LEU B 1 176 ? -8.68 -6.234 10.398 1 98.56 176 LEU B C 1
ATOM 2983 O O . LEU B 1 176 ? -8.383 -5.496 11.344 1 98.56 176 LEU B O 1
ATOM 2987 N N . ALA B 1 177 ? -8.562 -7.562 10.43 1 98.12 177 ALA B N 1
ATOM 2988 C CA . ALA B 1 177 ? -8.219 -8.25 11.664 1 98.12 177 ALA B CA 1
ATOM 2989 C C . ALA B 1 177 ? -6.707 -8.305 11.867 1 98.12 177 ALA B C 1
ATOM 2991 O O . ALA B 1 177 ? -6.23 -8.766 12.906 1 98.12 177 ALA B O 1
ATOM 2992 N N . GLY B 1 178 ? -5.945 -7.848 10.922 1 97.94 178 GLY B N 1
ATOM 2993 C CA . GLY B 1 178 ? -4.496 -7.891 11.039 1 97.94 178 GLY B CA 1
ATOM 2994 C C . GLY B 1 178 ? -3.922 -9.273 10.797 1 97.94 178 GLY B C 1
ATOM 2995 O O . GLY B 1 178 ? -2.865 -9.609 11.336 1 97.94 178 GLY B O 1
ATOM 2996 N N . ARG B 1 179 ? -4.656 -10.086 10.031 1 98.25 179 ARG B N 1
ATOM 2997 C CA . ARG B 1 179 ? -4.172 -11.422 9.711 1 98.25 179 ARG B CA 1
ATOM 2998 C C . ARG B 1 179 ? -3.453 -11.438 8.367 1 98.25 179 ARG B C 1
ATOM 3000 O O . ARG B 1 179 ? -2.701 -12.375 8.07 1 98.25 179 ARG B O 1
ATOM 3007 N N . MET B 1 180 ? -3.736 -10.539 7.473 1 98.38 180 MET B N 1
ATOM 3008 C CA . MET B 1 180 ? -3.049 -10.289 6.207 1 98.38 180 MET B CA 1
ATOM 3009 C C . MET B 1 180 ? -2.359 -8.93 6.219 1 98.38 180 MET B C 1
ATOM 3011 O O . MET B 1 180 ? -2.91 -7.957 6.727 1 98.38 180 MET B O 1
ATOM 3015 N N . HIS B 1 181 ? -1.145 -8.852 5.52 1 98.75 181 HIS B N 1
ATOM 3016 C CA . HIS B 1 181 ? -0.394 -7.613 5.707 1 98.75 181 HIS B CA 1
ATOM 3017 C C . HIS B 1 181 ? 0.118 -7.07 4.375 1 98.75 181 HIS B C 1
ATOM 3019 O O . HIS B 1 181 ? 0.635 -5.953 4.312 1 98.75 181 HIS B O 1
ATOM 3025 N N . ASN B 1 182 ? 0.033 -7.836 3.271 1 98.81 182 ASN B N 1
ATOM 3026 C CA . ASN B 1 182 ? 0.504 -7.34 1.983 1 98.81 182 ASN B CA 1
ATOM 3027 C C . ASN B 1 182 ? -0.252 -6.086 1.555 1 98.81 182 ASN B C 1
ATOM 3029 O O . ASN B 1 182 ? -1.382 -6.172 1.071 1 98.81 182 ASN B O 1
ATOM 3033 N N . GLY B 1 183 ? 0.34 -4.945 1.716 1 98.81 183 GLY B N 1
ATOM 3034 C CA . GLY B 1 183 ? -0.307 -3.652 1.578 1 98.81 183 GLY B CA 1
ATOM 3035 C C . GLY B 1 183 ? -0.978 -3.459 0.231 1 98.81 183 GLY B C 1
ATOM 3036 O O . GLY B 1 183 ? -2.182 -3.209 0.162 1 98.81 183 GLY B O 1
ATOM 3037 N N . PRO B 1 184 ? -0.178 -3.586 -0.853 1 98.81 184 PRO B N 1
ATOM 3038 C CA . PRO B 1 184 ? -0.788 -3.408 -2.172 1 98.81 184 PRO B CA 1
ATOM 3039 C C . PRO B 1 184 ? -1.93 -4.387 -2.432 1 98.81 184 PRO B C 1
ATOM 3041 O O . PRO B 1 184 ? -2.973 -4 -2.963 1 98.81 184 PRO B O 1
ATOM 3044 N N . GLY B 1 185 ? -1.747 -5.641 -2.051 1 98.81 185 GLY B N 1
ATOM 3045 C CA . GLY B 1 185 ? -2.812 -6.621 -2.197 1 98.81 185 GLY B CA 1
ATOM 3046 C C . GLY B 1 185 ? -4.047 -6.285 -1.386 1 98.81 185 GLY B C 1
ATOM 3047 O O . GLY B 1 185 ? -5.172 -6.441 -1.864 1 98.81 185 GLY B O 1
ATOM 3048 N N . ILE B 1 186 ? -3.842 -5.867 -0.154 1 98.94 186 ILE B N 1
ATOM 3049 C CA . ILE B 1 186 ? -4.938 -5.465 0.721 1 98.94 186 ILE B CA 1
ATOM 3050 C C . ILE B 1 186 ? -5.695 -4.297 0.096 1 98.94 186 ILE B C 1
ATOM 3052 O O . ILE B 1 186 ? -6.93 -4.289 0.068 1 98.94 186 ILE B O 1
ATOM 3056 N N . ALA B 1 187 ? -4.961 -3.291 -0.415 1 98.94 187 ALA B N 1
ATOM 3057 C CA . ALA B 1 187 ? -5.613 -2.162 -1.076 1 98.94 187 ALA B CA 1
ATOM 3058 C C . ALA B 1 187 ? -6.477 -2.633 -2.242 1 98.94 187 ALA B C 1
ATOM 3060 O O . ALA B 1 187 ? -7.598 -2.152 -2.428 1 98.94 187 ALA B O 1
ATOM 3061 N N . ALA B 1 188 ? -5.961 -3.553 -3.016 1 98.94 188 ALA B N 1
ATOM 3062 C CA . ALA B 1 188 ? -6.691 -4.062 -4.176 1 98.94 188 ALA B CA 1
ATOM 3063 C C . ALA B 1 188 ? -7.953 -4.805 -3.744 1 98.94 188 ALA B C 1
ATOM 3065 O O . ALA B 1 188 ? -9.016 -4.637 -4.344 1 98.94 188 ALA B O 1
ATOM 3066 N N . LEU B 1 189 ? -7.836 -5.641 -2.711 1 98.94 189 LEU B N 1
ATOM 3067 C CA . LEU B 1 189 ? -8.977 -6.402 -2.217 1 98.94 189 LEU B CA 1
ATOM 3068 C C . LEU B 1 189 ? -10.039 -5.473 -1.64 1 98.94 189 LEU B C 1
ATOM 3070 O O . LEU B 1 189 ? -11.234 -5.656 -1.889 1 98.94 189 LEU B O 1
ATOM 3074 N N . LEU B 1 190 ? -9.586 -4.492 -0.897 1 98.94 190 LEU B N 1
ATOM 3075 C CA . LEU B 1 190 ? -10.523 -3.516 -0.348 1 98.94 190 LEU B CA 1
ATOM 3076 C C . LEU B 1 190 ? -11.156 -2.688 -1.46 1 98.94 190 LEU B C 1
ATOM 3078 O O . LEU B 1 190 ? -12.328 -2.316 -1.369 1 98.94 190 LEU B O 1
ATOM 3082 N N . ALA B 1 191 ? -10.375 -2.342 -2.482 1 98.94 191 ALA B N 1
ATOM 3083 C CA . ALA B 1 191 ? -10.922 -1.647 -3.646 1 98.94 191 ALA B CA 1
ATOM 3084 C C . ALA B 1 191 ? -12 -2.482 -4.324 1 98.94 191 ALA B C 1
ATOM 3086 O O . ALA B 1 191 ? -13.031 -1.954 -4.738 1 98.94 191 ALA B O 1
ATOM 3087 N N . ALA B 1 192 ? -11.75 -3.781 -4.461 1 98.88 192 ALA B N 1
ATOM 3088 C CA . ALA B 1 192 ? -12.75 -4.668 -5.047 1 98.88 192 ALA B CA 1
ATOM 3089 C C . ALA B 1 192 ? -14.039 -4.656 -4.227 1 98.88 192 ALA B C 1
ATOM 3091 O O . ALA B 1 192 ? -15.133 -4.602 -4.785 1 98.88 192 ALA B O 1
ATOM 3092 N N . ALA B 1 193 ? -13.906 -4.73 -2.896 1 98.62 193 ALA B N 1
ATOM 3093 C CA . ALA B 1 193 ? -15.078 -4.688 -2.021 1 98.62 193 ALA B CA 1
ATOM 3094 C C . ALA B 1 193 ? -15.836 -3.371 -2.184 1 98.62 193 ALA B C 1
ATOM 3096 O O . ALA B 1 193 ? -17.062 -3.361 -2.221 1 98.62 193 ALA B O 1
ATOM 3097 N N . ALA B 1 194 ? -15.102 -2.27 -2.277 1 98.56 194 ALA B N 1
ATOM 3098 C CA . ALA B 1 194 ? -15.727 -0.964 -2.471 1 98.56 194 ALA B CA 1
ATOM 3099 C C . ALA B 1 194 ? -16.453 -0.895 -3.812 1 98.56 194 ALA B C 1
ATOM 3101 O O . ALA B 1 194 ? -17.562 -0.37 -3.898 1 98.56 194 ALA B O 1
ATOM 3102 N N . ALA B 1 195 ? -15.781 -1.376 -4.852 1 98.44 195 ALA B N 1
ATOM 3103 C CA . ALA B 1 195 ? -16.391 -1.399 -6.176 1 98.44 195 ALA B CA 1
ATOM 3104 C C . ALA B 1 195 ? -17.672 -2.234 -6.172 1 98.44 195 ALA B C 1
ATOM 3106 O O . ALA B 1 195 ? -18.688 -1.83 -6.75 1 98.44 195 ALA B O 1
ATOM 3107 N N . ARG B 1 196 ? -17.578 -3.387 -5.531 1 98.19 196 ARG B N 1
ATOM 3108 C CA . ARG B 1 196 ? -18.75 -4.254 -5.434 1 98.19 196 ARG B CA 1
ATOM 3109 C C . ARG B 1 196 ? -19.906 -3.543 -4.73 1 98.19 196 ARG B C 1
ATOM 3111 O O . ARG B 1 196 ? -21.047 -3.627 -5.168 1 98.19 196 ARG B O 1
ATOM 3118 N N . ALA B 1 197 ? -19.594 -2.883 -3.68 1 96.69 197 ALA B N 1
ATOM 3119 C CA . ALA B 1 197 ? -20.609 -2.166 -2.912 1 96.69 197 ALA B CA 1
ATOM 3120 C C . ALA B 1 197 ? -21.266 -1.081 -3.756 1 96.69 197 ALA B C 1
ATOM 3122 O O . ALA B 1 197 ? -22.359 -0.61 -3.428 1 96.69 197 ALA B O 1
ATOM 3123 N N . ARG B 1 198 ? -20.609 -0.708 -4.801 1 96.81 198 ARG B N 1
ATOM 3124 C CA . ARG B 1 198 ? -21.109 0.32 -5.703 1 96.81 198 ARG B CA 1
ATOM 3125 C C . ARG B 1 198 ? -21.609 -0.294 -7.004 1 96.81 198 ARG B C 1
ATOM 3127 O O . ARG B 1 198 ? -21.672 0.382 -8.031 1 96.81 198 ARG B O 1
ATOM 3134 N N . ASP B 1 199 ? -21.844 -1.56 -7.004 1 96.75 199 ASP B N 1
ATOM 3135 C CA . ASP B 1 199 ? -22.375 -2.334 -8.125 1 96.75 199 ASP B CA 1
ATOM 3136 C C . ASP B 1 199 ? -21.438 -2.262 -9.336 1 96.75 199 ASP B C 1
ATOM 3138 O O . ASP B 1 199 ? -21.906 -2.191 -10.477 1 96.75 199 ASP B O 1
ATOM 3142 N N . TRP B 1 200 ? -20.141 -2.076 -9.133 1 96.56 200 TRP B N 1
ATOM 3143 C CA . TRP B 1 200 ? -19.078 -2.113 -10.141 1 96.56 200 TRP B CA 1
ATOM 3144 C C . TRP B 1 200 ? -19.219 -0.949 -11.109 1 96.56 200 TRP B C 1
ATOM 3146 O O . TRP B 1 200 ? -18.672 -0.998 -12.219 1 96.56 200 TRP B O 1
ATOM 3156 N N . ARG B 1 201 ? -19.844 0.122 -10.75 1 95.19 201 ARG B N 1
ATOM 3157 C CA . ARG B 1 201 ? -20.141 1.229 -11.656 1 95.19 201 ARG B CA 1
ATOM 3158 C C . ARG B 1 201 ? -18.891 2.078 -11.906 1 95.19 201 ARG B C 1
ATOM 3160 O O . ARG B 1 201 ? -18.812 2.801 -12.898 1 95.19 201 ARG B O 1
ATOM 3167 N N . ASP B 1 202 ? -17.891 1.994 -11.055 1 90.19 202 ASP B N 1
ATOM 3168 C CA . ASP B 1 202 ? -16.75 2.895 -11.117 1 90.19 202 ASP B CA 1
ATOM 3169 C C . ASP B 1 202 ? -15.539 2.201 -11.742 1 90.19 202 ASP B C 1
ATOM 3171 O O . ASP B 1 202 ? -14.445 2.76 -11.773 1 90.19 202 ASP B O 1
ATOM 3175 N N . LEU B 1 203 ? -15.719 1.008 -12.25 1 97.94 203 LEU B N 1
ATOM 3176 C CA . LEU B 1 203 ? -14.578 0.298 -12.828 1 97.94 203 LEU B CA 1
ATOM 3177 C C . LEU B 1 203 ? -14.078 1.003 -14.086 1 97.94 203 LEU B C 1
ATOM 3179 O O . LEU B 1 203 ? -14.883 1.404 -14.938 1 97.94 203 LEU B O 1
ATOM 3183 N N . ARG B 1 204 ? -12.812 1.143 -14.164 1 98.75 204 ARG B N 1
ATOM 3184 C CA . ARG B 1 204 ? -12.203 1.746 -15.352 1 98.75 204 A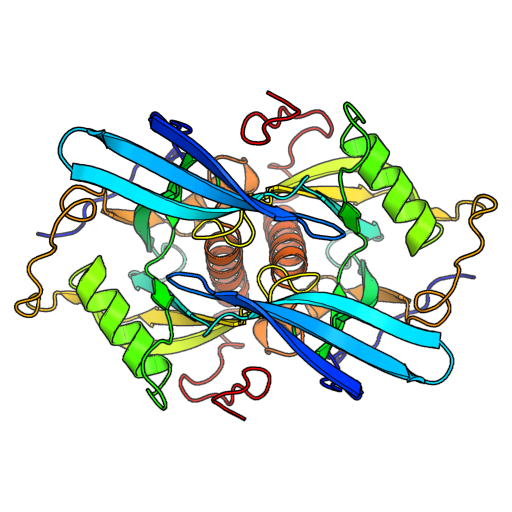RG B CA 1
ATOM 3185 C C . ARG B 1 204 ? -11.906 0.691 -16.406 1 98.75 204 ARG B C 1
ATOM 3187 O O . ARG B 1 204 ? -11.641 -0.467 -16.078 1 98.75 204 ARG B O 1
ATOM 3194 N N . PRO B 1 205 ? -11.977 1.094 -17.703 1 98.56 205 PRO B N 1
ATOM 3195 C CA . PRO B 1 205 ? -11.625 0.126 -18.75 1 98.56 205 PRO B CA 1
ATOM 3196 C C . PRO B 1 205 ? -10.195 -0.393 -18.625 1 98.56 205 PRO B C 1
ATOM 3198 O O . PRO B 1 205 ? -9.336 0.294 -18.062 1 98.56 205 PRO B O 1
ATOM 3201 N N . ALA B 1 206 ? -9.969 -1.578 -19.078 1 98.44 206 ALA B N 1
ATOM 3202 C CA . ALA B 1 206 ? -8.688 -2.26 -18.922 1 98.44 206 ALA B CA 1
ATOM 3203 C C . ALA B 1 206 ? -7.555 -1.453 -19.562 1 98.44 206 ALA B C 1
ATOM 3205 O O . ALA B 1 206 ? -6.402 -1.554 -19.125 1 98.44 206 ALA B O 1
ATOM 3206 N N . ASP B 1 207 ? -7.871 -0.633 -20.531 1 97.12 207 ASP B N 1
ATOM 3207 C CA . ASP B 1 207 ? -6.852 0.127 -21.25 1 97.12 207 ASP B CA 1
ATOM 3208 C C . ASP B 1 207 ? -6.824 1.581 -20.781 1 97.12 207 ASP B C 1
ATOM 3210 O O . ASP B 1 207 ? -6.336 2.459 -21.5 1 97.12 207 ASP B O 1
ATOM 3214 N N . ALA B 1 208 ? -7.434 1.808 -19.609 1 97.81 208 ALA B N 1
ATOM 3215 C CA . ALA B 1 208 ? -7.383 3.162 -19.062 1 97.81 208 ALA B CA 1
ATOM 3216 C C . ALA B 1 208 ? -5.949 3.678 -19.016 1 97.81 208 ALA B C 1
ATOM 3218 O O . ALA B 1 208 ? -5.027 2.938 -18.656 1 97.81 208 ALA B O 1
ATOM 3219 N N . PRO B 1 209 ? -5.758 4.941 -19.344 1 95.69 209 PRO B N 1
ATOM 3220 C CA . PRO B 1 209 ? -4.41 5.512 -19.297 1 95.69 209 PRO B CA 1
ATOM 3221 C C . PRO B 1 209 ? -3.785 5.414 -17.906 1 95.69 209 PRO B C 1
ATOM 3223 O O . PRO B 1 209 ? -4.504 5.379 -16.906 1 95.69 209 PRO B O 1
ATOM 3226 N N . TRP B 1 210 ? -2.502 5.289 -17.875 1 95.62 210 TRP B N 1
ATOM 3227 C CA . TRP B 1 210 ? -1.706 5.223 -16.656 1 95.62 210 TRP B CA 1
ATOM 3228 C C . TRP B 1 210 ? -0.565 6.234 -16.688 1 95.62 210 TRP B C 1
ATOM 3230 O O . TRP B 1 210 ? 0.607 5.859 -16.609 1 95.62 210 TRP B O 1
ATOM 3240 N N . PRO B 1 211 ? -0.871 7.551 -16.656 1 91.75 211 PRO B N 1
ATOM 3241 C CA . PRO B 1 211 ? 0.134 8.578 -16.938 1 91.75 211 PRO B CA 1
ATOM 3242 C C . PRO B 1 211 ? 1.136 8.758 -15.797 1 91.75 211 PRO B C 1
ATOM 3244 O O . PRO B 1 211 ? 2.211 9.32 -16 1 91.75 211 PRO B O 1
ATOM 3247 N N . VAL B 1 212 ? 0.816 8.281 -14.648 1 91.88 212 VAL B N 1
ATOM 3248 C CA . VAL B 1 212 ? 1.721 8.5 -13.523 1 91.88 212 VAL B CA 1
ATOM 3249 C C . VAL B 1 212 ? 2.896 7.527 -13.617 1 91.88 212 VAL B C 1
ATOM 3251 O O . VAL B 1 212 ? 3.932 7.734 -12.977 1 91.88 212 VAL B O 1
ATOM 3254 N N . HIS B 1 213 ? 2.668 6.441 -14.273 1 93.25 213 HIS B N 1
ATOM 3255 C CA . HIS B 1 213 ? 3.791 5.551 -14.539 1 93.25 213 HIS B CA 1
ATOM 3256 C C . HIS B 1 213 ? 4.645 6.074 -15.688 1 93.25 213 HIS B C 1
ATOM 3258 O O . HIS B 1 213 ? 4.137 6.312 -16.781 1 93.25 213 HIS B O 1
ATOM 3264 N N . PRO B 1 214 ? 5.91 6.188 -15.453 1 88.62 214 PRO B N 1
ATOM 3265 C CA . PRO B 1 214 ? 6.773 6.824 -16.453 1 88.62 214 PRO B CA 1
ATOM 3266 C C . PRO B 1 214 ? 6.773 6.09 -17.781 1 88.62 214 PRO B C 1
ATOM 3268 O O . PRO B 1 214 ? 6.902 6.723 -18.844 1 88.62 214 PRO B O 1
ATOM 3271 N N . ALA B 1 215 ? 6.562 4.824 -17.781 1 90.38 215 ALA B N 1
ATOM 3272 C CA . ALA B 1 215 ? 6.652 4.035 -19.016 1 90.38 215 ALA B CA 1
ATOM 3273 C C . ALA B 1 215 ? 5.367 4.141 -19.828 1 90.38 215 ALA B C 1
ATOM 3275 O O . ALA B 1 215 ? 5.324 3.729 -20.984 1 90.38 215 ALA B O 1
ATOM 3276 N N . TYR B 1 216 ? 4.352 4.742 -19.281 1 90.12 216 TYR B N 1
ATOM 3277 C CA . TYR B 1 216 ? 3.057 4.691 -19.953 1 90.12 216 TYR B CA 1
ATOM 3278 C C . TYR B 1 216 ? 2.434 6.078 -20.031 1 90.12 216 TYR B C 1
ATOM 3280 O O . TYR B 1 216 ? 1.207 6.215 -20.047 1 90.12 216 TYR B O 1
ATOM 3288 N N . ARG B 1 217 ? 3.297 6.996 -20 1 83.5 217 ARG B N 1
ATOM 3289 C CA . ARG B 1 217 ? 2.855 8.375 -20.172 1 83.5 217 ARG B CA 1
ATOM 3290 C C . ARG B 1 217 ? 2.441 8.656 -21.609 1 83.5 217 ARG B C 1
ATOM 3292 O O . ARG B 1 217 ? 3 8.07 -22.547 1 83.5 217 ARG B O 1
#

Nearest PDB structures (foldseek):
  1mqw-assembly1_A-2  TM=9.282E-01  e=3.238E-23  Mycobacterium tuberculosis
  5i8u-assembly2_A  TM=9.264E-01  e=2.371E-22  Mycobacterium tuberculosis
  5i8u-assembly4_F  TM=9.388E-01  e=5.519E-22  Mycobacterium tuberculosis
  5i8u-assembly2_B  TM=9.215E-01  e=1.138E-21  Mycobacterium tuberculosis
  1mk1-assembly1_A  TM=9.271E-01  e=3.768E-20  Mycobacterium tuberculosis

Foldseek 3Di:
DDDDDDDPPDDDDDDDFDFPDKDFPADDDQWTKMWTFTQPDPVGTDIAIAIEGQAKEFEFEWEDDDQFIKTKWWWDQDVVVRDRAIFGFMDGPPDAPDDRVVRHQVSCCQQPQKGADDKFWQDWDDPDVRHYLYIYTYMYGYRMDGHPRDPPPPDDRRVDIDMDIDGLVVLLVCVVVVNHDPVVRNVSSVSVVVCVVVVVPPTHHRNPQDVSNPSGD/DDDDDDDPPDDDDDDDFDFPDKDFPADDDQWTKMWTFGQPDPVGTDIAIAIEHQAKEFEFEWEDDDQFIKTKWWWAQDVVVRDRAIFGFMDGPPDFPDDRVVRHQVSCCQQPQKGADAKFWQDWDDPCVRHYLYIYTYMYGYRMDGHPRDVPPPDDRRVPIDMDIDGLVVLLVCVVVVNHDPVVRNVSSVSVVVCVVVVVPPTHHRNPQDVSNPSGD